Protein 1DL0 (pdb70)

Organism: Hadronyche versuta (NCBI:txid6904)

Secondary structure (DSSP, 8-state):
-----TTSB--SS-PPPBTEEEEE-TTS-EEEEE---

Radius of gyration: 9.35 Å; Cα contacts (8 Å, |Δi|>4): 72; chains: 1; bounding box: 28×28×11 Å

GO terms:
  GO:0005576 extracellular region (C, EXP)

Foldseek 3Di:
DDAAEAPAWHDDVHAHPPQWGWDADPVGTIGIHGDDD

InterPro domains:
  IPR012499 Janus-atracotoxin [PF07945] (1-35)
  IPR012499 Janus-atracotoxin [PS60020] (3-32)

Solvent-accessible surface area: 2875 Å² total; per-residue (Å²): 151,145,36,36,14,28,98,143,70,31,50,119,107,33,96,16,27,137,46,24,44,66,72,76,99,121,100,64,73,32,75,0,104,113,96,148,185

Nearest PDB structures (foldseek):
  1dl0-assembly1_A  TM=1.004E+00  e=8.434E-07  unclassified
  7ddd-assembly1_B  TM=4.955E-01  e=5.391E+00  Severe acute respiratory syndrome coronavirus 2
  8yz5-assembly1_A  TM=4.803E-01  e=7.055E+00  Severe acute respiratory syndrome coronavirus 2
  1dl0-assembly1_A  TM=9.936E-01  e=8.677E-07  unclassified
  7ddd-assembly1_B  TM=4.915E-01  e=5.203E+00  Severe acute respiratory syndrome coronavirus 2

Structure (mmCIF, N/CA/C/O backbone):
data_1DL0
#
_entry.id   1DL0
#
_cell.length_a   1.000
_cell.length_b   1.000
_cell.length_c   1.000
_cell.angle_alpha   90.00
_cell.angle_beta   90.00
_cell.angle_gamma   90.00
#
_symmetry.space_group_name_H-M   'P 1'
#
loop_
_atom_site.group_PDB
_atom_site.id
_atom_site.type_symbol
_atom_site.label_atom_id
_atom_site.label_alt_id
_atom_site.label_comp_id
_atom_site.label_asym_id
_atom_site.label_entity_id
_atom_site.label_seq_id
_atom_site.pdbx_PDB_ins_code
_atom_site.Cartn_x
_atom_site.Cartn_y
_atom_site.Cartn_z
_atom_site.occupancy
_atom_site.B_iso_or_equiv
_atom_site.auth_seq_id
_atom_site.auth_comp_id
_atom_site.auth_asym_id
_atom_site.auth_atom_id
_atom_site.pdbx_PDB_model_num
ATOM 1 N N . ALA A 1 1 ? 0.345 0.526 -1.607 1.00 0.00 1 ALA A N 1
ATOM 2 C CA . ALA A 1 1 ? 1.329 1.047 -0.617 1.00 0.00 1 ALA A CA 1
ATOM 3 C C . ALA A 1 1 ? 0.586 1.580 0.610 1.00 0.00 1 ALA A C 1
ATOM 4 O O . ALA A 1 1 ? -0.590 1.883 0.550 1.00 0.00 1 ALA A O 1
ATOM 13 N N . ILE A 1 2 ? 1.268 1.694 1.721 1.00 0.00 2 ILE A N 1
ATOM 14 C CA . ILE A 1 2 ? 0.613 2.205 2.960 1.00 0.00 2 ILE A CA 1
ATOM 15 C C . ILE A 1 2 ? 0.227 3.675 2.763 1.00 0.00 2 ILE A C 1
ATOM 16 O O . ILE A 1 2 ? 0.894 4.412 2.060 1.00 0.00 2 ILE A O 1
ATOM 32 N N . CYS A 1 3 ? -0.844 4.099 3.380 1.00 0.00 3 CYS A N 1
ATOM 33 C CA . CYS A 1 3 ? -1.287 5.511 3.241 1.00 0.00 3 CYS A CA 1
ATOM 34 C C . CYS A 1 3 ? -1.365 6.164 4.622 1.00 0.00 3 CYS A C 1
ATOM 35 O O . CYS A 1 3 ? -1.163 5.521 5.635 1.00 0.00 3 CYS A O 1
ATOM 42 N N . THR A 1 4 ? -1.658 7.438 4.664 1.00 0.00 4 THR A N 1
ATOM 43 C CA . THR A 1 4 ? -1.755 8.149 5.971 1.00 0.00 4 THR A CA 1
ATOM 44 C C . THR A 1 4 ? -3.132 7.881 6.592 1.00 0.00 4 THR A C 1
ATOM 45 O O . THR A 1 4 ? -3.255 7.132 7.543 1.00 0.00 4 THR A O 1
ATOM 56 N N . GLY A 1 5 ? -4.167 8.484 6.059 1.00 0.00 5 GLY A N 1
ATOM 57 C CA . GLY A 1 5 ? -5.535 8.263 6.613 1.00 0.00 5 GLY A CA 1
ATOM 58 C C . GLY A 1 5 ? -6.264 9.597 6.748 1.00 0.00 5 GLY A C 1
ATOM 59 O O . GLY A 1 5 ? -5.683 10.604 7.103 1.00 0.00 5 GLY A O 1
ATOM 63 N N . ALA A 1 6 ? -7.541 9.606 6.464 1.00 0.00 6 ALA A N 1
ATOM 64 C CA . ALA A 1 6 ? -8.341 10.867 6.571 1.00 0.00 6 ALA A CA 1
ATOM 65 C C . ALA A 1 6 ? -8.153 11.504 7.950 1.00 0.00 6 ALA A C 1
ATOM 66 O O . ALA A 1 6 ? -7.686 10.878 8.882 1.00 0.00 6 ALA A O 1
ATOM 73 N N . ASP A 1 7 ? -8.536 12.744 8.079 1.00 0.00 7 ASP A N 1
ATOM 74 C CA . ASP A 1 7 ? -8.418 13.459 9.385 1.00 0.00 7 ASP A CA 1
ATOM 75 C C . ASP A 1 7 ? -7.002 13.323 9.968 1.00 0.00 7 ASP A C 1
ATOM 76 O O . ASP A 1 7 ? -6.806 13.427 11.164 1.00 0.00 7 ASP A O 1
ATOM 85 N N . ARG A 1 8 ? -6.018 13.097 9.133 1.00 0.00 8 ARG A N 1
ATOM 86 C CA . ARG A 1 8 ? -4.617 12.961 9.636 1.00 0.00 8 ARG A CA 1
ATOM 87 C C . ARG A 1 8 ? -3.700 13.862 8.792 1.00 0.00 8 ARG A C 1
ATOM 88 O O . ARG A 1 8 ? -4.061 14.229 7.695 1.00 0.00 8 ARG A O 1
ATOM 109 N N . PRO A 1 9 ? -2.544 14.207 9.320 1.00 0.00 9 PRO A N 1
ATOM 110 C CA . PRO A 1 9 ? -1.555 15.091 8.616 1.00 0.00 9 PRO A CA 1
ATOM 111 C C . PRO A 1 9 ? -0.810 14.320 7.522 1.00 0.00 9 PRO A C 1
ATOM 112 O O . PRO A 1 9 ? -0.210 13.292 7.771 1.00 0.00 9 PRO A O 1
ATOM 123 N N . CYS A 1 10 ? -0.844 14.817 6.306 1.00 0.00 10 CYS A N 1
ATOM 124 C CA . CYS A 1 10 ? -0.141 14.132 5.175 1.00 0.00 10 CYS A CA 1
ATOM 125 C C . CYS A 1 10 ? 1.329 13.890 5.541 1.00 0.00 10 CYS A C 1
ATOM 126 O O . CYS A 1 10 ? 1.815 14.385 6.542 1.00 0.00 10 CYS A O 1
ATOM 133 N N . ALA A 1 11 ? 2.035 13.132 4.741 1.00 0.00 11 ALA A N 1
ATOM 134 C CA . ALA A 1 11 ? 3.471 12.853 5.041 1.00 0.00 11 ALA A CA 1
ATOM 135 C C . ALA A 1 11 ? 4.320 13.122 3.798 1.00 0.00 11 ALA A C 1
ATOM 136 O O . ALA A 1 11 ? 3.826 13.130 2.686 1.00 0.00 11 ALA A O 1
ATOM 143 N N . ALA A 1 12 ? 5.600 13.343 3.980 1.00 0.00 12 ALA A N 1
ATOM 144 C CA . ALA A 1 12 ? 6.508 13.614 2.819 1.00 0.00 12 ALA A CA 1
ATOM 145 C C . ALA A 1 12 ? 6.343 12.530 1.746 1.00 0.00 12 ALA A C 1
ATOM 146 O O . ALA A 1 12 ? 5.886 12.794 0.650 1.00 0.00 12 ALA A O 1
ATOM 153 N N . CYS A 1 13 ? 6.717 11.311 2.057 1.00 0.00 13 CYS A N 1
ATOM 154 C CA . CYS A 1 13 ? 6.592 10.192 1.065 1.00 0.00 13 CYS A CA 1
ATOM 155 C C . CYS A 1 13 ? 5.173 10.149 0.479 1.00 0.00 13 CYS A C 1
ATOM 156 O O . CYS A 1 13 ? 4.990 10.130 -0.722 1.00 0.00 13 CYS A O 1
ATOM 163 N N . CYS A 1 14 ? 4.174 10.236 1.313 1.00 0.00 14 CYS A N 1
ATOM 164 C CA . CYS A 1 14 ? 3.040 9.277 1.200 1.00 0.00 14 CYS A CA 1
ATOM 165 C C . CYS A 1 14 ? 1.733 10.056 0.990 1.00 0.00 14 CYS A C 1
ATOM 166 O O . CYS A 1 14 ? 1.511 11.050 1.653 1.00 0.00 14 CYS A O 1
ATOM 173 N N . PRO A 1 15 ? 0.891 9.596 0.081 1.00 0.00 15 PRO A N 1
ATOM 174 C CA . PRO A 1 15 ? -0.415 10.254 -0.218 1.00 0.00 15 PRO A CA 1
ATOM 175 C C . PRO A 1 15 ? -1.482 9.764 0.760 1.00 0.00 15 PRO A C 1
ATOM 176 O O . PRO A 1 15 ? -1.265 8.826 1.505 1.00 0.00 15 PRO A O 1
ATOM 187 N N . CYS A 1 16 ? -2.629 10.388 0.761 1.00 0.00 16 CYS A N 1
ATOM 188 C CA . CYS A 1 16 ? -3.713 9.958 1.690 1.00 0.00 16 CYS A CA 1
ATOM 189 C C . CYS A 1 16 ? -4.293 8.626 1.203 1.00 0.00 16 CYS A C 1
ATOM 190 O O . CYS A 1 16 ? -4.135 8.250 0.058 1.00 0.00 16 CYS A O 1
ATOM 197 N N . CYS A 1 17 ? -4.967 7.916 2.069 1.00 0.00 17 CYS A N 1
ATOM 198 C CA . CYS A 1 17 ? -5.577 6.605 1.691 1.00 0.00 17 CYS A CA 1
ATOM 199 C C . CYS A 1 17 ? -6.522 6.798 0.493 1.00 0.00 17 CYS A C 1
ATOM 200 O O . CYS A 1 17 ? -6.858 7.918 0.172 1.00 0.00 17 CYS A O 1
ATOM 207 N N . PRO A 1 18 ? -6.935 5.713 -0.139 1.00 0.00 18 PRO A N 1
ATOM 208 C CA . PRO A 1 18 ? -7.874 5.766 -1.312 1.00 0.00 18 PRO A CA 1
ATOM 209 C C . PRO A 1 18 ? -9.266 6.188 -0.836 1.00 0.00 18 PRO A C 1
ATOM 210 O O . PRO A 1 18 ? -9.955 5.455 -0.154 1.00 0.00 18 PRO A O 1
ATOM 221 N N . GLY A 1 19 ? -9.660 7.387 -1.172 1.00 0.00 19 GLY A N 1
ATOM 222 C CA . GLY A 1 19 ? -10.984 7.914 -0.730 1.00 0.00 19 GLY A CA 1
ATOM 223 C C . GLY A 1 19 ? -10.746 9.278 -0.083 1.00 0.00 19 GLY A C 1
ATOM 224 O O . GLY A 1 19 ? -11.515 10.206 -0.243 1.00 0.00 19 GLY A O 1
ATOM 228 N N . THR A 1 20 ? -9.658 9.395 0.627 1.00 0.00 20 THR A N 1
ATOM 229 C CA . THR A 1 20 ? -9.299 10.680 1.287 1.00 0.00 20 THR A CA 1
ATOM 230 C C . THR A 1 20 ? -8.283 11.401 0.401 1.00 0.00 20 THR A C 1
ATOM 231 O O . THR A 1 20 ? -7.585 10.778 -0.378 1.00 0.00 20 THR A O 1
ATOM 242 N N . SER A 1 21 ? -8.201 12.704 0.498 1.00 0.00 21 SER A N 1
ATOM 243 C CA . SER A 1 21 ? -7.231 13.452 -0.368 1.00 0.00 21 SER A CA 1
ATOM 244 C C . SER A 1 21 ? -6.417 14.445 0.469 1.00 0.00 21 SER A C 1
ATOM 245 O O . SER A 1 21 ? -6.896 14.990 1.442 1.00 0.00 21 SER A O 1
ATOM 253 N N . CYS A 1 22 ? -5.188 14.691 0.081 1.00 0.00 22 CYS A N 1
ATOM 254 C CA . CYS A 1 22 ? -4.338 15.654 0.835 1.00 0.00 22 CYS A CA 1
ATOM 255 C C . CYS A 1 22 ? -4.687 17.074 0.405 1.00 0.00 22 CYS A C 1
ATOM 256 O O . CYS A 1 22 ? -4.785 17.378 -0.769 1.00 0.00 22 CYS A O 1
ATOM 263 N N . LYS A 1 23 ? -4.874 17.936 1.356 1.00 0.00 23 LYS A N 1
ATOM 264 C CA . LYS A 1 23 ? -5.222 19.353 1.044 1.00 0.00 23 LYS A CA 1
ATOM 265 C C . LYS A 1 23 ? -4.499 20.283 2.020 1.00 0.00 23 LYS A C 1
ATOM 266 O O . LYS A 1 23 ? -4.638 20.161 3.222 1.00 0.00 23 LYS A O 1
ATOM 285 N N . ALA A 1 24 ? -3.728 21.210 1.511 1.00 0.00 24 ALA A N 1
ATOM 286 C CA . ALA A 1 24 ? -2.991 22.152 2.405 1.00 0.00 24 ALA A CA 1
ATOM 287 C C . ALA A 1 24 ? -3.969 23.176 2.985 1.00 0.00 24 ALA A C 1
ATOM 288 O O . ALA A 1 24 ? -5.067 23.345 2.490 1.00 0.00 24 ALA A O 1
ATOM 295 N N . GLU A 1 25 ? -3.574 23.859 4.031 1.00 0.00 25 GLU A N 1
ATOM 296 C CA . GLU A 1 25 ? -4.462 24.869 4.648 1.00 0.00 25 GLU A CA 1
ATOM 297 C C . GLU A 1 25 ? -3.714 26.200 4.757 1.00 0.00 25 GLU A C 1
ATOM 298 O O . GLU A 1 25 ? -2.567 26.316 4.367 1.00 0.00 25 GLU A O 1
ATOM 310 N N . SER A 1 26 ? -4.363 27.199 5.288 1.00 0.00 26 SER A N 1
ATOM 311 C CA . SER A 1 26 ? -3.715 28.534 5.434 1.00 0.00 26 SER A CA 1
ATOM 312 C C . SER A 1 26 ? -2.648 28.465 6.528 1.00 0.00 26 SER A C 1
ATOM 313 O O . SER A 1 26 ? -1.640 29.143 6.468 1.00 0.00 26 SER A O 1
ATOM 321 N N . ASN A 1 27 ? -2.864 27.647 7.527 1.00 0.00 27 ASN A N 1
ATOM 322 C CA . ASN A 1 27 ? -1.869 27.523 8.636 1.00 0.00 27 ASN A CA 1
ATOM 323 C C . ASN A 1 27 ? -0.499 27.102 8.090 1.00 0.00 27 ASN A C 1
ATOM 324 O O . ASN A 1 27 ? 0.514 27.283 8.740 1.00 0.00 27 ASN A O 1
ATOM 335 N N . GLY A 1 28 ? -0.460 26.548 6.907 1.00 0.00 28 GLY A N 1
ATOM 336 C CA . GLY A 1 28 ? 0.844 26.117 6.319 1.00 0.00 28 GLY A CA 1
ATOM 337 C C . GLY A 1 28 ? 0.973 24.591 6.374 1.00 0.00 28 GLY A C 1
ATOM 338 O O . GLY A 1 28 ? 1.770 24.008 5.662 1.00 0.00 28 GLY A O 1
ATOM 342 N N . VAL A 1 29 ? 0.201 23.938 7.210 1.00 0.00 29 VAL A N 1
ATOM 343 C CA . VAL A 1 29 ? 0.286 22.451 7.306 1.00 0.00 29 VAL A CA 1
ATOM 344 C C . VAL A 1 29 ? -0.840 21.824 6.494 1.00 0.00 29 VAL A C 1
ATOM 345 O O . VAL A 1 29 ? -1.913 22.385 6.363 1.00 0.00 29 VAL A O 1
ATOM 358 N N . SER A 1 30 ? -0.596 20.668 5.937 1.00 0.00 30 SER A N 1
ATOM 359 C CA . SER A 1 30 ? -1.638 19.997 5.118 1.00 0.00 30 SER A CA 1
ATOM 360 C C . SER A 1 30 ? -2.117 18.725 5.822 1.00 0.00 30 SER A C 1
ATOM 361 O O . SER A 1 30 ? -1.344 18.027 6.449 1.00 0.00 30 SER A O 1
ATOM 369 N N . TYR A 1 31 ? -3.387 18.421 5.716 1.00 0.00 31 TYR A N 1
ATOM 370 C CA . TYR A 1 31 ? -3.931 17.196 6.362 1.00 0.00 31 TYR A CA 1
ATOM 371 C C . TYR A 1 31 ? -4.869 16.494 5.384 1.00 0.00 31 TYR A C 1
ATOM 372 O O . TYR A 1 31 ? -5.417 17.111 4.491 1.00 0.00 31 TYR A O 1
ATOM 390 N N . CYS A 1 32 ? -5.079 15.218 5.563 1.00 0.00 32 CYS A N 1
ATOM 391 C CA . CYS A 1 32 ? -6.004 14.479 4.661 1.00 0.00 32 CYS A CA 1
ATOM 392 C C . CYS A 1 32 ? -7.425 14.696 5.159 1.00 0.00 32 CYS A C 1
ATOM 393 O O . CYS A 1 32 ? -7.646 14.962 6.323 1.00 0.00 32 CYS A O 1
ATOM 400 N N . ARG A 1 33 ? -8.382 14.575 4.289 1.00 0.00 33 ARG A N 1
ATOM 401 C CA . ARG A 1 33 ? -9.797 14.750 4.686 1.00 0.00 33 ARG A CA 1
ATOM 402 C C . ARG A 1 33 ? -10.639 13.895 3.747 1.00 0.00 33 ARG A C 1
ATOM 403 O O . ARG A 1 33 ? -10.506 13.978 2.539 1.00 0.00 33 ARG A O 1
ATOM 424 N N . LYS A 1 34 ? -11.485 13.060 4.282 1.00 0.00 34 LYS A N 1
ATOM 425 C CA . LYS A 1 34 ? -12.319 12.175 3.413 1.00 0.00 34 LYS A CA 1
ATOM 426 C C . LYS A 1 34 ? -13.109 13.015 2.404 1.00 0.00 34 LYS A C 1
ATOM 427 O O . LYS A 1 34 ? -13.485 14.140 2.672 1.00 0.00 34 LYS A O 1
ATOM 446 N N . ASP A 1 35 ? -13.352 12.468 1.241 1.00 0.00 35 ASP A N 1
ATOM 447 C CA . ASP A 1 35 ? -14.107 13.214 0.189 1.00 0.00 35 ASP A CA 1
ATOM 448 C C . ASP A 1 35 ? -15.479 13.636 0.725 1.00 0.00 35 ASP A C 1
ATOM 449 O O . ASP A 1 35 ? -15.975 13.082 1.688 1.00 0.00 35 ASP A O 1
ATOM 458 N N . GLU A 1 36 ? -16.089 14.613 0.106 1.00 0.00 36 GLU A N 1
ATOM 459 C CA . GLU A 1 36 ? -17.427 15.083 0.569 1.00 0.00 36 GLU A CA 1
ATOM 460 C C . GLU A 1 36 ? -18.459 14.870 -0.550 1.00 0.00 36 GLU A C 1
ATOM 461 O O . GLU A 1 36 ? -18.088 14.649 -1.686 1.00 0.00 36 GLU A O 1
ATOM 473 N N . PRO A 1 37 ? -19.731 14.941 -0.206 1.00 0.00 37 PRO A N 1
ATOM 474 C CA . PRO A 1 37 ? -20.859 14.758 -1.173 1.00 0.00 37 PRO A CA 1
ATOM 475 C C . PRO A 1 37 ? -21.200 16.086 -1.856 1.00 0.00 37 PRO A C 1
ATOM 476 O O . PRO A 1 37 ? -20.320 16.926 -1.946 1.00 0.00 37 PRO A O 1
ATOM 488 N N . ALA A 1 1 ? -1.282 -0.617 0.604 1.00 0.00 1 ALA A N 2
ATOM 489 C CA . ALA A 1 1 ? -0.632 0.716 0.744 1.00 0.00 1 ALA A CA 2
ATOM 490 C C . ALA A 1 1 ? -1.092 1.374 2.046 1.00 0.00 1 ALA A C 2
ATOM 491 O O . ALA A 1 1 ? -2.255 1.688 2.215 1.00 0.00 1 ALA A O 2
ATOM 500 N N . ILE A 1 2 ? -0.185 1.584 2.966 1.00 0.00 2 ILE A N 2
ATOM 501 C CA . ILE A 1 2 ? -0.558 2.221 4.263 1.00 0.00 2 ILE A CA 2
ATOM 502 C C . ILE A 1 2 ? -0.833 3.713 4.035 1.00 0.00 2 ILE A C 2
ATOM 503 O O . ILE A 1 2 ? -0.367 4.298 3.075 1.00 0.00 2 ILE A O 2
ATOM 519 N N . CYS A 1 3 ? -1.584 4.328 4.914 1.00 0.00 3 CYS A N 2
ATOM 520 C CA . CYS A 1 3 ? -1.890 5.775 4.759 1.00 0.00 3 CYS A CA 2
ATOM 521 C C . CYS A 1 3 ? -1.316 6.551 5.943 1.00 0.00 3 CYS A C 2
ATOM 522 O O . CYS A 1 3 ? -0.762 5.978 6.863 1.00 0.00 3 CYS A O 2
ATOM 529 N N . THR A 1 4 ? -1.443 7.853 5.923 1.00 0.00 4 THR A N 2
ATOM 530 C CA . THR A 1 4 ? -0.905 8.681 7.040 1.00 0.00 4 THR A CA 2
ATOM 531 C C . THR A 1 4 ? -1.886 8.642 8.219 1.00 0.00 4 THR A C 2
ATOM 532 O O . THR A 1 4 ? -1.636 7.997 9.220 1.00 0.00 4 THR A O 2
ATOM 543 N N . GLY A 1 5 ? -2.998 9.325 8.106 1.00 0.00 5 GLY A N 2
ATOM 544 C CA . GLY A 1 5 ? -3.996 9.329 9.214 1.00 0.00 5 GLY A CA 2
ATOM 545 C C . GLY A 1 5 ? -4.519 10.745 9.429 1.00 0.00 5 GLY A C 2
ATOM 546 O O . GLY A 1 5 ? -3.778 11.707 9.378 1.00 0.00 5 GLY A O 2
ATOM 550 N N . ALA A 1 6 ? -5.797 10.877 9.668 1.00 0.00 6 ALA A N 2
ATOM 551 C CA . ALA A 1 6 ? -6.397 12.228 9.896 1.00 0.00 6 ALA A CA 2
ATOM 552 C C . ALA A 1 6 ? -5.632 12.975 10.993 1.00 0.00 6 ALA A C 2
ATOM 553 O O . ALA A 1 6 ? -4.907 12.390 11.774 1.00 0.00 6 ALA A O 2
ATOM 560 N N . ASP A 1 7 ? -5.813 14.265 11.058 1.00 0.00 7 ASP A N 2
ATOM 561 C CA . ASP A 1 7 ? -5.132 15.089 12.102 1.00 0.00 7 ASP A CA 2
ATOM 562 C C . ASP A 1 7 ? -3.617 14.824 12.115 1.00 0.00 7 ASP A C 2
ATOM 563 O O . ASP A 1 7 ? -2.956 15.030 13.116 1.00 0.00 7 ASP A O 2
ATOM 572 N N . ARG A 1 8 ? -3.068 14.377 11.015 1.00 0.00 8 ARG A N 2
ATOM 573 C CA . ARG A 1 8 ? -1.600 14.104 10.957 1.00 0.00 8 ARG A CA 2
ATOM 574 C C . ARG A 1 8 ? -1.020 14.792 9.708 1.00 0.00 8 ARG A C 2
ATOM 575 O O . ARG A 1 8 ? -1.756 15.109 8.799 1.00 0.00 8 ARG A O 2
ATOM 596 N N . PRO A 1 9 ? 0.279 15.016 9.694 1.00 0.00 9 PRO A N 2
ATOM 597 C CA . PRO A 1 9 ? 0.980 15.688 8.548 1.00 0.00 9 PRO A CA 2
ATOM 598 C C . PRO A 1 9 ? 1.137 14.733 7.361 1.00 0.00 9 PRO A C 2
ATOM 599 O O . PRO A 1 9 ? 1.654 13.641 7.495 1.00 0.00 9 PRO A O 2
ATOM 610 N N . CYS A 1 10 ? 0.692 15.144 6.194 1.00 0.00 10 CYS A N 2
ATOM 611 C CA . CYS A 1 10 ? 0.808 14.275 4.979 1.00 0.00 10 CYS A CA 2
ATOM 612 C C . CYS A 1 10 ? 2.263 13.826 4.795 1.00 0.00 10 CYS A C 2
ATOM 613 O O . CYS A 1 10 ? 3.159 14.322 5.452 1.00 0.00 10 CYS A O 2
ATOM 620 N N . ALA A 1 11 ? 2.501 12.889 3.912 1.00 0.00 11 ALA A N 2
ATOM 621 C CA . ALA A 1 11 ? 3.894 12.402 3.690 1.00 0.00 11 ALA A CA 2
ATOM 622 C C . ALA A 1 11 ? 4.203 12.377 2.192 1.00 0.00 11 ALA A C 2
ATOM 623 O O . ALA A 1 11 ? 3.316 12.293 1.366 1.00 0.00 11 ALA A O 2
ATOM 630 N N . ALA A 1 12 ? 5.464 12.450 1.839 1.00 0.00 12 ALA A N 2
ATOM 631 C CA . ALA A 1 12 ? 5.864 12.429 0.396 1.00 0.00 12 ALA A CA 2
ATOM 632 C C . ALA A 1 12 ? 5.235 11.224 -0.319 1.00 0.00 12 ALA A C 2
ATOM 633 O O . ALA A 1 12 ? 4.419 11.374 -1.208 1.00 0.00 12 ALA A O 2
ATOM 640 N N . CYS A 1 13 ? 5.620 10.028 0.063 1.00 0.00 13 CYS A N 2
ATOM 641 C CA . CYS A 1 13 ? 5.063 8.796 -0.587 1.00 0.00 13 CYS A CA 2
ATOM 642 C C . CYS A 1 13 ? 3.530 8.845 -0.612 1.00 0.00 13 CYS A C 2
ATOM 643 O O . CYS A 1 13 ? 2.904 8.477 -1.587 1.00 0.00 13 CYS A O 2
ATOM 650 N N . CYS A 1 14 ? 2.923 9.237 0.473 1.00 0.00 14 CYS A N 2
ATOM 651 C CA . CYS A 1 14 ? 1.732 8.487 0.957 1.00 0.00 14 CYS A CA 2
ATOM 652 C C . CYS A 1 14 ? 0.552 9.460 1.116 1.00 0.00 14 CYS A C 2
ATOM 653 O O . CYS A 1 14 ? 0.721 10.522 1.682 1.00 0.00 14 CYS A O 2
ATOM 660 N N . PRO A 1 15 ? -0.615 9.088 0.620 1.00 0.00 15 PRO A N 2
ATOM 661 C CA . PRO A 1 15 ? -1.839 9.938 0.708 1.00 0.00 15 PRO A CA 2
ATOM 662 C C . PRO A 1 15 ? -2.536 9.721 2.051 1.00 0.00 15 PRO A C 2
ATOM 663 O O . PRO A 1 15 ? -2.192 8.823 2.798 1.00 0.00 15 PRO A O 2
ATOM 674 N N . CYS A 1 16 ? -3.511 10.533 2.360 1.00 0.00 16 CYS A N 2
ATOM 675 C CA . CYS A 1 16 ? -4.235 10.376 3.655 1.00 0.00 16 CYS A CA 2
ATOM 676 C C . CYS A 1 16 ? -5.095 9.109 3.599 1.00 0.00 16 CYS A C 2
ATOM 677 O O . CYS A 1 16 ? -5.422 8.615 2.537 1.00 0.00 16 CYS A O 2
ATOM 684 N N . CYS A 1 17 ? -5.463 8.587 4.738 1.00 0.00 17 CYS A N 2
ATOM 685 C CA . CYS A 1 17 ? -6.305 7.354 4.790 1.00 0.00 17 CYS A CA 2
ATOM 686 C C . CYS A 1 17 ? -7.609 7.580 4.005 1.00 0.00 17 CYS A C 2
ATOM 687 O O . CYS A 1 17 ? -7.931 8.705 3.690 1.00 0.00 17 CYS A O 2
ATOM 694 N N . PRO A 1 18 ? -8.334 6.515 3.707 1.00 0.00 18 PRO A N 2
ATOM 695 C CA . PRO A 1 18 ? -9.634 6.601 2.959 1.00 0.00 18 PRO A CA 2
ATOM 696 C C . PRO A 1 18 ? -10.702 7.241 3.849 1.00 0.00 18 PRO A C 2
ATOM 697 O O . PRO A 1 18 ? -11.250 6.617 4.737 1.00 0.00 18 PRO A O 2
ATOM 708 N N . GLY A 1 19 ? -10.971 8.497 3.621 1.00 0.00 19 GLY A N 2
ATOM 709 C CA . GLY A 1 19 ? -11.972 9.234 4.445 1.00 0.00 19 GLY A CA 2
ATOM 710 C C . GLY A 1 19 ? -11.389 10.611 4.754 1.00 0.00 19 GLY A C 2
ATOM 711 O O . GLY A 1 19 ? -12.075 11.615 4.744 1.00 0.00 19 GLY A O 2
ATOM 715 N N . THR A 1 20 ? -10.109 10.648 5.004 1.00 0.00 20 THR A N 2
ATOM 716 C CA . THR A 1 20 ? -9.412 11.932 5.293 1.00 0.00 20 THR A CA 2
ATOM 717 C C . THR A 1 20 ? -8.721 12.398 4.011 1.00 0.00 20 THR A C 2
ATOM 718 O O . THR A 1 20 ? -8.429 11.602 3.138 1.00 0.00 20 THR A O 2
ATOM 729 N N . SER A 1 21 ? -8.467 13.675 3.881 1.00 0.00 21 SER A N 2
ATOM 730 C CA . SER A 1 21 ? -7.802 14.178 2.634 1.00 0.00 21 SER A CA 2
ATOM 731 C C . SER A 1 21 ? -6.649 15.125 2.987 1.00 0.00 21 SER A C 2
ATOM 732 O O . SER A 1 21 ? -6.665 15.780 4.010 1.00 0.00 21 SER A O 2
ATOM 740 N N . CYS A 1 22 ? -5.652 15.205 2.137 1.00 0.00 22 CYS A N 2
ATOM 741 C CA . CYS A 1 22 ? -4.500 16.110 2.412 1.00 0.00 22 CYS A CA 2
ATOM 742 C C . CYS A 1 22 ? -4.866 17.529 1.993 1.00 0.00 22 CYS A C 2
ATOM 743 O O . CYS A 1 22 ? -5.357 17.765 0.905 1.00 0.00 22 CYS A O 2
ATOM 750 N N . LYS A 1 23 ? -4.630 18.466 2.859 1.00 0.00 23 LYS A N 2
ATOM 751 C CA . LYS A 1 23 ? -4.955 19.888 2.553 1.00 0.00 23 LYS A CA 2
ATOM 752 C C . LYS A 1 23 ? -3.860 20.795 3.117 1.00 0.00 23 LYS A C 2
ATOM 753 O O . LYS A 1 23 ? -3.520 20.716 4.282 1.00 0.00 23 LYS A O 2
ATOM 772 N N . ALA A 1 24 ? -3.307 21.656 2.301 1.00 0.00 24 ALA A N 2
ATOM 773 C CA . ALA A 1 24 ? -2.234 22.573 2.787 1.00 0.00 24 ALA A CA 2
ATOM 774 C C . ALA A 1 24 ? -2.841 23.604 3.740 1.00 0.00 24 ALA A C 2
ATOM 775 O O . ALA A 1 24 ? -4.043 23.795 3.773 1.00 0.00 24 ALA A O 2
ATOM 782 N N . GLU A 1 25 ? -2.020 24.269 4.515 1.00 0.00 25 GLU A N 2
ATOM 783 C CA . GLU A 1 25 ? -2.536 25.282 5.462 1.00 0.00 25 GLU A CA 2
ATOM 784 C C . GLU A 1 25 ? -1.767 26.591 5.272 1.00 0.00 25 GLU A C 2
ATOM 785 O O . GLU A 1 25 ? -0.863 26.685 4.462 1.00 0.00 25 GLU A O 2
ATOM 797 N N . SER A 1 26 ? -2.126 27.596 6.020 1.00 0.00 26 SER A N 2
ATOM 798 C CA . SER A 1 26 ? -1.436 28.913 5.907 1.00 0.00 26 SER A CA 2
ATOM 799 C C . SER A 1 26 ? -0.031 28.804 6.501 1.00 0.00 26 SER A C 2
ATOM 800 O O . SER A 1 26 ? 0.894 29.452 6.052 1.00 0.00 26 SER A O 2
ATOM 808 N N . ASN A 1 27 ? 0.134 27.981 7.506 1.00 0.00 27 ASN A N 2
ATOM 809 C CA . ASN A 1 27 ? 1.477 27.816 8.140 1.00 0.00 27 ASN A CA 2
ATOM 810 C C . ASN A 1 27 ? 2.510 27.357 7.104 1.00 0.00 27 ASN A C 2
ATOM 811 O O . ASN A 1 27 ? 3.702 27.498 7.306 1.00 0.00 27 ASN A O 2
ATOM 822 N N . GLY A 1 28 ? 2.064 26.814 6.002 1.00 0.00 28 GLY A N 2
ATOM 823 C CA . GLY A 1 28 ? 3.019 26.349 4.952 1.00 0.00 28 GLY A CA 2
ATOM 824 C C . GLY A 1 28 ? 3.094 24.818 4.943 1.00 0.00 28 GLY A C 2
ATOM 825 O O . GLY A 1 28 ? 3.515 24.221 3.969 1.00 0.00 28 GLY A O 2
ATOM 829 N N . VAL A 1 29 ? 2.692 24.177 6.014 1.00 0.00 29 VAL A N 2
ATOM 830 C CA . VAL A 1 29 ? 2.745 22.686 6.062 1.00 0.00 29 VAL A CA 2
ATOM 831 C C . VAL A 1 29 ? 1.361 22.118 5.767 1.00 0.00 29 VAL A C 2
ATOM 832 O O . VAL A 1 29 ? 0.351 22.739 6.044 1.00 0.00 29 VAL A O 2
ATOM 845 N N . SER A 1 30 ? 1.313 20.942 5.197 1.00 0.00 30 SER A N 2
ATOM 846 C CA . SER A 1 30 ? 0.001 20.325 4.868 1.00 0.00 30 SER A CA 2
ATOM 847 C C . SER A 1 30 ? -0.278 19.160 5.819 1.00 0.00 30 SER A C 2
ATOM 848 O O . SER A 1 30 ? 0.612 18.407 6.167 1.00 0.00 30 SER A O 2
ATOM 856 N N . TYR A 1 31 ? -1.508 19.009 6.239 1.00 0.00 31 TYR A N 2
ATOM 857 C CA . TYR A 1 31 ? -1.866 17.899 7.162 1.00 0.00 31 TYR A CA 2
ATOM 858 C C . TYR A 1 31 ? -3.172 17.265 6.695 1.00 0.00 31 TYR A C 2
ATOM 859 O O . TYR A 1 31 ? -3.970 17.896 6.029 1.00 0.00 31 TYR A O 2
ATOM 877 N N . CYS A 1 32 ? -3.409 16.033 7.059 1.00 0.00 32 CYS A N 2
ATOM 878 C CA . CYS A 1 32 ? -4.677 15.369 6.654 1.00 0.00 32 CYS A CA 2
ATOM 879 C C . CYS A 1 32 ? -5.758 15.764 7.647 1.00 0.00 32 CYS A C 2
ATOM 880 O O . CYS A 1 32 ? -5.473 16.106 8.776 1.00 0.00 32 CYS A O 2
ATOM 887 N N . ARG A 1 33 ? -6.988 15.710 7.235 1.00 0.00 33 ARG A N 2
ATOM 888 C CA . ARG A 1 33 ? -8.109 16.057 8.139 1.00 0.00 33 ARG A CA 2
ATOM 889 C C . ARG A 1 33 ? -9.320 15.253 7.683 1.00 0.00 33 ARG A C 2
ATOM 890 O O . ARG A 1 33 ? -9.692 15.285 6.524 1.00 0.00 33 ARG A O 2
ATOM 911 N N . LYS A 1 34 ? -9.923 14.514 8.572 1.00 0.00 34 LYS A N 2
ATOM 912 C CA . LYS A 1 34 ? -11.099 13.680 8.184 1.00 0.00 34 LYS A CA 2
ATOM 913 C C . LYS A 1 34 ? -12.178 14.548 7.532 1.00 0.00 34 LYS A C 2
ATOM 914 O O . LYS A 1 34 ? -12.877 15.293 8.192 1.00 0.00 34 LYS A O 2
ATOM 933 N N . ASP A 1 35 ? -12.307 14.452 6.233 1.00 0.00 35 ASP A N 2
ATOM 934 C CA . ASP A 1 35 ? -13.326 15.261 5.510 1.00 0.00 35 ASP A CA 2
ATOM 935 C C . ASP A 1 35 ? -14.726 14.908 6.021 1.00 0.00 35 ASP A C 2
ATOM 936 O O . ASP A 1 35 ? -14.880 14.115 6.931 1.00 0.00 35 ASP A O 2
ATOM 945 N N . GLU A 1 36 ? -15.743 15.492 5.441 1.00 0.00 36 GLU A N 2
ATOM 946 C CA . GLU A 1 36 ? -17.136 15.196 5.885 1.00 0.00 36 GLU A CA 2
ATOM 947 C C . GLU A 1 36 ? -18.112 15.472 4.728 1.00 0.00 36 GLU A C 2
ATOM 948 O O . GLU A 1 36 ? -18.711 16.528 4.673 1.00 0.00 36 GLU A O 2
ATOM 960 N N . PRO A 1 37 ? -18.248 14.516 3.828 1.00 0.00 37 PRO A N 2
ATOM 961 C CA . PRO A 1 37 ? -19.152 14.623 2.641 1.00 0.00 37 PRO A CA 2
ATOM 962 C C . PRO A 1 37 ? -20.569 14.168 3.004 1.00 0.00 37 PRO A C 2
ATOM 963 O O . PRO A 1 37 ? -21.475 14.451 2.237 1.00 0.00 37 PRO A O 2
ATOM 975 N N . ALA A 1 1 ? 3.362 -1.085 1.965 1.00 0.00 1 ALA A N 3
ATOM 976 C CA . ALA A 1 1 ? 3.076 0.375 2.049 1.00 0.00 1 ALA A CA 3
ATOM 977 C C . ALA A 1 1 ? 2.426 0.691 3.398 1.00 0.00 1 ALA A C 3
ATOM 978 O O . ALA A 1 1 ? 2.337 -0.156 4.266 1.00 0.00 1 ALA A O 3
ATOM 987 N N . ILE A 1 2 ? 1.972 1.906 3.576 1.00 0.00 2 ILE A N 3
ATOM 988 C CA . ILE A 1 2 ? 1.324 2.288 4.865 1.00 0.00 2 ILE A CA 3
ATOM 989 C C . ILE A 1 2 ? -0.137 1.823 4.856 1.00 0.00 2 ILE A C 3
ATOM 990 O O . ILE A 1 2 ? -0.745 1.684 3.812 1.00 0.00 2 ILE A O 3
ATOM 1006 N N . CYS A 1 3 ? -0.699 1.585 6.013 1.00 0.00 3 CYS A N 3
ATOM 1007 C CA . CYS A 1 3 ? -2.114 1.134 6.083 1.00 0.00 3 CYS A CA 3
ATOM 1008 C C . CYS A 1 3 ? -2.939 2.155 6.869 1.00 0.00 3 CYS A C 3
ATOM 1009 O O . CYS A 1 3 ? -2.410 3.106 7.414 1.00 0.00 3 CYS A O 3
ATOM 1016 N N . THR A 1 4 ? -4.232 1.965 6.925 1.00 0.00 4 THR A N 3
ATOM 1017 C CA . THR A 1 4 ? -5.105 2.920 7.667 1.00 0.00 4 THR A CA 3
ATOM 1018 C C . THR A 1 4 ? -5.034 2.615 9.168 1.00 0.00 4 THR A C 3
ATOM 1019 O O . THR A 1 4 ? -4.443 3.356 9.930 1.00 0.00 4 THR A O 3
ATOM 1030 N N . GLY A 1 5 ? -5.630 1.529 9.596 1.00 0.00 5 GLY A N 3
ATOM 1031 C CA . GLY A 1 5 ? -5.596 1.174 11.045 1.00 0.00 5 GLY A CA 3
ATOM 1032 C C . GLY A 1 5 ? -7.001 0.827 11.527 1.00 0.00 5 GLY A C 3
ATOM 1033 O O . GLY A 1 5 ? -7.977 1.430 11.125 1.00 0.00 5 GLY A O 3
ATOM 1037 N N . ALA A 1 6 ? -7.107 -0.149 12.393 1.00 0.00 6 ALA A N 3
ATOM 1038 C CA . ALA A 1 6 ? -8.444 -0.556 12.926 1.00 0.00 6 ALA A CA 3
ATOM 1039 C C . ALA A 1 6 ? -9.189 0.662 13.481 1.00 0.00 6 ALA A C 3
ATOM 1040 O O . ALA A 1 6 ? -8.614 1.708 13.712 1.00 0.00 6 ALA A O 3
ATOM 1047 N N . ASP A 1 7 ? -10.463 0.514 13.709 1.00 0.00 7 ASP A N 3
ATOM 1048 C CA . ASP A 1 7 ? -11.285 1.631 14.267 1.00 0.00 7 ASP A CA 3
ATOM 1049 C C . ASP A 1 7 ? -11.063 2.932 13.476 1.00 0.00 7 ASP A C 3
ATOM 1050 O O . ASP A 1 7 ? -11.249 4.017 13.995 1.00 0.00 7 ASP A O 3
ATOM 1059 N N . ARG A 1 8 ? -10.674 2.830 12.230 1.00 0.00 8 ARG A N 3
ATOM 1060 C CA . ARG A 1 8 ? -10.446 4.057 11.405 1.00 0.00 8 ARG A CA 3
ATOM 1061 C C . ARG A 1 8 ? -11.166 3.884 10.056 1.00 0.00 8 ARG A C 3
ATOM 1062 O O . ARG A 1 8 ? -11.457 2.775 9.668 1.00 0.00 8 ARG A O 3
ATOM 1083 N N . PRO A 1 9 ? -11.446 4.978 9.376 1.00 0.00 9 PRO A N 3
ATOM 1084 C CA . PRO A 1 9 ? -12.156 4.957 8.052 1.00 0.00 9 PRO A CA 3
ATOM 1085 C C . PRO A 1 9 ? -11.216 4.505 6.930 1.00 0.00 9 PRO A C 3
ATOM 1086 O O . PRO A 1 9 ? -10.130 5.028 6.769 1.00 0.00 9 PRO A O 3
ATOM 1097 N N . CYS A 1 10 ? -11.633 3.533 6.149 1.00 0.00 10 CYS A N 3
ATOM 1098 C CA . CYS A 1 10 ? -10.776 3.033 5.027 1.00 0.00 10 CYS A CA 3
ATOM 1099 C C . CYS A 1 10 ? -10.405 4.197 4.100 1.00 0.00 10 CYS A C 3
ATOM 1100 O O . CYS A 1 10 ? -10.889 5.302 4.257 1.00 0.00 10 CYS A O 3
ATOM 1107 N N . ALA A 1 11 ? -9.546 3.956 3.143 1.00 0.00 11 ALA A N 3
ATOM 1108 C CA . ALA A 1 11 ? -9.136 5.046 2.208 1.00 0.00 11 ALA A CA 3
ATOM 1109 C C . ALA A 1 11 ? -9.109 4.516 0.773 1.00 0.00 11 ALA A C 3
ATOM 1110 O O . ALA A 1 11 ? -8.973 3.330 0.541 1.00 0.00 11 ALA A O 3
ATOM 1117 N N . ALA A 1 12 ? -9.238 5.394 -0.192 1.00 0.00 12 ALA A N 3
ATOM 1118 C CA . ALA A 1 12 ? -9.220 4.968 -1.629 1.00 0.00 12 ALA A CA 3
ATOM 1119 C C . ALA A 1 12 ? -7.981 4.108 -1.918 1.00 0.00 12 ALA A C 3
ATOM 1120 O O . ALA A 1 12 ? -8.087 2.938 -2.230 1.00 0.00 12 ALA A O 3
ATOM 1127 N N . CYS A 1 13 ? -6.807 4.688 -1.820 1.00 0.00 13 CYS A N 3
ATOM 1128 C CA . CYS A 1 13 ? -5.546 3.922 -2.091 1.00 0.00 13 CYS A CA 3
ATOM 1129 C C . CYS A 1 13 ? -5.528 2.614 -1.288 1.00 0.00 13 CYS A C 3
ATOM 1130 O O . CYS A 1 13 ? -5.193 1.564 -1.801 1.00 0.00 13 CYS A O 3
ATOM 1137 N N . CYS A 1 14 ? -5.882 2.671 -0.035 1.00 0.00 14 CYS A N 3
ATOM 1138 C CA . CYS A 1 14 ? -5.065 1.965 0.990 1.00 0.00 14 CYS A CA 3
ATOM 1139 C C . CYS A 1 14 ? -5.963 0.997 1.776 1.00 0.00 14 CYS A C 3
ATOM 1140 O O . CYS A 1 14 ? -7.039 1.379 2.192 1.00 0.00 14 CYS A O 3
ATOM 1147 N N . PRO A 1 15 ? -5.514 -0.230 1.970 1.00 0.00 15 PRO A N 3
ATOM 1148 C CA . PRO A 1 15 ? -6.285 -1.266 2.720 1.00 0.00 15 PRO A CA 3
ATOM 1149 C C . PRO A 1 15 ? -6.030 -1.124 4.220 1.00 0.00 15 PRO A C 3
ATOM 1150 O O . PRO A 1 15 ? -5.159 -0.386 4.640 1.00 0.00 15 PRO A O 3
ATOM 1161 N N . CYS A 1 16 ? -6.781 -1.827 5.026 1.00 0.00 16 CYS A N 3
ATOM 1162 C CA . CYS A 1 16 ? -6.581 -1.735 6.502 1.00 0.00 16 CYS A CA 3
ATOM 1163 C C . CYS A 1 16 ? -5.261 -2.418 6.873 1.00 0.00 16 CYS A C 3
ATOM 1164 O O . CYS A 1 16 ? -4.747 -3.240 6.140 1.00 0.00 16 CYS A O 3
ATOM 1171 N N . CYS A 1 17 ? -4.715 -2.081 8.012 1.00 0.00 17 CYS A N 3
ATOM 1172 C CA . CYS A 1 17 ? -3.430 -2.691 8.467 1.00 0.00 17 CYS A CA 3
ATOM 1173 C C . CYS A 1 17 ? -3.571 -4.223 8.518 1.00 0.00 17 CYS A C 3
ATOM 1174 O O . CYS A 1 17 ? -4.673 -4.725 8.461 1.00 0.00 17 CYS A O 3
ATOM 1181 N N . PRO A 1 18 ? -2.461 -4.933 8.632 1.00 0.00 18 PRO A N 3
ATOM 1182 C CA . PRO A 1 18 ? -2.462 -6.433 8.713 1.00 0.00 18 PRO A CA 3
ATOM 1183 C C . PRO A 1 18 ? -3.040 -6.873 10.061 1.00 0.00 18 PRO A C 3
ATOM 1184 O O . PRO A 1 18 ? -2.438 -6.690 11.101 1.00 0.00 18 PRO A O 3
ATOM 1195 N N . GLY A 1 19 ? -4.224 -7.421 10.037 1.00 0.00 19 GLY A N 3
ATOM 1196 C CA . GLY A 1 19 ? -4.900 -7.852 11.295 1.00 0.00 19 GLY A CA 3
ATOM 1197 C C . GLY A 1 19 ? -6.306 -7.255 11.288 1.00 0.00 19 GLY A C 3
ATOM 1198 O O . GLY A 1 19 ? -7.270 -7.879 11.684 1.00 0.00 19 GLY A O 3
ATOM 1202 N N . THR A 1 20 ? -6.413 -6.047 10.805 1.00 0.00 20 THR A N 3
ATOM 1203 C CA . THR A 1 20 ? -7.732 -5.360 10.712 1.00 0.00 20 THR A CA 3
ATOM 1204 C C . THR A 1 20 ? -8.235 -5.507 9.273 1.00 0.00 20 THR A C 3
ATOM 1205 O O . THR A 1 20 ? -7.456 -5.738 8.366 1.00 0.00 20 THR A O 3
ATOM 1216 N N . SER A 1 21 ? -9.520 -5.389 9.050 1.00 0.00 21 SER A N 3
ATOM 1217 C CA . SER A 1 21 ? -10.050 -5.542 7.656 1.00 0.00 21 SER A CA 3
ATOM 1218 C C . SER A 1 21 ? -11.011 -4.399 7.312 1.00 0.00 21 SER A C 3
ATOM 1219 O O . SER A 1 21 ? -11.618 -3.804 8.179 1.00 0.00 21 SER A O 3
ATOM 1227 N N . CYS A 1 22 ? -11.158 -4.098 6.043 1.00 0.00 22 CYS A N 3
ATOM 1228 C CA . CYS A 1 22 ? -12.083 -3.003 5.630 1.00 0.00 22 CYS A CA 3
ATOM 1229 C C . CYS A 1 22 ? -13.491 -3.566 5.464 1.00 0.00 22 CYS A C 3
ATOM 1230 O O . CYS A 1 22 ? -13.697 -4.597 4.853 1.00 0.00 22 CYS A O 3
ATOM 1237 N N . LYS A 1 23 ? -14.453 -2.882 6.004 1.00 0.00 23 LYS A N 3
ATOM 1238 C CA . LYS A 1 23 ? -15.870 -3.338 5.897 1.00 0.00 23 LYS A CA 3
ATOM 1239 C C . LYS A 1 23 ? -16.774 -2.120 5.689 1.00 0.00 23 LYS A C 3
ATOM 1240 O O . LYS A 1 23 ? -16.313 -0.998 5.680 1.00 0.00 23 LYS A O 3
ATOM 1259 N N . ALA A 1 24 ? -18.053 -2.334 5.522 1.00 0.00 24 ALA A N 3
ATOM 1260 C CA . ALA A 1 24 ? -18.989 -1.189 5.315 1.00 0.00 24 ALA A CA 3
ATOM 1261 C C . ALA A 1 24 ? -19.967 -1.114 6.487 1.00 0.00 24 ALA A C 3
ATOM 1262 O O . ALA A 1 24 ? -20.150 -2.073 7.214 1.00 0.00 24 ALA A O 3
ATOM 1269 N N . GLU A 1 25 ? -20.597 0.019 6.675 1.00 0.00 25 GLU A N 3
ATOM 1270 C CA . GLU A 1 25 ? -21.560 0.167 7.788 1.00 0.00 25 GLU A CA 3
ATOM 1271 C C . GLU A 1 25 ? -22.910 0.616 7.228 1.00 0.00 25 GLU A C 3
ATOM 1272 O O . GLU A 1 25 ? -23.060 0.851 6.043 1.00 0.00 25 GLU A O 3
ATOM 1284 N N . SER A 1 26 ? -23.886 0.737 8.081 1.00 0.00 26 SER A N 3
ATOM 1285 C CA . SER A 1 26 ? -25.241 1.170 7.630 1.00 0.00 26 SER A CA 3
ATOM 1286 C C . SER A 1 26 ? -25.200 2.653 7.260 1.00 0.00 26 SER A C 3
ATOM 1287 O O . SER A 1 26 ? -25.887 3.096 6.359 1.00 0.00 26 SER A O 3
ATOM 1295 N N . ASN A 1 27 ? -24.394 3.422 7.948 1.00 0.00 27 ASN A N 3
ATOM 1296 C CA . ASN A 1 27 ? -24.296 4.883 7.646 1.00 0.00 27 ASN A CA 3
ATOM 1297 C C . ASN A 1 27 ? -23.883 5.105 6.186 1.00 0.00 27 ASN A C 3
ATOM 1298 O O . ASN A 1 27 ? -24.089 6.170 5.634 1.00 0.00 27 ASN A O 3
ATOM 1309 N N . GLY A 1 28 ? -23.309 4.112 5.559 1.00 0.00 28 GLY A N 3
ATOM 1310 C CA . GLY A 1 28 ? -22.887 4.263 4.134 1.00 0.00 28 GLY A CA 3
ATOM 1311 C C . GLY A 1 28 ? -21.362 4.400 4.037 1.00 0.00 28 GLY A C 3
ATOM 1312 O O . GLY A 1 28 ? -20.793 4.254 2.971 1.00 0.00 28 GLY A O 3
ATOM 1316 N N . VAL A 1 29 ? -20.694 4.683 5.132 1.00 0.00 29 VAL A N 3
ATOM 1317 C CA . VAL A 1 29 ? -19.209 4.831 5.087 1.00 0.00 29 VAL A CA 3
ATOM 1318 C C . VAL A 1 29 ? -18.551 3.545 5.574 1.00 0.00 29 VAL A C 3
ATOM 1319 O O . VAL A 1 29 ? -19.084 2.837 6.407 1.00 0.00 29 VAL A O 3
ATOM 1332 N N . SER A 1 30 ? -17.395 3.237 5.046 1.00 0.00 30 SER A N 3
ATOM 1333 C CA . SER A 1 30 ? -16.689 1.993 5.455 1.00 0.00 30 SER A CA 3
ATOM 1334 C C . SER A 1 30 ? -15.558 2.331 6.428 1.00 0.00 30 SER A C 3
ATOM 1335 O O . SER A 1 30 ? -14.911 3.355 6.315 1.00 0.00 30 SER A O 3
ATOM 1343 N N . TYR A 1 31 ? -15.316 1.466 7.374 1.00 0.00 31 TYR A N 3
ATOM 1344 C CA . TYR A 1 31 ? -14.229 1.697 8.362 1.00 0.00 31 TYR A CA 3
ATOM 1345 C C . TYR A 1 31 ? -13.514 0.376 8.629 1.00 0.00 31 TYR A C 3
ATOM 1346 O O . TYR A 1 31 ? -14.066 -0.686 8.419 1.00 0.00 31 TYR A O 3
ATOM 1364 N N . CYS A 1 32 ? -12.304 0.433 9.116 1.00 0.00 32 CYS A N 3
ATOM 1365 C CA . CYS A 1 32 ? -11.566 -0.820 9.426 1.00 0.00 32 CYS A CA 3
ATOM 1366 C C . CYS A 1 32 ? -11.938 -1.251 10.837 1.00 0.00 32 CYS A C 3
ATOM 1367 O O . CYS A 1 32 ? -12.348 -0.446 11.648 1.00 0.00 32 CYS A O 3
ATOM 1374 N N . ARG A 1 33 ? -11.785 -2.506 11.131 1.00 0.00 33 ARG A N 3
ATOM 1375 C CA . ARG A 1 33 ? -12.098 -3.014 12.485 1.00 0.00 33 ARG A CA 3
ATOM 1376 C C . ARG A 1 33 ? -11.191 -4.212 12.737 1.00 0.00 33 ARG A C 3
ATOM 1377 O O . ARG A 1 33 ? -11.139 -5.134 11.943 1.00 0.00 33 ARG A O 3
ATOM 1398 N N . LYS A 1 34 ? -10.460 -4.200 13.816 1.00 0.00 34 LYS A N 3
ATOM 1399 C CA . LYS A 1 34 ? -9.529 -5.335 14.103 1.00 0.00 34 LYS A CA 3
ATOM 1400 C C . LYS A 1 34 ? -10.300 -6.656 14.128 1.00 0.00 34 LYS A C 3
ATOM 1401 O O . LYS A 1 34 ? -11.044 -6.939 15.048 1.00 0.00 34 LYS A O 3
ATOM 1420 N N . ASP A 1 35 ? -10.125 -7.460 13.110 1.00 0.00 35 ASP A N 3
ATOM 1421 C CA . ASP A 1 35 ? -10.840 -8.766 13.042 1.00 0.00 35 ASP A CA 3
ATOM 1422 C C . ASP A 1 35 ? -10.494 -9.618 14.268 1.00 0.00 35 ASP A C 3
ATOM 1423 O O . ASP A 1 35 ? -9.586 -9.304 15.015 1.00 0.00 35 ASP A O 3
ATOM 1432 N N . GLU A 1 36 ? -11.214 -10.691 14.476 1.00 0.00 36 GLU A N 3
ATOM 1433 C CA . GLU A 1 36 ? -10.936 -11.569 15.650 1.00 0.00 36 GLU A CA 3
ATOM 1434 C C . GLU A 1 36 ? -10.998 -13.042 15.213 1.00 0.00 36 GLU A C 3
ATOM 1435 O O . GLU A 1 36 ? -12.029 -13.672 15.344 1.00 0.00 36 GLU A O 3
ATOM 1447 N N . PRO A 1 37 ? -9.895 -13.557 14.705 1.00 0.00 37 PRO A N 3
ATOM 1448 C CA . PRO A 1 37 ? -9.788 -14.973 14.232 1.00 0.00 37 PRO A CA 3
ATOM 1449 C C . PRO A 1 37 ? -9.423 -15.900 15.395 1.00 0.00 37 PRO A C 3
ATOM 1450 O O . PRO A 1 37 ? -10.323 -16.517 15.940 1.00 0.00 37 PRO A O 3
ATOM 1462 N N . ALA A 1 1 ? 2.698 -0.751 -2.830 1.00 0.00 1 ALA A N 4
ATOM 1463 C CA . ALA A 1 1 ? 2.510 0.134 -1.646 1.00 0.00 1 ALA A CA 4
ATOM 1464 C C . ALA A 1 1 ? 3.857 0.355 -0.955 1.00 0.00 1 ALA A C 4
ATOM 1465 O O . ALA A 1 1 ? 4.839 -0.288 -1.273 1.00 0.00 1 ALA A O 4
ATOM 1474 N N . ILE A 1 2 ? 3.906 1.260 -0.009 1.00 0.00 2 ILE A N 4
ATOM 1475 C CA . ILE A 1 2 ? 5.185 1.531 0.712 1.00 0.00 2 ILE A CA 4
ATOM 1476 C C . ILE A 1 2 ? 5.632 0.262 1.449 1.00 0.00 2 ILE A C 4
ATOM 1477 O O . ILE A 1 2 ? 4.823 -0.573 1.807 1.00 0.00 2 ILE A O 4
ATOM 1493 N N . CYS A 1 3 ? 6.912 0.117 1.675 1.00 0.00 3 CYS A N 4
ATOM 1494 C CA . CYS A 1 3 ? 7.416 -1.088 2.384 1.00 0.00 3 CYS A CA 4
ATOM 1495 C C . CYS A 1 3 ? 8.069 -0.672 3.703 1.00 0.00 3 CYS A C 4
ATOM 1496 O O . CYS A 1 3 ? 8.272 0.499 3.964 1.00 0.00 3 CYS A O 4
ATOM 1503 N N . THR A 1 4 ? 8.398 -1.627 4.534 1.00 0.00 4 THR A N 4
ATOM 1504 C CA . THR A 1 4 ? 9.039 -1.304 5.840 1.00 0.00 4 THR A CA 4
ATOM 1505 C C . THR A 1 4 ? 10.534 -1.049 5.617 1.00 0.00 4 THR A C 4
ATOM 1506 O O . THR A 1 4 ? 10.995 0.074 5.691 1.00 0.00 4 THR A O 4
ATOM 1517 N N . GLY A 1 5 ? 11.289 -2.082 5.340 1.00 0.00 5 GLY A N 4
ATOM 1518 C CA . GLY A 1 5 ? 12.751 -1.904 5.106 1.00 0.00 5 GLY A CA 4
ATOM 1519 C C . GLY A 1 5 ? 13.534 -2.961 5.877 1.00 0.00 5 GLY A C 4
ATOM 1520 O O . GLY A 1 5 ? 13.230 -3.276 7.011 1.00 0.00 5 GLY A O 4
ATOM 1524 N N . ALA A 1 6 ? 14.550 -3.510 5.262 1.00 0.00 6 ALA A N 4
ATOM 1525 C CA . ALA A 1 6 ? 15.384 -4.550 5.940 1.00 0.00 6 ALA A CA 4
ATOM 1526 C C . ALA A 1 6 ? 15.868 -4.035 7.296 1.00 0.00 6 ALA A C 4
ATOM 1527 O O . ALA A 1 6 ? 15.805 -2.856 7.586 1.00 0.00 6 ALA A O 4
ATOM 1534 N N . ASP A 1 7 ? 16.359 -4.919 8.119 1.00 0.00 7 ASP A N 4
ATOM 1535 C CA . ASP A 1 7 ? 16.869 -4.515 9.464 1.00 0.00 7 ASP A CA 4
ATOM 1536 C C . ASP A 1 7 ? 15.813 -3.696 10.227 1.00 0.00 7 ASP A C 4
ATOM 1537 O O . ASP A 1 7 ? 16.139 -2.928 11.113 1.00 0.00 7 ASP A O 4
ATOM 1546 N N . ARG A 1 8 ? 14.556 -3.859 9.893 1.00 0.00 8 ARG A N 4
ATOM 1547 C CA . ARG A 1 8 ? 13.479 -3.097 10.597 1.00 0.00 8 ARG A CA 4
ATOM 1548 C C . ARG A 1 8 ? 12.341 -4.068 10.952 1.00 0.00 8 ARG A C 4
ATOM 1549 O O . ARG A 1 8 ? 12.247 -5.124 10.367 1.00 0.00 8 ARG A O 4
ATOM 1570 N N . PRO A 1 9 ? 11.506 -3.698 11.900 1.00 0.00 9 PRO A N 4
ATOM 1571 C CA . PRO A 1 9 ? 10.356 -4.550 12.350 1.00 0.00 9 PRO A CA 4
ATOM 1572 C C . PRO A 1 9 ? 9.211 -4.507 11.332 1.00 0.00 9 PRO A C 4
ATOM 1573 O O . PRO A 1 9 ? 8.705 -3.453 10.998 1.00 0.00 9 PRO A O 4
ATOM 1584 N N . CYS A 1 10 ? 8.799 -5.654 10.839 1.00 0.00 10 CYS A N 4
ATOM 1585 C CA . CYS A 1 10 ? 7.683 -5.703 9.840 1.00 0.00 10 CYS A CA 4
ATOM 1586 C C . CYS A 1 10 ? 6.459 -4.957 10.387 1.00 0.00 10 CYS A C 4
ATOM 1587 O O . CYS A 1 10 ? 6.437 -4.542 11.530 1.00 0.00 10 CYS A O 4
ATOM 1594 N N . ALA A 1 11 ? 5.447 -4.785 9.576 1.00 0.00 11 ALA A N 4
ATOM 1595 C CA . ALA A 1 11 ? 4.225 -4.066 10.041 1.00 0.00 11 ALA A CA 4
ATOM 1596 C C . ALA A 1 11 ? 2.984 -4.895 9.710 1.00 0.00 11 ALA A C 4
ATOM 1597 O O . ALA A 1 11 ? 3.008 -5.747 8.843 1.00 0.00 11 ALA A O 4
ATOM 1604 N N . ALA A 1 12 ? 1.894 -4.648 10.398 1.00 0.00 12 ALA A N 4
ATOM 1605 C CA . ALA A 1 12 ? 0.631 -5.410 10.137 1.00 0.00 12 ALA A CA 4
ATOM 1606 C C . ALA A 1 12 ? 0.287 -5.378 8.641 1.00 0.00 12 ALA A C 4
ATOM 1607 O O . ALA A 1 12 ? 0.303 -6.392 7.969 1.00 0.00 12 ALA A O 4
ATOM 1614 N N . CYS A 1 13 ? -0.023 -4.215 8.118 1.00 0.00 13 CYS A N 4
ATOM 1615 C CA . CYS A 1 13 ? -0.373 -4.093 6.665 1.00 0.00 13 CYS A CA 4
ATOM 1616 C C . CYS A 1 13 ? 0.701 -4.762 5.796 1.00 0.00 13 CYS A C 4
ATOM 1617 O O . CYS A 1 13 ? 0.400 -5.461 4.849 1.00 0.00 13 CYS A O 4
ATOM 1624 N N . CYS A 1 14 ? 1.949 -4.498 6.071 1.00 0.00 14 CYS A N 4
ATOM 1625 C CA . CYS A 1 14 ? 2.880 -4.125 4.970 1.00 0.00 14 CYS A CA 4
ATOM 1626 C C . CYS A 1 14 ? 4.056 -5.114 4.937 1.00 0.00 14 CYS A C 4
ATOM 1627 O O . CYS A 1 14 ? 4.560 -5.484 5.978 1.00 0.00 14 CYS A O 4
ATOM 1634 N N . PRO A 1 15 ? 4.475 -5.519 3.751 1.00 0.00 15 PRO A N 4
ATOM 1635 C CA . PRO A 1 15 ? 5.612 -6.471 3.576 1.00 0.00 15 PRO A CA 4
ATOM 1636 C C . PRO A 1 15 ? 6.935 -5.706 3.576 1.00 0.00 15 PRO A C 4
ATOM 1637 O O . PRO A 1 15 ? 6.955 -4.491 3.520 1.00 0.00 15 PRO A O 4
ATOM 1648 N N . CYS A 1 16 ? 8.036 -6.407 3.633 1.00 0.00 16 CYS A N 4
ATOM 1649 C CA . CYS A 1 16 ? 9.359 -5.720 3.633 1.00 0.00 16 CYS A CA 4
ATOM 1650 C C . CYS A 1 16 ? 9.661 -5.213 2.219 1.00 0.00 16 CYS A C 4
ATOM 1651 O O . CYS A 1 16 ? 9.092 -5.672 1.248 1.00 0.00 16 CYS A O 4
ATOM 1658 N N . CYS A 1 17 ? 10.556 -4.267 2.104 1.00 0.00 17 CYS A N 4
ATOM 1659 C CA . CYS A 1 17 ? 10.923 -3.705 0.770 1.00 0.00 17 CYS A CA 4
ATOM 1660 C C . CYS A 1 17 ? 11.408 -4.836 -0.152 1.00 0.00 17 CYS A C 4
ATOM 1661 O O . CYS A 1 17 ? 11.674 -5.920 0.322 1.00 0.00 17 CYS A O 4
ATOM 1668 N N . PRO A 1 18 ? 11.521 -4.567 -1.442 1.00 0.00 18 PRO A N 4
ATOM 1669 C CA . PRO A 1 18 ? 12.004 -5.581 -2.441 1.00 0.00 18 PRO A CA 4
ATOM 1670 C C . PRO A 1 18 ? 13.488 -5.861 -2.200 1.00 0.00 18 PRO A C 4
ATOM 1671 O O . PRO A 1 18 ? 14.282 -4.953 -2.040 1.00 0.00 18 PRO A O 4
ATOM 1682 N N . GLY A 1 19 ? 13.855 -7.113 -2.127 1.00 0.00 19 GLY A N 4
ATOM 1683 C CA . GLY A 1 19 ? 15.276 -7.471 -1.842 1.00 0.00 19 GLY A CA 4
ATOM 1684 C C . GLY A 1 19 ? 15.362 -7.914 -0.378 1.00 0.00 19 GLY A C 4
ATOM 1685 O O . GLY A 1 19 ? 16.126 -8.788 -0.019 1.00 0.00 19 GLY A O 4
ATOM 1689 N N . THR A 1 20 ? 14.553 -7.316 0.459 1.00 0.00 20 THR A N 4
ATOM 1690 C CA . THR A 1 20 ? 14.528 -7.681 1.905 1.00 0.00 20 THR A CA 4
ATOM 1691 C C . THR A 1 20 ? 13.350 -8.636 2.125 1.00 0.00 20 THR A C 4
ATOM 1692 O O . THR A 1 20 ? 12.495 -8.769 1.268 1.00 0.00 20 THR A O 4
ATOM 1703 N N . SER A 1 21 ? 13.296 -9.311 3.248 1.00 0.00 21 SER A N 4
ATOM 1704 C CA . SER A 1 21 ? 12.161 -10.264 3.486 1.00 0.00 21 SER A CA 4
ATOM 1705 C C . SER A 1 21 ? 11.763 -10.283 4.966 1.00 0.00 21 SER A C 4
ATOM 1706 O O . SER A 1 21 ? 12.597 -10.244 5.845 1.00 0.00 21 SER A O 4
ATOM 1714 N N . CYS A 1 22 ? 10.485 -10.366 5.239 1.00 0.00 22 CYS A N 4
ATOM 1715 C CA . CYS A 1 22 ? 10.016 -10.406 6.651 1.00 0.00 22 CYS A CA 4
ATOM 1716 C C . CYS A 1 22 ? 10.440 -11.729 7.277 1.00 0.00 22 CYS A C 4
ATOM 1717 O O . CYS A 1 22 ? 10.472 -12.759 6.630 1.00 0.00 22 CYS A O 4
ATOM 1724 N N . LYS A 1 23 ? 10.772 -11.696 8.531 1.00 0.00 23 LYS A N 4
ATOM 1725 C CA . LYS A 1 23 ? 11.214 -12.936 9.238 1.00 0.00 23 LYS A CA 4
ATOM 1726 C C . LYS A 1 23 ? 10.628 -12.938 10.652 1.00 0.00 23 LYS A C 4
ATOM 1727 O O . LYS A 1 23 ? 10.032 -11.971 11.079 1.00 0.00 23 LYS A O 4
ATOM 1746 N N . ALA A 1 24 ? 10.793 -14.013 11.378 1.00 0.00 24 ALA A N 4
ATOM 1747 C CA . ALA A 1 24 ? 10.246 -14.079 12.766 1.00 0.00 24 ALA A CA 4
ATOM 1748 C C . ALA A 1 24 ? 11.372 -14.424 13.742 1.00 0.00 24 ALA A C 4
ATOM 1749 O O . ALA A 1 24 ? 12.346 -15.057 13.377 1.00 0.00 24 ALA A O 4
ATOM 1756 N N . GLU A 1 25 ? 11.246 -14.013 14.979 1.00 0.00 25 GLU A N 4
ATOM 1757 C CA . GLU A 1 25 ? 12.293 -14.307 15.979 1.00 0.00 25 GLU A CA 4
ATOM 1758 C C . GLU A 1 25 ? 11.680 -15.096 17.136 1.00 0.00 25 GLU A C 4
ATOM 1759 O O . GLU A 1 25 ? 10.480 -15.287 17.212 1.00 0.00 25 GLU A O 4
ATOM 1771 N N . SER A 1 26 ? 12.506 -15.548 18.033 1.00 0.00 26 SER A N 4
ATOM 1772 C CA . SER A 1 26 ? 12.009 -16.332 19.202 1.00 0.00 26 SER A CA 4
ATOM 1773 C C . SER A 1 26 ? 11.265 -15.403 20.164 1.00 0.00 26 SER A C 4
ATOM 1774 O O . SER A 1 26 ? 10.287 -15.787 20.776 1.00 0.00 26 SER A O 4
ATOM 1782 N N . ASN A 1 27 ? 11.720 -14.183 20.298 1.00 0.00 27 ASN A N 4
ATOM 1783 C CA . ASN A 1 27 ? 11.044 -13.221 21.220 1.00 0.00 27 ASN A CA 4
ATOM 1784 C C . ASN A 1 27 ? 9.579 -13.022 20.814 1.00 0.00 27 ASN A C 4
ATOM 1785 O O . ASN A 1 27 ? 8.772 -12.562 21.600 1.00 0.00 27 ASN A O 4
ATOM 1796 N N . GLY A 1 28 ? 9.228 -13.367 19.602 1.00 0.00 28 GLY A N 4
ATOM 1797 C CA . GLY A 1 28 ? 7.812 -13.201 19.153 1.00 0.00 28 GLY A CA 4
ATOM 1798 C C . GLY A 1 28 ? 7.681 -11.998 18.209 1.00 0.00 28 GLY A C 4
ATOM 1799 O O . GLY A 1 28 ? 6.641 -11.791 17.612 1.00 0.00 28 GLY A O 4
ATOM 1803 N N . VAL A 1 29 ? 8.717 -11.203 18.065 1.00 0.00 29 VAL A N 4
ATOM 1804 C CA . VAL A 1 29 ? 8.633 -10.021 17.157 1.00 0.00 29 VAL A CA 4
ATOM 1805 C C . VAL A 1 29 ? 9.288 -10.365 15.826 1.00 0.00 29 VAL A C 4
ATOM 1806 O O . VAL A 1 29 ? 10.272 -11.079 15.772 1.00 0.00 29 VAL A O 4
ATOM 1819 N N . SER A 1 30 ? 8.737 -9.869 14.752 1.00 0.00 30 SER A N 4
ATOM 1820 C CA . SER A 1 30 ? 9.305 -10.169 13.411 1.00 0.00 30 SER A CA 4
ATOM 1821 C C . SER A 1 30 ? 10.043 -8.944 12.871 1.00 0.00 30 SER A C 4
ATOM 1822 O O . SER A 1 30 ? 9.647 -7.817 13.103 1.00 0.00 30 SER A O 4
ATOM 1830 N N . TYR A 1 31 ? 11.106 -9.164 12.145 1.00 0.00 31 TYR A N 4
ATOM 1831 C CA . TYR A 1 31 ? 11.879 -8.033 11.565 1.00 0.00 31 TYR A CA 4
ATOM 1832 C C . TYR A 1 31 ? 12.337 -8.404 10.159 1.00 0.00 31 TYR A C 4
ATOM 1833 O O . TYR A 1 31 ? 12.594 -9.555 9.864 1.00 0.00 31 TYR A O 4
ATOM 1851 N N . CYS A 1 32 ? 12.467 -7.432 9.302 1.00 0.00 32 CYS A N 4
ATOM 1852 C CA . CYS A 1 32 ? 12.932 -7.711 7.914 1.00 0.00 32 CYS A CA 4
ATOM 1853 C C . CYS A 1 32 ? 14.439 -7.947 7.938 1.00 0.00 32 CYS A C 4
ATOM 1854 O O . CYS A 1 32 ? 15.112 -7.618 8.894 1.00 0.00 32 CYS A O 4
ATOM 1861 N N . ARG A 1 33 ? 14.963 -8.499 6.883 1.00 0.00 33 ARG A N 4
ATOM 1862 C CA . ARG A 1 33 ? 16.419 -8.757 6.792 1.00 0.00 33 ARG A CA 4
ATOM 1863 C C . ARG A 1 33 ? 16.795 -8.689 5.318 1.00 0.00 33 ARG A C 4
ATOM 1864 O O . ARG A 1 33 ? 16.316 -9.466 4.514 1.00 0.00 33 ARG A O 4
ATOM 1885 N N . LYS A 1 34 ? 17.619 -7.750 4.954 1.00 0.00 34 LYS A N 4
ATOM 1886 C CA . LYS A 1 34 ? 18.006 -7.599 3.520 1.00 0.00 34 LYS A CA 4
ATOM 1887 C C . LYS A 1 34 ? 18.625 -8.895 2.988 1.00 0.00 34 LYS A C 4
ATOM 1888 O O . LYS A 1 34 ? 19.820 -9.101 3.067 1.00 0.00 34 LYS A O 4
ATOM 1907 N N . ASP A 1 35 ? 17.810 -9.761 2.439 1.00 0.00 35 ASP A N 4
ATOM 1908 C CA . ASP A 1 35 ? 18.327 -11.044 1.887 1.00 0.00 35 ASP A CA 4
ATOM 1909 C C . ASP A 1 35 ? 17.256 -11.689 1.004 1.00 0.00 35 ASP A C 4
ATOM 1910 O O . ASP A 1 35 ? 16.100 -11.312 1.041 1.00 0.00 35 ASP A O 4
ATOM 1919 N N . GLU A 1 36 ? 17.636 -12.658 0.209 1.00 0.00 36 GLU A N 4
ATOM 1920 C CA . GLU A 1 36 ? 16.649 -13.335 -0.683 1.00 0.00 36 GLU A CA 4
ATOM 1921 C C . GLU A 1 36 ? 15.814 -14.332 0.136 1.00 0.00 36 GLU A C 4
ATOM 1922 O O . GLU A 1 36 ? 16.209 -14.709 1.221 1.00 0.00 36 GLU A O 4
ATOM 1934 N N . PRO A 1 37 ? 14.677 -14.736 -0.401 1.00 0.00 37 PRO A N 4
ATOM 1935 C CA . PRO A 1 37 ? 13.749 -15.703 0.263 1.00 0.00 37 PRO A CA 4
ATOM 1936 C C . PRO A 1 37 ? 14.151 -17.144 -0.065 1.00 0.00 37 PRO A C 4
ATOM 1937 O O . PRO A 1 37 ? 13.628 -18.043 0.572 1.00 0.00 37 PRO A O 4
ATOM 1949 N N . ALA A 1 1 ? 3.219 -0.592 -0.249 1.00 0.00 1 ALA A N 5
ATOM 1950 C CA . ALA A 1 1 ? 2.942 0.507 0.719 1.00 0.00 1 ALA A CA 5
ATOM 1951 C C . ALA A 1 1 ? 2.562 1.776 -0.047 1.00 0.00 1 ALA A C 5
ATOM 1952 O O . ALA A 1 1 ? 3.355 2.322 -0.791 1.00 0.00 1 ALA A O 5
ATOM 1961 N N . ILE A 1 2 ? 1.354 2.247 0.132 1.00 0.00 2 ILE A N 5
ATOM 1962 C CA . ILE A 1 2 ? 0.913 3.481 -0.581 1.00 0.00 2 ILE A CA 5
ATOM 1963 C C . ILE A 1 2 ? 1.752 4.671 -0.102 1.00 0.00 2 ILE A C 5
ATOM 1964 O O . ILE A 1 2 ? 2.235 4.691 1.015 1.00 0.00 2 ILE A O 5
ATOM 1980 N N . CYS A 1 3 ? 1.925 5.659 -0.942 1.00 0.00 3 CYS A N 5
ATOM 1981 C CA . CYS A 1 3 ? 2.726 6.848 -0.550 1.00 0.00 3 CYS A CA 5
ATOM 1982 C C . CYS A 1 3 ? 1.846 8.098 -0.598 1.00 0.00 3 CYS A C 5
ATOM 1983 O O . CYS A 1 3 ? 0.713 8.053 -1.037 1.00 0.00 3 CYS A O 5
ATOM 1990 N N . THR A 1 4 ? 2.363 9.212 -0.146 1.00 0.00 4 THR A N 5
ATOM 1991 C CA . THR A 1 4 ? 1.566 10.473 -0.156 1.00 0.00 4 THR A CA 5
ATOM 1992 C C . THR A 1 4 ? 1.604 11.089 -1.560 1.00 0.00 4 THR A C 5
ATOM 1993 O O . THR A 1 4 ? 0.623 11.062 -2.280 1.00 0.00 4 THR A O 5
ATOM 2004 N N . GLY A 1 5 ? 2.726 11.640 -1.955 1.00 0.00 5 GLY A N 5
ATOM 2005 C CA . GLY A 1 5 ? 2.826 12.253 -3.313 1.00 0.00 5 GLY A CA 5
ATOM 2006 C C . GLY A 1 5 ? 3.444 13.646 -3.214 1.00 0.00 5 GLY A C 5
ATOM 2007 O O . GLY A 1 5 ? 3.200 14.384 -2.278 1.00 0.00 5 GLY A O 5
ATOM 2011 N N . ALA A 1 6 ? 4.246 14.009 -4.183 1.00 0.00 6 ALA A N 5
ATOM 2012 C CA . ALA A 1 6 ? 4.895 15.357 -4.175 1.00 0.00 6 ALA A CA 5
ATOM 2013 C C . ALA A 1 6 ? 3.845 16.454 -3.977 1.00 0.00 6 ALA A C 5
ATOM 2014 O O . ALA A 1 6 ? 2.657 16.229 -4.105 1.00 0.00 6 ALA A O 5
ATOM 2021 N N . ASP A 1 7 ? 4.291 17.641 -3.678 1.00 0.00 7 ASP A N 5
ATOM 2022 C CA . ASP A 1 7 ? 3.359 18.792 -3.477 1.00 0.00 7 ASP A CA 5
ATOM 2023 C C . ASP A 1 7 ? 2.220 18.426 -2.509 1.00 0.00 7 ASP A C 5
ATOM 2024 O O . ASP A 1 7 ? 1.155 19.014 -2.549 1.00 0.00 7 ASP A O 5
ATOM 2033 N N . ARG A 1 8 ? 2.437 17.469 -1.641 1.00 0.00 8 ARG A N 5
ATOM 2034 C CA . ARG A 1 8 ? 1.371 17.073 -0.669 1.00 0.00 8 ARG A CA 5
ATOM 2035 C C . ARG A 1 8 ? 1.985 17.012 0.740 1.00 0.00 8 ARG A C 5
ATOM 2036 O O . ARG A 1 8 ? 3.181 16.884 0.868 1.00 0.00 8 ARG A O 5
ATOM 2057 N N . PRO A 1 9 ? 1.161 17.112 1.762 1.00 0.00 9 PRO A N 5
ATOM 2058 C CA . PRO A 1 9 ? 1.623 17.080 3.190 1.00 0.00 9 PRO A CA 5
ATOM 2059 C C . PRO A 1 9 ? 1.966 15.652 3.626 1.00 0.00 9 PRO A C 5
ATOM 2060 O O . PRO A 1 9 ? 1.155 14.751 3.529 1.00 0.00 9 PRO A O 5
ATOM 2071 N N . CYS A 1 10 ? 3.169 15.443 4.113 1.00 0.00 10 CYS A N 5
ATOM 2072 C CA . CYS A 1 10 ? 3.587 14.078 4.569 1.00 0.00 10 CYS A CA 5
ATOM 2073 C C . CYS A 1 10 ? 2.568 13.530 5.577 1.00 0.00 10 CYS A C 5
ATOM 2074 O O . CYS A 1 10 ? 1.667 14.231 6.000 1.00 0.00 10 CYS A O 5
ATOM 2081 N N . ALA A 1 11 ? 2.701 12.285 5.957 1.00 0.00 11 ALA A N 5
ATOM 2082 C CA . ALA A 1 11 ? 1.738 11.690 6.931 1.00 0.00 11 ALA A CA 5
ATOM 2083 C C . ALA A 1 11 ? 2.499 10.890 7.991 1.00 0.00 11 ALA A C 5
ATOM 2084 O O . ALA A 1 11 ? 3.623 10.477 7.783 1.00 0.00 11 ALA A O 5
ATOM 2091 N N . ALA A 1 12 ? 1.887 10.671 9.130 1.00 0.00 12 ALA A N 5
ATOM 2092 C CA . ALA A 1 12 ? 2.552 9.895 10.226 1.00 0.00 12 ALA A CA 5
ATOM 2093 C C . ALA A 1 12 ? 3.080 8.556 9.691 1.00 0.00 12 ALA A C 5
ATOM 2094 O O . ALA A 1 12 ? 4.271 8.319 9.653 1.00 0.00 12 ALA A O 5
ATOM 2101 N N . CYS A 1 13 ? 2.193 7.678 9.283 1.00 0.00 13 CYS A N 5
ATOM 2102 C CA . CYS A 1 13 ? 2.621 6.343 8.751 1.00 0.00 13 CYS A CA 5
ATOM 2103 C C . CYS A 1 13 ? 3.695 6.512 7.668 1.00 0.00 13 CYS A C 5
ATOM 2104 O O . CYS A 1 13 ? 4.683 5.805 7.645 1.00 0.00 13 CYS A O 5
ATOM 2111 N N . CYS A 1 14 ? 3.500 7.431 6.763 1.00 0.00 14 CYS A N 5
ATOM 2112 C CA . CYS A 1 14 ? 3.743 7.109 5.329 1.00 0.00 14 CYS A CA 5
ATOM 2113 C C . CYS A 1 14 ? 4.751 8.112 4.747 1.00 0.00 14 CYS A C 5
ATOM 2114 O O . CYS A 1 14 ? 4.612 9.299 4.965 1.00 0.00 14 CYS A O 5
ATOM 2121 N N . PRO A 1 15 ? 5.739 7.627 4.017 1.00 0.00 15 PRO A N 5
ATOM 2122 C CA . PRO A 1 15 ? 6.781 8.492 3.389 1.00 0.00 15 PRO A CA 5
ATOM 2123 C C . PRO A 1 15 ? 6.285 9.013 2.042 1.00 0.00 15 PRO A C 5
ATOM 2124 O O . PRO A 1 15 ? 5.266 8.577 1.539 1.00 0.00 15 PRO A O 5
ATOM 2135 N N . CYS A 1 16 ? 6.996 9.939 1.456 1.00 0.00 16 CYS A N 5
ATOM 2136 C CA . CYS A 1 16 ? 6.567 10.489 0.138 1.00 0.00 16 CYS A CA 5
ATOM 2137 C C . CYS A 1 16 ? 6.778 9.425 -0.943 1.00 0.00 16 CYS A C 5
ATOM 2138 O O . CYS A 1 16 ? 7.562 8.509 -0.784 1.00 0.00 16 CYS A O 5
ATOM 2145 N N . CYS A 1 17 ? 6.084 9.547 -2.044 1.00 0.00 17 CYS A N 5
ATOM 2146 C CA . CYS A 1 17 ? 6.221 8.566 -3.162 1.00 0.00 17 CYS A CA 5
ATOM 2147 C C . CYS A 1 17 ? 7.692 8.494 -3.607 1.00 0.00 17 CYS A C 5
ATOM 2148 O O . CYS A 1 17 ? 8.473 9.339 -3.225 1.00 0.00 17 CYS A O 5
ATOM 2155 N N . PRO A 1 18 ? 8.041 7.499 -4.404 1.00 0.00 18 PRO A N 5
ATOM 2156 C CA . PRO A 1 18 ? 9.441 7.331 -4.924 1.00 0.00 18 PRO A CA 5
ATOM 2157 C C . PRO A 1 18 ? 9.751 8.446 -5.926 1.00 0.00 18 PRO A C 5
ATOM 2158 O O . PRO A 1 18 ? 9.097 8.585 -6.941 1.00 0.00 18 PRO A O 5
ATOM 2169 N N . GLY A 1 19 ? 10.724 9.261 -5.616 1.00 0.00 19 GLY A N 5
ATOM 2170 C CA . GLY A 1 19 ? 11.074 10.407 -6.505 1.00 0.00 19 GLY A CA 5
ATOM 2171 C C . GLY A 1 19 ? 10.864 11.693 -5.705 1.00 0.00 19 GLY A C 5
ATOM 2172 O O . GLY A 1 19 ? 11.613 12.645 -5.811 1.00 0.00 19 GLY A O 5
ATOM 2176 N N . THR A 1 20 ? 9.849 11.699 -4.882 1.00 0.00 20 THR A N 5
ATOM 2177 C CA . THR A 1 20 ? 9.554 12.882 -4.027 1.00 0.00 20 THR A CA 5
ATOM 2178 C C . THR A 1 20 ? 10.124 12.616 -2.633 1.00 0.00 20 THR A C 5
ATOM 2179 O O . THR A 1 20 ? 10.292 11.478 -2.235 1.00 0.00 20 THR A O 5
ATOM 2190 N N . SER A 1 21 ? 10.439 13.650 -1.896 1.00 0.00 21 SER A N 5
ATOM 2191 C CA . SER A 1 21 ? 11.018 13.440 -0.529 1.00 0.00 21 SER A CA 5
ATOM 2192 C C . SER A 1 21 ? 10.273 14.285 0.510 1.00 0.00 21 SER A C 5
ATOM 2193 O O . SER A 1 21 ? 9.727 15.322 0.201 1.00 0.00 21 SER A O 5
ATOM 2201 N N . CYS A 1 22 ? 10.264 13.850 1.748 1.00 0.00 22 CYS A N 5
ATOM 2202 C CA . CYS A 1 22 ? 9.571 14.631 2.815 1.00 0.00 22 CYS A CA 5
ATOM 2203 C C . CYS A 1 22 ? 10.545 15.648 3.397 1.00 0.00 22 CYS A C 5
ATOM 2204 O O . CYS A 1 22 ? 11.667 15.327 3.742 1.00 0.00 22 CYS A O 5
ATOM 2211 N N . LYS A 1 23 ? 10.120 16.871 3.496 1.00 0.00 23 LYS A N 5
ATOM 2212 C CA . LYS A 1 23 ? 11.005 17.942 4.046 1.00 0.00 23 LYS A CA 5
ATOM 2213 C C . LYS A 1 23 ? 10.184 18.898 4.914 1.00 0.00 23 LYS A C 5
ATOM 2214 O O . LYS A 1 23 ? 9.192 19.447 4.476 1.00 0.00 23 LYS A O 5
ATOM 2233 N N . ALA A 1 24 ? 10.594 19.104 6.140 1.00 0.00 24 ALA A N 5
ATOM 2234 C CA . ALA A 1 24 ? 9.844 20.029 7.041 1.00 0.00 24 ALA A CA 5
ATOM 2235 C C . ALA A 1 24 ? 10.070 21.471 6.584 1.00 0.00 24 ALA A C 5
ATOM 2236 O O . ALA A 1 24 ? 10.978 21.751 5.823 1.00 0.00 24 ALA A O 5
ATOM 2243 N N . GLU A 1 25 ? 9.251 22.386 7.041 1.00 0.00 25 GLU A N 5
ATOM 2244 C CA . GLU A 1 25 ? 9.413 23.803 6.638 1.00 0.00 25 GLU A CA 5
ATOM 2245 C C . GLU A 1 25 ? 9.429 24.691 7.884 1.00 0.00 25 GLU A C 5
ATOM 2246 O O . GLU A 1 25 ? 9.356 24.218 9.003 1.00 0.00 25 GLU A O 5
ATOM 2258 N N . SER A 1 26 ? 9.524 25.974 7.684 1.00 0.00 26 SER A N 5
ATOM 2259 C CA . SER A 1 26 ? 9.550 26.924 8.834 1.00 0.00 26 SER A CA 5
ATOM 2260 C C . SER A 1 26 ? 8.159 26.996 9.465 1.00 0.00 26 SER A C 5
ATOM 2261 O O . SER A 1 26 ? 8.018 27.185 10.658 1.00 0.00 26 SER A O 5
ATOM 2269 N N . ASN A 1 27 ? 7.131 26.842 8.670 1.00 0.00 27 ASN A N 5
ATOM 2270 C CA . ASN A 1 27 ? 5.739 26.898 9.210 1.00 0.00 27 ASN A CA 5
ATOM 2271 C C . ASN A 1 27 ? 5.537 25.831 10.293 1.00 0.00 27 ASN A C 5
ATOM 2272 O O . ASN A 1 27 ? 4.623 25.918 11.092 1.00 0.00 27 ASN A O 5
ATOM 2283 N N . GLY A 1 28 ? 6.379 24.831 10.327 1.00 0.00 28 GLY A N 5
ATOM 2284 C CA . GLY A 1 28 ? 6.236 23.760 11.359 1.00 0.00 28 GLY A CA 5
ATOM 2285 C C . GLY A 1 28 ? 5.670 22.487 10.722 1.00 0.00 28 GLY A C 5
ATOM 2286 O O . GLY A 1 28 ? 5.817 21.403 11.257 1.00 0.00 28 GLY A O 5
ATOM 2290 N N . VAL A 1 29 ? 5.024 22.605 9.587 1.00 0.00 29 VAL A N 5
ATOM 2291 C CA . VAL A 1 29 ? 4.450 21.401 8.919 1.00 0.00 29 VAL A CA 5
ATOM 2292 C C . VAL A 1 29 ? 5.388 20.942 7.809 1.00 0.00 29 VAL A C 5
ATOM 2293 O O . VAL A 1 29 ? 6.109 21.731 7.226 1.00 0.00 29 VAL A O 5
ATOM 2306 N N . SER A 1 30 ? 5.390 19.667 7.525 1.00 0.00 30 SER A N 5
ATOM 2307 C CA . SER A 1 30 ? 6.288 19.140 6.463 1.00 0.00 30 SER A CA 5
ATOM 2308 C C . SER A 1 30 ? 5.462 18.697 5.254 1.00 0.00 30 SER A C 5
ATOM 2309 O O . SER A 1 30 ? 4.369 18.183 5.394 1.00 0.00 30 SER A O 5
ATOM 2317 N N . TYR A 1 31 ? 5.983 18.890 4.068 1.00 0.00 31 TYR A N 5
ATOM 2318 C CA . TYR A 1 31 ? 5.252 18.481 2.839 1.00 0.00 31 TYR A CA 5
ATOM 2319 C C . TYR A 1 31 ? 6.228 17.792 1.890 1.00 0.00 31 TYR A C 5
ATOM 2320 O O . TYR A 1 31 ? 7.425 17.997 1.964 1.00 0.00 31 TYR A O 5
ATOM 2338 N N . CYS A 1 32 ? 5.724 17.004 0.980 1.00 0.00 32 CYS A N 5
ATOM 2339 C CA . CYS A 1 32 ? 6.614 16.325 0.003 1.00 0.00 32 CYS A CA 5
ATOM 2340 C C . CYS A 1 32 ? 6.880 17.291 -1.142 1.00 0.00 32 CYS A C 5
ATOM 2341 O O . CYS A 1 32 ? 6.088 18.171 -1.413 1.00 0.00 32 CYS A O 5
ATOM 2348 N N . ARG A 1 33 ? 7.981 17.129 -1.811 1.00 0.00 33 ARG A N 5
ATOM 2349 C CA . ARG A 1 33 ? 8.318 18.009 -2.950 1.00 0.00 33 ARG A CA 5
ATOM 2350 C C . ARG A 1 33 ? 9.194 17.201 -3.899 1.00 0.00 33 ARG A C 5
ATOM 2351 O O . ARG A 1 33 ? 10.138 16.558 -3.478 1.00 0.00 33 ARG A O 5
ATOM 2372 N N . LYS A 1 34 ? 8.889 17.206 -5.167 1.00 0.00 34 LYS A N 5
ATOM 2373 C CA . LYS A 1 34 ? 9.704 16.410 -6.136 1.00 0.00 34 LYS A CA 5
ATOM 2374 C C . LYS A 1 34 ? 11.183 16.791 -6.022 1.00 0.00 34 LYS A C 5
ATOM 2375 O O . LYS A 1 34 ? 11.524 17.914 -5.701 1.00 0.00 34 LYS A O 5
ATOM 2394 N N . ASP A 1 35 ? 12.058 15.853 -6.276 1.00 0.00 35 ASP A N 5
ATOM 2395 C CA . ASP A 1 35 ? 13.522 16.133 -6.180 1.00 0.00 35 ASP A CA 5
ATOM 2396 C C . ASP A 1 35 ? 13.899 17.279 -7.124 1.00 0.00 35 ASP A C 5
ATOM 2397 O O . ASP A 1 35 ? 13.180 17.588 -8.056 1.00 0.00 35 ASP A O 5
ATOM 2406 N N . GLU A 1 36 ? 15.021 17.909 -6.886 1.00 0.00 36 GLU A N 5
ATOM 2407 C CA . GLU A 1 36 ? 15.453 19.037 -7.761 1.00 0.00 36 GLU A CA 5
ATOM 2408 C C . GLU A 1 36 ? 16.376 18.503 -8.868 1.00 0.00 36 GLU A C 5
ATOM 2409 O O . GLU A 1 36 ? 16.916 17.422 -8.741 1.00 0.00 36 GLU A O 5
ATOM 2421 N N . PRO A 1 37 ? 16.536 19.272 -9.929 1.00 0.00 37 PRO A N 5
ATOM 2422 C CA . PRO A 1 37 ? 17.398 18.901 -11.095 1.00 0.00 37 PRO A CA 5
ATOM 2423 C C . PRO A 1 37 ? 18.847 19.330 -10.847 1.00 0.00 37 PRO A C 5
ATOM 2424 O O . PRO A 1 37 ? 19.042 20.418 -10.330 1.00 0.00 37 PRO A O 5
ATOM 2436 N N . ALA A 1 1 ? 2.216 0.101 -1.031 1.00 0.00 1 ALA A N 6
ATOM 2437 C CA . ALA A 1 1 ? 2.401 1.179 -0.018 1.00 0.00 1 ALA A CA 6
ATOM 2438 C C . ALA A 1 1 ? 2.153 2.541 -0.671 1.00 0.00 1 ALA A C 6
ATOM 2439 O O . ALA A 1 1 ? 3.078 3.233 -1.053 1.00 0.00 1 ALA A O 6
ATOM 2448 N N . ILE A 1 2 ? 0.909 2.928 -0.799 1.00 0.00 2 ILE A N 6
ATOM 2449 C CA . ILE A 1 2 ? 0.589 4.244 -1.425 1.00 0.00 2 ILE A CA 6
ATOM 2450 C C . ILE A 1 2 ? 1.125 5.372 -0.535 1.00 0.00 2 ILE A C 6
ATOM 2451 O O . ILE A 1 2 ? 1.290 5.202 0.659 1.00 0.00 2 ILE A O 6
ATOM 2467 N N . CYS A 1 3 ? 1.394 6.518 -1.106 1.00 0.00 3 CYS A N 6
ATOM 2468 C CA . CYS A 1 3 ? 1.914 7.654 -0.299 1.00 0.00 3 CYS A CA 6
ATOM 2469 C C . CYS A 1 3 ? 0.856 8.756 -0.219 1.00 0.00 3 CYS A C 6
ATOM 2470 O O . CYS A 1 3 ? -0.164 8.699 -0.881 1.00 0.00 3 CYS A O 6
ATOM 2477 N N . THR A 1 4 ? 1.092 9.756 0.591 1.00 0.00 4 THR A N 6
ATOM 2478 C CA . THR A 1 4 ? 0.105 10.866 0.727 1.00 0.00 4 THR A CA 6
ATOM 2479 C C . THR A 1 4 ? 0.279 11.850 -0.434 1.00 0.00 4 THR A C 6
ATOM 2480 O O . THR A 1 4 ? -0.540 11.910 -1.332 1.00 0.00 4 THR A O 6
ATOM 2491 N N . GLY A 1 5 ? 1.338 12.621 -0.424 1.00 0.00 5 GLY A N 6
ATOM 2492 C CA . GLY A 1 5 ? 1.568 13.599 -1.525 1.00 0.00 5 GLY A CA 6
ATOM 2493 C C . GLY A 1 5 ? 1.926 14.960 -0.936 1.00 0.00 5 GLY A C 6
ATOM 2494 O O . GLY A 1 5 ? 1.410 15.363 0.089 1.00 0.00 5 GLY A O 6
ATOM 2498 N N . ALA A 1 6 ? 2.812 15.672 -1.581 1.00 0.00 6 ALA A N 6
ATOM 2499 C CA . ALA A 1 6 ? 3.223 17.021 -1.081 1.00 0.00 6 ALA A CA 6
ATOM 2500 C C . ALA A 1 6 ? 1.990 17.898 -0.841 1.00 0.00 6 ALA A C 6
ATOM 2501 O O . ALA A 1 6 ? 0.908 17.617 -1.321 1.00 0.00 6 ALA A O 6
ATOM 2508 N N . ASP A 1 7 ? 2.162 18.966 -0.115 1.00 0.00 7 ASP A N 6
ATOM 2509 C CA . ASP A 1 7 ? 1.030 19.898 0.159 1.00 0.00 7 ASP A CA 6
ATOM 2510 C C . ASP A 1 7 ? -0.167 19.150 0.771 1.00 0.00 7 ASP A C 6
ATOM 2511 O O . ASP A 1 7 ? -1.291 19.610 0.701 1.00 0.00 7 ASP A O 6
ATOM 2520 N N . ARG A 1 8 ? 0.065 18.009 1.374 1.00 0.00 8 ARG A N 6
ATOM 2521 C CA . ARG A 1 8 ? -1.059 17.240 1.995 1.00 0.00 8 ARG A CA 6
ATOM 2522 C C . ARG A 1 8 ? -0.666 16.862 3.433 1.00 0.00 8 ARG A C 6
ATOM 2523 O O . ARG A 1 8 ? 0.499 16.868 3.760 1.00 0.00 8 ARG A O 6
ATOM 2544 N N . PRO A 1 9 ? -1.642 16.550 4.260 1.00 0.00 9 PRO A N 6
ATOM 2545 C CA . PRO A 1 9 ? -1.409 16.171 5.695 1.00 0.00 9 PRO A CA 6
ATOM 2546 C C . PRO A 1 9 ? -0.884 14.736 5.811 1.00 0.00 9 PRO A C 6
ATOM 2547 O O . PRO A 1 9 ? -1.481 13.805 5.304 1.00 0.00 9 PRO A O 6
ATOM 2558 N N . CYS A 1 10 ? 0.229 14.552 6.485 1.00 0.00 10 CYS A N 6
ATOM 2559 C CA . CYS A 1 10 ? 0.804 13.179 6.650 1.00 0.00 10 CYS A CA 6
ATOM 2560 C C . CYS A 1 10 ? -0.234 12.267 7.315 1.00 0.00 10 CYS A C 6
ATOM 2561 O O . CYS A 1 10 ? -1.291 12.714 7.720 1.00 0.00 10 CYS A O 6
ATOM 2568 N N . ALA A 1 11 ? 0.058 10.996 7.423 1.00 0.00 11 ALA A N 6
ATOM 2569 C CA . ALA A 1 11 ? -0.914 10.055 8.055 1.00 0.00 11 ALA A CA 6
ATOM 2570 C C . ALA A 1 11 ? -0.167 9.021 8.900 1.00 0.00 11 ALA A C 6
ATOM 2571 O O . ALA A 1 11 ? 1.011 8.786 8.715 1.00 0.00 11 ALA A O 6
ATOM 2578 N N . ALA A 1 12 ? -0.852 8.403 9.832 1.00 0.00 12 ALA A N 6
ATOM 2579 C CA . ALA A 1 12 ? -0.209 7.373 10.708 1.00 0.00 12 ALA A CA 6
ATOM 2580 C C . ALA A 1 12 ? 0.509 6.313 9.859 1.00 0.00 12 ALA A C 6
ATOM 2581 O O . ALA A 1 12 ? 1.717 6.186 9.902 1.00 0.00 12 ALA A O 6
ATOM 2588 N N . CYS A 1 13 ? -0.234 5.546 9.094 1.00 0.00 13 CYS A N 6
ATOM 2589 C CA . CYS A 1 13 ? 0.386 4.479 8.241 1.00 0.00 13 CYS A CA 6
ATOM 2590 C C . CYS A 1 13 ? 1.538 5.057 7.406 1.00 0.00 13 CYS A C 6
ATOM 2591 O O . CYS A 1 13 ? 2.540 4.408 7.185 1.00 0.00 13 CYS A O 6
ATOM 2598 N N . CYS A 1 14 ? 1.340 6.210 6.831 1.00 0.00 14 CYS A N 6
ATOM 2599 C CA . CYS A 1 14 ? 1.779 6.411 5.424 1.00 0.00 14 CYS A CA 6
ATOM 2600 C C . CYS A 1 14 ? 2.688 7.648 5.351 1.00 0.00 14 CYS A C 6
ATOM 2601 O O . CYS A 1 14 ? 2.309 8.701 5.823 1.00 0.00 14 CYS A O 6
ATOM 2608 N N . PRO A 1 15 ? 3.866 7.507 4.767 1.00 0.00 15 PRO A N 6
ATOM 2609 C CA . PRO A 1 15 ? 4.841 8.628 4.633 1.00 0.00 15 PRO A CA 6
ATOM 2610 C C . PRO A 1 15 ? 4.529 9.454 3.385 1.00 0.00 15 PRO A C 6
ATOM 2611 O O . PRO A 1 15 ? 3.712 9.072 2.568 1.00 0.00 15 PRO A O 6
ATOM 2622 N N . CYS A 1 16 ? 5.173 10.580 3.236 1.00 0.00 16 CYS A N 6
ATOM 2623 C CA . CYS A 1 16 ? 4.920 11.437 2.042 1.00 0.00 16 CYS A CA 6
ATOM 2624 C C . CYS A 1 16 ? 5.471 10.742 0.794 1.00 0.00 16 CYS A C 6
ATOM 2625 O O . CYS A 1 16 ? 6.361 9.916 0.871 1.00 0.00 16 CYS A O 6
ATOM 2632 N N . CYS A 1 17 ? 4.949 11.079 -0.355 1.00 0.00 17 CYS A N 6
ATOM 2633 C CA . CYS A 1 17 ? 5.421 10.465 -1.632 1.00 0.00 17 CYS A CA 6
ATOM 2634 C C . CYS A 1 17 ? 6.932 10.701 -1.789 1.00 0.00 17 CYS A C 6
ATOM 2635 O O . CYS A 1 17 ? 7.489 11.508 -1.075 1.00 0.00 17 CYS A O 6
ATOM 2642 N N . PRO A 1 18 ? 7.565 10.004 -2.717 1.00 0.00 18 PRO A N 6
ATOM 2643 C CA . PRO A 1 18 ? 9.035 10.156 -2.983 1.00 0.00 18 PRO A CA 6
ATOM 2644 C C . PRO A 1 18 ? 9.301 11.525 -3.614 1.00 0.00 18 PRO A C 6
ATOM 2645 O O . PRO A 1 18 ? 8.762 11.860 -4.651 1.00 0.00 18 PRO A O 6
ATOM 2656 N N . GLY A 1 19 ? 10.101 12.328 -2.964 1.00 0.00 19 GLY A N 6
ATOM 2657 C CA . GLY A 1 19 ? 10.387 13.701 -3.475 1.00 0.00 19 GLY A CA 6
ATOM 2658 C C . GLY A 1 19 ? 9.841 14.697 -2.451 1.00 0.00 19 GLY A C 6
ATOM 2659 O O . GLY A 1 19 ? 10.426 15.729 -2.186 1.00 0.00 19 GLY A O 6
ATOM 2663 N N . THR A 1 20 ? 8.726 14.362 -1.859 1.00 0.00 20 THR A N 6
ATOM 2664 C CA . THR A 1 20 ? 8.107 15.235 -0.823 1.00 0.00 20 THR A CA 6
ATOM 2665 C C . THR A 1 20 ? 8.499 14.686 0.550 1.00 0.00 20 THR A C 6
ATOM 2666 O O . THR A 1 20 ? 8.836 13.524 0.679 1.00 0.00 20 THR A O 6
ATOM 2677 N N . SER A 1 21 ? 8.477 15.505 1.573 1.00 0.00 21 SER A N 6
ATOM 2678 C CA . SER A 1 21 ? 8.875 15.003 2.931 1.00 0.00 21 SER A CA 6
ATOM 2679 C C . SER A 1 21 ? 7.897 15.499 4.002 1.00 0.00 21 SER A C 6
ATOM 2680 O O . SER A 1 21 ? 7.438 16.622 3.966 1.00 0.00 21 SER A O 6
ATOM 2688 N N . CYS A 1 22 ? 7.595 14.665 4.968 1.00 0.00 22 CYS A N 6
ATOM 2689 C CA . CYS A 1 22 ? 6.665 15.073 6.054 1.00 0.00 22 CYS A CA 6
ATOM 2690 C C . CYS A 1 22 ? 7.299 16.210 6.847 1.00 0.00 22 CYS A C 6
ATOM 2691 O O . CYS A 1 22 ? 8.500 16.264 7.032 1.00 0.00 22 CYS A O 6
ATOM 2698 N N . LYS A 1 23 ? 6.493 17.120 7.298 1.00 0.00 23 LYS A N 6
ATOM 2699 C CA . LYS A 1 23 ? 7.016 18.286 8.074 1.00 0.00 23 LYS A CA 6
ATOM 2700 C C . LYS A 1 23 ? 6.051 18.605 9.217 1.00 0.00 23 LYS A C 6
ATOM 2701 O O . LYS A 1 23 ? 5.002 18.007 9.334 1.00 0.00 23 LYS A O 6
ATOM 2720 N N . ALA A 1 24 ? 6.398 19.547 10.055 1.00 0.00 24 ALA A N 6
ATOM 2721 C CA . ALA A 1 24 ? 5.504 19.917 11.191 1.00 0.00 24 ALA A CA 6
ATOM 2722 C C . ALA A 1 24 ? 5.182 21.410 11.111 1.00 0.00 24 ALA A C 6
ATOM 2723 O O . ALA A 1 24 ? 5.953 22.188 10.581 1.00 0.00 24 ALA A O 6
ATOM 2730 N N . GLU A 1 25 ? 4.049 21.815 11.630 1.00 0.00 25 GLU A N 6
ATOM 2731 C CA . GLU A 1 25 ? 3.671 23.242 11.586 1.00 0.00 25 GLU A CA 6
ATOM 2732 C C . GLU A 1 25 ? 3.442 23.751 13.008 1.00 0.00 25 GLU A C 6
ATOM 2733 O O . GLU A 1 25 ? 3.449 22.997 13.964 1.00 0.00 25 GLU A O 6
ATOM 2745 N N . SER A 1 26 ? 3.235 25.028 13.140 1.00 0.00 26 SER A N 6
ATOM 2746 C CA . SER A 1 26 ? 3.001 25.627 14.486 1.00 0.00 26 SER A CA 6
ATOM 2747 C C . SER A 1 26 ? 1.617 25.217 14.993 1.00 0.00 26 SER A C 6
ATOM 2748 O O . SER A 1 26 ? 1.416 25.011 16.174 1.00 0.00 26 SER A O 6
ATOM 2756 N N . ASN A 1 27 ? 0.663 25.093 14.105 1.00 0.00 27 ASN A N 6
ATOM 2757 C CA . ASN A 1 27 ? -0.715 24.694 14.524 1.00 0.00 27 ASN A CA 6
ATOM 2758 C C . ASN A 1 27 ? -0.689 23.340 15.244 1.00 0.00 27 ASN A C 6
ATOM 2759 O O . ASN A 1 27 ? -1.609 22.998 15.964 1.00 0.00 27 ASN A O 6
ATOM 2770 N N . GLY A 1 28 ? 0.352 22.572 15.057 1.00 0.00 28 GLY A N 6
ATOM 2771 C CA . GLY A 1 28 ? 0.438 21.243 15.732 1.00 0.00 28 GLY A CA 6
ATOM 2772 C C . GLY A 1 28 ? 0.191 20.111 14.725 1.00 0.00 28 GLY A C 6
ATOM 2773 O O . GLY A 1 28 ? 0.414 18.954 15.028 1.00 0.00 28 GLY A O 6
ATOM 2777 N N . VAL A 1 29 ? -0.268 20.426 13.534 1.00 0.00 29 VAL A N 6
ATOM 2778 C CA . VAL A 1 29 ? -0.524 19.356 12.524 1.00 0.00 29 VAL A CA 6
ATOM 2779 C C . VAL A 1 29 ? 0.646 19.287 11.550 1.00 0.00 29 VAL A C 6
ATOM 2780 O O . VAL A 1 29 ? 1.271 20.284 11.241 1.00 0.00 29 VAL A O 6
ATOM 2793 N N . SER A 1 30 ? 0.952 18.108 11.077 1.00 0.00 30 SER A N 6
ATOM 2794 C CA . SER A 1 30 ? 2.091 17.950 10.134 1.00 0.00 30 SER A CA 6
ATOM 2795 C C . SER A 1 30 ? 1.570 17.763 8.708 1.00 0.00 30 SER A C 6
ATOM 2796 O O . SER A 1 30 ? 0.560 17.123 8.483 1.00 0.00 30 SER A O 6
ATOM 2804 N N . TYR A 1 31 ? 2.266 18.309 7.749 1.00 0.00 31 TYR A N 6
ATOM 2805 C CA . TYR A 1 31 ? 1.850 18.169 6.329 1.00 0.00 31 TYR A CA 6
ATOM 2806 C C . TYR A 1 31 ? 3.086 17.971 5.458 1.00 0.00 31 TYR A C 6
ATOM 2807 O O . TYR A 1 31 ? 4.154 18.467 5.760 1.00 0.00 31 TYR A O 6
ATOM 2825 N N . CYS A 1 32 ? 2.939 17.272 4.369 1.00 0.00 32 CYS A N 6
ATOM 2826 C CA . CYS A 1 32 ? 4.092 17.050 3.454 1.00 0.00 32 CYS A CA 6
ATOM 2827 C C . CYS A 1 32 ? 4.382 18.344 2.704 1.00 0.00 32 CYS A C 6
ATOM 2828 O O . CYS A 1 32 ? 3.546 19.221 2.615 1.00 0.00 32 CYS A O 6
ATOM 2835 N N . ARG A 1 33 ? 5.557 18.454 2.155 1.00 0.00 33 ARG A N 6
ATOM 2836 C CA . ARG A 1 33 ? 5.934 19.664 1.387 1.00 0.00 33 ARG A CA 6
ATOM 2837 C C . ARG A 1 33 ? 6.933 19.228 0.324 1.00 0.00 33 ARG A C 6
ATOM 2838 O O . ARG A 1 33 ? 7.961 18.651 0.628 1.00 0.00 33 ARG A O 6
ATOM 2859 N N . LYS A 1 34 ? 6.633 19.476 -0.917 1.00 0.00 34 LYS A N 6
ATOM 2860 C CA . LYS A 1 34 ? 7.557 19.051 -2.009 1.00 0.00 34 LYS A CA 6
ATOM 2861 C C . LYS A 1 34 ? 8.933 19.692 -1.812 1.00 0.00 34 LYS A C 6
ATOM 2862 O O . LYS A 1 34 ? 9.048 20.824 -1.380 1.00 0.00 34 LYS A O 6
ATOM 2881 N N . ASP A 1 35 ? 9.973 18.964 -2.122 1.00 0.00 35 ASP A N 6
ATOM 2882 C CA . ASP A 1 35 ? 11.353 19.504 -1.954 1.00 0.00 35 ASP A CA 6
ATOM 2883 C C . ASP A 1 35 ? 11.535 20.744 -2.833 1.00 0.00 35 ASP A C 6
ATOM 2884 O O . ASP A 1 35 ? 10.761 20.991 -3.739 1.00 0.00 35 ASP A O 6
ATOM 2893 N N . GLU A 1 36 ? 12.553 21.523 -2.569 1.00 0.00 36 GLU A N 6
ATOM 2894 C CA . GLU A 1 36 ? 12.795 22.750 -3.382 1.00 0.00 36 GLU A CA 6
ATOM 2895 C C . GLU A 1 36 ? 14.289 23.121 -3.316 1.00 0.00 36 GLU A C 6
ATOM 2896 O O . GLU A 1 36 ? 14.648 24.126 -2.733 1.00 0.00 36 GLU A O 6
ATOM 2908 N N . PRO A 1 37 ? 15.129 22.298 -3.916 1.00 0.00 37 PRO A N 6
ATOM 2909 C CA . PRO A 1 37 ? 16.610 22.508 -3.947 1.00 0.00 37 PRO A CA 6
ATOM 2910 C C . PRO A 1 37 ? 16.999 23.405 -5.125 1.00 0.00 37 PRO A C 6
ATOM 2911 O O . PRO A 1 37 ? 17.372 24.541 -4.881 1.00 0.00 37 PRO A O 6
ATOM 2923 N N . ALA A 1 1 ? 1.223 -0.433 -0.153 1.00 0.00 1 ALA A N 7
ATOM 2924 C CA . ALA A 1 1 ? 0.956 0.731 0.738 1.00 0.00 1 ALA A CA 7
ATOM 2925 C C . ALA A 1 1 ? 1.418 2.018 0.048 1.00 0.00 1 ALA A C 7
ATOM 2926 O O . ALA A 1 1 ? 0.620 2.772 -0.476 1.00 0.00 1 ALA A O 7
ATOM 2935 N N . ILE A 1 2 ? 2.701 2.267 0.046 1.00 0.00 2 ILE A N 7
ATOM 2936 C CA . ILE A 1 2 ? 3.236 3.499 -0.605 1.00 0.00 2 ILE A CA 7
ATOM 2937 C C . ILE A 1 2 ? 4.766 3.489 -0.509 1.00 0.00 2 ILE A C 7
ATOM 2938 O O . ILE A 1 2 ? 5.331 2.892 0.388 1.00 0.00 2 ILE A O 7
ATOM 2954 N N . CYS A 1 3 ? 5.435 4.140 -1.425 1.00 0.00 3 CYS A N 7
ATOM 2955 C CA . CYS A 1 3 ? 6.920 4.165 -1.391 1.00 0.00 3 CYS A CA 7
ATOM 2956 C C . CYS A 1 3 ? 7.412 5.601 -1.201 1.00 0.00 3 CYS A C 7
ATOM 2957 O O . CYS A 1 3 ? 6.640 6.541 -1.234 1.00 0.00 3 CYS A O 7
ATOM 2964 N N . THR A 1 4 ? 8.693 5.770 -1.002 1.00 0.00 4 THR A N 7
ATOM 2965 C CA . THR A 1 4 ? 9.254 7.137 -0.808 1.00 0.00 4 THR A CA 7
ATOM 2966 C C . THR A 1 4 ? 9.451 7.800 -2.178 1.00 0.00 4 THR A C 7
ATOM 2967 O O . THR A 1 4 ? 8.699 8.677 -2.561 1.00 0.00 4 THR A O 7
ATOM 2978 N N . GLY A 1 5 ? 10.450 7.386 -2.918 1.00 0.00 5 GLY A N 7
ATOM 2979 C CA . GLY A 1 5 ? 10.691 7.987 -4.263 1.00 0.00 5 GLY A CA 7
ATOM 2980 C C . GLY A 1 5 ? 12.173 8.312 -4.431 1.00 0.00 5 GLY A C 7
ATOM 2981 O O . GLY A 1 5 ? 12.850 8.689 -3.493 1.00 0.00 5 GLY A O 7
ATOM 2985 N N . ALA A 1 6 ? 12.683 8.168 -5.628 1.00 0.00 6 ALA A N 7
ATOM 2986 C CA . ALA A 1 6 ? 14.126 8.468 -5.888 1.00 0.00 6 ALA A CA 7
ATOM 2987 C C . ALA A 1 6 ? 14.479 9.868 -5.378 1.00 0.00 6 ALA A C 7
ATOM 2988 O O . ALA A 1 6 ? 13.617 10.676 -5.090 1.00 0.00 6 ALA A O 7
ATOM 2995 N N . ASP A 1 7 ? 15.747 10.153 -5.284 1.00 0.00 7 ASP A N 7
ATOM 2996 C CA . ASP A 1 7 ? 16.208 11.496 -4.814 1.00 0.00 7 ASP A CA 7
ATOM 2997 C C . ASP A 1 7 ? 15.493 11.910 -3.515 1.00 0.00 7 ASP A C 7
ATOM 2998 O O . ASP A 1 7 ? 15.369 13.084 -3.219 1.00 0.00 7 ASP A O 7
ATOM 3007 N N . ARG A 1 8 ? 15.030 10.960 -2.740 1.00 0.00 8 ARG A N 7
ATOM 3008 C CA . ARG A 1 8 ? 14.333 11.300 -1.461 1.00 0.00 8 ARG A CA 7
ATOM 3009 C C . ARG A 1 8 ? 14.919 10.434 -0.334 1.00 0.00 8 ARG A C 7
ATOM 3010 O O . ARG A 1 8 ? 15.524 9.422 -0.605 1.00 0.00 8 ARG A O 7
ATOM 3031 N N . PRO A 1 9 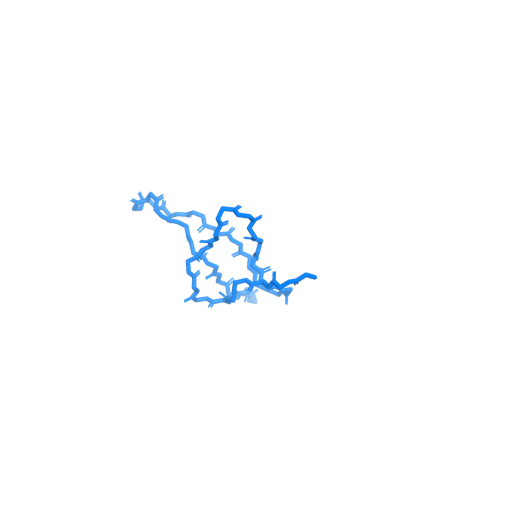? 14.735 10.850 0.902 1.00 0.00 9 PRO A N 7
ATOM 3032 C CA . PRO A 1 9 ? 15.261 10.112 2.100 1.00 0.00 9 PRO A CA 7
ATOM 3033 C C . PRO A 1 9 ? 14.410 8.873 2.401 1.00 0.00 9 PRO A C 7
ATOM 3034 O O . PRO A 1 9 ? 13.202 8.952 2.516 1.00 0.00 9 PRO A O 7
ATOM 3045 N N . CYS A 1 10 ? 15.039 7.726 2.534 1.00 0.00 10 CYS A N 7
ATOM 3046 C CA . CYS A 1 10 ? 14.280 6.470 2.834 1.00 0.00 10 CYS A CA 7
ATOM 3047 C C . CYS A 1 10 ? 13.462 6.656 4.116 1.00 0.00 10 CYS A C 7
ATOM 3048 O O . CYS A 1 10 ? 13.572 7.665 4.787 1.00 0.00 10 CYS A O 7
ATOM 3055 N N . ALA A 1 11 ? 12.641 5.695 4.454 1.00 0.00 11 ALA A N 7
ATOM 3056 C CA . ALA A 1 11 ? 11.810 5.817 5.689 1.00 0.00 11 ALA A CA 7
ATOM 3057 C C . ALA A 1 11 ? 11.821 4.493 6.455 1.00 0.00 11 ALA A C 7
ATOM 3058 O O . ALA A 1 11 ? 12.068 3.442 5.895 1.00 0.00 11 ALA A O 7
ATOM 3065 N N . ALA A 1 12 ? 11.553 4.541 7.738 1.00 0.00 12 ALA A N 7
ATOM 3066 C CA . ALA A 1 12 ? 11.537 3.295 8.569 1.00 0.00 12 ALA A CA 7
ATOM 3067 C C . ALA A 1 12 ? 10.636 2.230 7.928 1.00 0.00 12 ALA A C 7
ATOM 3068 O O . ALA A 1 12 ? 11.098 1.194 7.491 1.00 0.00 12 ALA A O 7
ATOM 3075 N N . CYS A 1 13 ? 9.348 2.482 7.876 1.00 0.00 13 CYS A N 7
ATOM 3076 C CA . CYS A 1 13 ? 8.394 1.494 7.272 1.00 0.00 13 CYS A CA 7
ATOM 3077 C C . CYS A 1 13 ? 8.878 1.058 5.883 1.00 0.00 13 CYS A C 7
ATOM 3078 O O . CYS A 1 13 ? 8.774 -0.095 5.513 1.00 0.00 13 CYS A O 7
ATOM 3085 N N . CYS A 1 14 ? 9.326 1.986 5.085 1.00 0.00 14 CYS A N 7
ATOM 3086 C CA . CYS A 1 14 ? 8.908 1.987 3.656 1.00 0.00 14 CYS A CA 7
ATOM 3087 C C . CYS A 1 14 ? 10.159 1.998 2.764 1.00 0.00 14 CYS A C 7
ATOM 3088 O O . CYS A 1 14 ? 11.051 2.7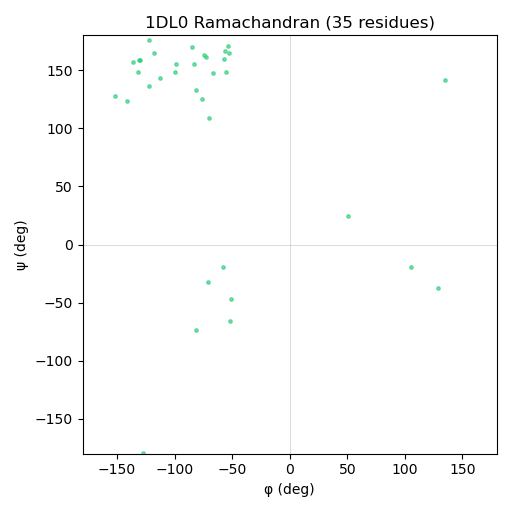92 2.990 1.00 0.00 14 CYS A O 7
ATOM 3095 N N . PRO A 1 15 ? 10.207 1.129 1.771 1.00 0.00 15 PRO A N 7
ATOM 3096 C CA . PRO A 1 15 ? 11.362 1.041 0.831 1.00 0.00 15 PRO A CA 7
ATOM 3097 C C . PRO A 1 15 ? 11.196 2.060 -0.294 1.00 0.00 15 PRO A C 7
ATOM 3098 O O . PRO A 1 15 ? 10.149 2.663 -0.443 1.00 0.00 15 PRO A O 7
ATOM 3109 N N . CYS A 1 16 ? 12.217 2.254 -1.084 1.00 0.00 16 CYS A N 7
ATOM 3110 C CA . CYS A 1 16 ? 12.118 3.235 -2.203 1.00 0.00 16 CYS A CA 7
ATOM 3111 C C . CYS A 1 16 ? 11.125 2.709 -3.244 1.00 0.00 16 CYS A C 7
ATOM 3112 O O . CYS A 1 16 ? 10.853 1.526 -3.316 1.00 0.00 16 CYS A O 7
ATOM 3119 N N . CYS A 1 17 ? 10.585 3.585 -4.049 1.00 0.00 17 CYS A N 7
ATOM 3120 C CA . CYS A 1 17 ? 9.606 3.173 -5.100 1.00 0.00 17 CYS A CA 7
ATOM 3121 C C . CYS A 1 17 ? 10.240 2.111 -6.014 1.00 0.00 17 CYS A C 7
ATOM 3122 O O . CYS A 1 17 ? 11.436 1.917 -5.965 1.00 0.00 17 CYS A O 7
ATOM 3129 N N . PRO A 1 18 ? 9.436 1.450 -6.829 1.00 0.00 18 PRO A N 7
ATOM 3130 C CA . PRO A 1 18 ? 9.932 0.400 -7.783 1.00 0.00 18 PRO A CA 7
ATOM 3131 C C . PRO A 1 18 ? 10.754 1.063 -8.890 1.00 0.00 18 PRO A C 7
ATOM 3132 O O . PRO A 1 18 ? 10.250 1.841 -9.678 1.00 0.00 18 PRO A O 7
ATOM 3143 N N . GLY A 1 19 ? 12.028 0.781 -8.922 1.00 0.00 19 GLY A N 7
ATOM 3144 C CA . GLY A 1 19 ? 12.929 1.406 -9.934 1.00 0.00 19 GLY A CA 7
ATOM 3145 C C . GLY A 1 19 ? 14.050 2.113 -9.175 1.00 0.00 19 GLY A C 7
ATOM 3146 O O . GLY A 1 19 ? 15.199 2.096 -9.568 1.00 0.00 19 GLY A O 7
ATOM 3150 N N . THR A 1 20 ? 13.706 2.710 -8.067 1.00 0.00 20 THR A N 7
ATOM 3151 C CA . THR A 1 20 ? 14.709 3.411 -7.219 1.00 0.00 20 THR A CA 7
ATOM 3152 C C . THR A 1 20 ? 15.114 2.466 -6.087 1.00 0.00 20 THR A C 7
ATOM 3153 O O . THR A 1 20 ? 14.378 1.559 -5.742 1.00 0.00 20 THR A O 7
ATOM 3164 N N . SER A 1 21 ? 16.276 2.653 -5.517 1.00 0.00 21 SER A N 7
ATOM 3165 C CA . SER A 1 21 ? 16.719 1.735 -4.414 1.00 0.00 21 SER A CA 7
ATOM 3166 C C . SER A 1 21 ? 17.156 2.539 -3.188 1.00 0.00 21 SER A C 7
ATOM 3167 O O . SER A 1 21 ? 17.463 3.707 -3.279 1.00 0.00 21 SER A O 7
ATOM 3175 N N . CYS A 1 22 ? 17.194 1.908 -2.040 1.00 0.00 22 CYS A N 7
ATOM 3176 C CA . CYS A 1 22 ? 17.620 2.625 -0.803 1.00 0.00 22 CYS A CA 7
ATOM 3177 C C . CYS A 1 22 ? 19.099 2.353 -0.549 1.00 0.00 22 CYS A C 7
ATOM 3178 O O . CYS A 1 22 ? 19.562 1.231 -0.622 1.00 0.00 22 CYS A O 7
ATOM 3185 N N . LYS A 1 23 ? 19.835 3.382 -0.248 1.00 0.00 23 LYS A N 7
ATOM 3186 C CA . LYS A 1 23 ? 21.294 3.223 0.023 1.00 0.00 23 LYS A CA 7
ATOM 3187 C C . LYS A 1 23 ? 21.690 4.144 1.178 1.00 0.00 23 LYS A C 7
ATOM 3188 O O . LYS A 1 23 ? 20.898 4.936 1.640 1.00 0.00 23 LYS A O 7
ATOM 3207 N N . ALA A 1 24 ? 22.906 4.043 1.649 1.00 0.00 24 ALA A N 7
ATOM 3208 C CA . ALA A 1 24 ? 23.352 4.911 2.779 1.00 0.00 24 ALA A CA 7
ATOM 3209 C C . ALA A 1 24 ? 24.457 5.850 2.295 1.00 0.00 24 ALA A C 7
ATOM 3210 O O . ALA A 1 24 ? 25.088 5.608 1.283 1.00 0.00 24 ALA A O 7
ATOM 3217 N N . GLU A 1 25 ? 24.695 6.919 3.012 1.00 0.00 25 GLU A N 7
ATOM 3218 C CA . GLU A 1 25 ? 25.750 7.875 2.610 1.00 0.00 25 GLU A CA 7
ATOM 3219 C C . GLU A 1 25 ? 26.743 8.046 3.761 1.00 0.00 25 GLU A C 7
ATOM 3220 O O . GLU A 1 25 ? 26.594 7.464 4.819 1.00 0.00 25 GLU A O 7
ATOM 3232 N N . SER A 1 26 ? 27.753 8.843 3.552 1.00 0.00 26 SER A N 7
ATOM 3233 C CA . SER A 1 26 ? 28.776 9.070 4.614 1.00 0.00 26 SER A CA 7
ATOM 3234 C C . SER A 1 26 ? 28.167 9.906 5.742 1.00 0.00 26 SER A C 7
ATOM 3235 O O . SER A 1 26 ? 28.494 9.733 6.900 1.00 0.00 26 SER A O 7
ATOM 3243 N N . ASN A 1 27 ? 27.281 10.811 5.409 1.00 0.00 27 ASN A N 7
ATOM 3244 C CA . ASN A 1 27 ? 26.643 11.668 6.453 1.00 0.00 27 ASN A CA 7
ATOM 3245 C C . ASN A 1 27 ? 25.924 10.805 7.497 1.00 0.00 27 ASN A C 7
ATOM 3246 O O . ASN A 1 27 ? 25.646 11.253 8.593 1.00 0.00 27 ASN A O 7
ATOM 3257 N N . GLY A 1 28 ? 25.625 9.576 7.168 1.00 0.00 28 GLY A N 7
ATOM 3258 C CA . GLY A 1 28 ? 24.926 8.684 8.141 1.00 0.00 28 GLY A CA 7
ATOM 3259 C C . GLY A 1 28 ? 23.449 8.526 7.756 1.00 0.00 28 GLY A C 7
ATOM 3260 O O . GLY A 1 28 ? 22.769 7.648 8.253 1.00 0.00 28 GLY A O 7
ATOM 3264 N N . VAL A 1 29 ? 22.944 9.365 6.880 1.00 0.00 29 VAL A N 7
ATOM 3265 C CA . VAL A 1 29 ? 21.512 9.254 6.476 1.00 0.00 29 VAL A CA 7
ATOM 3266 C C . VAL A 1 29 ? 21.415 8.521 5.143 1.00 0.00 29 VAL A C 7
ATOM 3267 O O . VAL A 1 29 ? 22.288 8.620 4.301 1.00 0.00 29 VAL A O 7
ATOM 3280 N N . SER A 1 30 ? 20.357 7.778 4.955 1.00 0.00 30 SER A N 7
ATOM 3281 C CA . SER A 1 30 ? 20.187 7.019 3.688 1.00 0.00 30 SER A CA 7
ATOM 3282 C C . SER A 1 30 ? 19.152 7.715 2.801 1.00 0.00 30 SER A C 7
ATOM 3283 O O . SER A 1 30 ? 18.190 8.284 3.281 1.00 0.00 30 SER A O 7
ATOM 3291 N N . TYR A 1 31 ? 19.343 7.660 1.511 1.00 0.00 31 TYR A N 7
ATOM 3292 C CA . TYR A 1 31 ? 18.383 8.295 0.569 1.00 0.00 31 TYR A CA 7
ATOM 3293 C C . TYR A 1 31 ? 18.160 7.364 -0.619 1.00 0.00 31 TYR A C 7
ATOM 3294 O O . TYR A 1 31 ? 18.965 6.495 -0.895 1.00 0.00 31 TYR A O 7
ATOM 3312 N N . CYS A 1 32 ? 17.089 7.556 -1.338 1.00 0.00 32 CYS A N 7
ATOM 3313 C CA . CYS A 1 32 ? 16.821 6.704 -2.529 1.00 0.00 32 CYS A CA 7
ATOM 3314 C C . CYS A 1 32 ? 17.494 7.341 -3.737 1.00 0.00 32 CYS A C 7
ATOM 3315 O O . CYS A 1 32 ? 17.743 8.530 -3.762 1.00 0.00 32 CYS A O 7
ATOM 3322 N N . ARG A 1 33 ? 17.777 6.559 -4.736 1.00 0.00 33 ARG A N 7
ATOM 3323 C CA . ARG A 1 33 ? 18.415 7.089 -5.961 1.00 0.00 33 ARG A CA 7
ATOM 3324 C C . ARG A 1 33 ? 17.964 6.210 -7.121 1.00 0.00 33 ARG A C 7
ATOM 3325 O O . ARG A 1 33 ? 18.071 4.998 -7.065 1.00 0.00 33 ARG A O 7
ATOM 3346 N N . LYS A 1 34 ? 17.441 6.800 -8.159 1.00 0.00 34 LYS A N 7
ATOM 3347 C CA . LYS A 1 34 ? 16.957 5.991 -9.315 1.00 0.00 34 LYS A CA 7
ATOM 3348 C C . LYS A 1 34 ? 18.094 5.122 -9.862 1.00 0.00 34 LYS A C 7
ATOM 3349 O O . LYS A 1 34 ? 19.249 5.502 -9.837 1.00 0.00 34 LYS A O 7
ATOM 3368 N N . ASP A 1 35 ? 17.764 3.955 -10.345 1.00 0.00 35 ASP A N 7
ATOM 3369 C CA . ASP A 1 35 ? 18.805 3.037 -10.888 1.00 0.00 35 ASP A CA 7
ATOM 3370 C C . ASP A 1 35 ? 19.498 3.694 -12.084 1.00 0.00 35 ASP A C 7
ATOM 3371 O O . ASP A 1 35 ? 19.000 4.646 -12.654 1.00 0.00 35 ASP A O 7
ATOM 3380 N N . GLU A 1 36 ? 20.643 3.188 -12.468 1.00 0.00 36 GLU A N 7
ATOM 3381 C CA . GLU A 1 36 ? 21.376 3.774 -13.628 1.00 0.00 36 GLU A CA 7
ATOM 3382 C C . GLU A 1 36 ? 21.295 2.811 -14.823 1.00 0.00 36 GLU A C 7
ATOM 3383 O O . GLU A 1 36 ? 21.172 1.617 -14.632 1.00 0.00 36 GLU A O 7
ATOM 3395 N N . PRO A 1 37 ? 21.366 3.347 -16.028 1.00 0.00 37 PRO A N 7
ATOM 3396 C CA . PRO A 1 37 ? 21.303 2.543 -17.290 1.00 0.00 37 PRO A CA 7
ATOM 3397 C C . PRO A 1 37 ? 22.690 2.006 -17.652 1.00 0.00 37 PRO A C 7
ATOM 3398 O O . PRO A 1 37 ? 22.799 1.344 -18.672 1.00 0.00 37 PRO A O 7
ATOM 3410 N N . ALA A 1 1 ? 3.357 -0.735 1.821 1.00 0.00 1 ALA A N 8
ATOM 3411 C CA . ALA A 1 1 ? 2.033 -0.067 1.680 1.00 0.00 1 ALA A CA 8
ATOM 3412 C C . ALA A 1 1 ? 1.489 0.285 3.066 1.00 0.00 1 ALA A C 8
ATOM 3413 O O . ALA A 1 1 ? 0.789 -0.496 3.683 1.00 0.00 1 ALA A O 8
ATOM 3422 N N . ILE A 1 2 ? 1.807 1.456 3.557 1.00 0.00 2 ILE A N 8
ATOM 3423 C CA . ILE A 1 2 ? 1.313 1.869 4.903 1.00 0.00 2 ILE A CA 8
ATOM 3424 C C . ILE A 1 2 ? -0.112 2.421 4.771 1.00 0.00 2 ILE A C 8
ATOM 3425 O O . ILE A 1 2 ? -0.555 2.762 3.690 1.00 0.00 2 ILE A O 8
ATOM 3441 N N . CYS A 1 3 ? -0.827 2.512 5.863 1.00 0.00 3 CYS A N 8
ATOM 3442 C CA . CYS A 1 3 ? -2.216 3.042 5.808 1.00 0.00 3 CYS A CA 8
ATOM 3443 C C . CYS A 1 3 ? -2.271 4.412 6.489 1.00 0.00 3 CYS A C 8
ATOM 3444 O O . CYS A 1 3 ? -1.325 4.835 7.127 1.00 0.00 3 CYS A O 8
ATOM 3451 N N . THR A 1 4 ? -3.371 5.105 6.351 1.00 0.00 4 THR A N 8
ATOM 3452 C CA . THR A 1 4 ? -3.499 6.451 6.982 1.00 0.00 4 THR A CA 8
ATOM 3453 C C . THR A 1 4 ? -3.846 6.288 8.465 1.00 0.00 4 THR A C 8
ATOM 3454 O O . THR A 1 4 ? -3.041 6.573 9.331 1.00 0.00 4 THR A O 8
ATOM 3465 N N . GLY A 1 5 ? -5.037 5.832 8.760 1.00 0.00 5 GLY A N 8
ATOM 3466 C CA . GLY A 1 5 ? -5.441 5.647 10.184 1.00 0.00 5 GLY A CA 8
ATOM 3467 C C . GLY A 1 5 ? -6.787 6.320 10.431 1.00 0.00 5 GLY A C 8
ATOM 3468 O O . GLY A 1 5 ? -7.055 7.400 9.942 1.00 0.00 5 GLY A O 8
ATOM 3472 N N . ALA A 1 6 ? -7.638 5.682 11.192 1.00 0.00 6 ALA A N 8
ATOM 3473 C CA . ALA A 1 6 ? -8.982 6.263 11.496 1.00 0.00 6 ALA A CA 8
ATOM 3474 C C . ALA A 1 6 ? -8.835 7.688 12.039 1.00 0.00 6 ALA A C 8
ATOM 3475 O O . ALA A 1 6 ? -7.777 8.092 12.481 1.00 0.00 6 ALA A O 8
ATOM 3482 N N . ASP A 1 7 ? -9.902 8.438 12.019 1.00 0.00 7 ASP A N 8
ATOM 3483 C CA . ASP A 1 7 ? -9.864 9.834 12.545 1.00 0.00 7 ASP A CA 8
ATOM 3484 C C . ASP A 1 7 ? -8.773 10.656 11.839 1.00 0.00 7 ASP A C 8
ATOM 3485 O O . ASP A 1 7 ? -8.317 11.660 12.354 1.00 0.00 7 ASP A O 8
ATOM 3494 N N . ARG A 1 8 ? -8.360 10.244 10.665 1.00 0.00 8 ARG A N 8
ATOM 3495 C CA . ARG A 1 8 ? -7.308 11.004 9.923 1.00 0.00 8 ARG A CA 8
ATOM 3496 C C . ARG A 1 8 ? -7.782 11.208 8.475 1.00 0.00 8 ARG A C 8
ATOM 3497 O O . ARG A 1 8 ? -8.663 10.510 8.027 1.00 0.00 8 ARG A O 8
ATOM 3518 N N . PRO A 1 9 ? -7.199 12.161 7.779 1.00 0.00 9 PRO A N 8
ATOM 3519 C CA . PRO A 1 9 ? -7.572 12.479 6.359 1.00 0.00 9 PRO A CA 8
ATOM 3520 C C . PRO A 1 9 ? -7.012 11.433 5.389 1.00 0.00 9 PRO A C 8
ATOM 3521 O O . PRO A 1 9 ? -5.826 11.165 5.366 1.00 0.00 9 PRO A O 8
ATOM 3532 N N . CYS A 1 10 ? -7.865 10.843 4.582 1.00 0.00 10 CYS A N 8
ATOM 3533 C CA . CYS A 1 10 ? -7.402 9.813 3.598 1.00 0.00 10 CYS A CA 8
ATOM 3534 C C . CYS A 1 10 ? -6.315 10.413 2.700 1.00 0.00 10 CYS A C 8
ATOM 3535 O O . CYS A 1 10 ? -6.004 11.586 2.789 1.00 0.00 10 CYS A O 8
ATOM 3542 N N . ALA A 1 11 ? -5.734 9.614 1.842 1.00 0.00 11 ALA A N 8
ATOM 3543 C CA . ALA A 1 11 ? -4.662 10.132 0.940 1.00 0.00 11 ALA A CA 8
ATOM 3544 C C . ALA A 1 11 ? -4.791 9.495 -0.445 1.00 0.00 11 ALA A C 8
ATOM 3545 O O . ALA A 1 11 ? -5.353 8.428 -0.599 1.00 0.00 11 ALA A O 8
ATOM 3552 N N . ALA A 1 12 ? -4.271 10.149 -1.455 1.00 0.00 12 ALA A N 8
ATOM 3553 C CA . ALA A 1 12 ? -4.343 9.603 -2.849 1.00 0.00 12 ALA A CA 8
ATOM 3554 C C . ALA A 1 12 ? -3.815 8.161 -2.891 1.00 0.00 12 ALA A C 8
ATOM 3555 O O . ALA A 1 12 ? -4.543 7.232 -3.182 1.00 0.00 12 ALA A O 8
ATOM 3562 N N . CYS A 1 13 ? -2.545 7.975 -2.611 1.00 0.00 13 CYS A N 8
ATOM 3563 C CA . CYS A 1 13 ? -1.943 6.601 -2.639 1.00 0.00 13 CYS A CA 8
ATOM 3564 C C . CYS A 1 13 ? -2.788 5.624 -1.810 1.00 0.00 13 CYS A C 8
ATOM 3565 O O . CYS A 1 13 ? -2.987 4.486 -2.187 1.00 0.00 13 CYS A O 8
ATOM 3572 N N . CYS A 1 14 ? -3.220 6.038 -0.653 1.00 0.00 14 CYS A N 8
ATOM 3573 C CA . CYS A 1 14 ? -3.151 5.130 0.524 1.00 0.00 14 CYS A CA 8
ATOM 3574 C C . CYS A 1 14 ? -4.546 5.024 1.161 1.00 0.00 14 CYS A C 8
ATOM 3575 O O . CYS A 1 14 ? -5.162 6.036 1.430 1.00 0.00 14 CYS A O 8
ATOM 3582 N N . PRO A 1 15 ? -5.023 3.813 1.390 1.00 0.00 15 PRO A N 8
ATOM 3583 C CA . PRO A 1 15 ? -6.364 3.574 2.001 1.00 0.00 15 PRO A CA 8
ATOM 3584 C C . PRO A 1 15 ? -6.268 3.631 3.526 1.00 0.00 15 PRO A C 8
ATOM 3585 O O . PRO A 1 15 ? -5.188 3.668 4.086 1.00 0.00 15 PRO A O 8
ATOM 3596 N N . CYS A 1 16 ? -7.389 3.639 4.198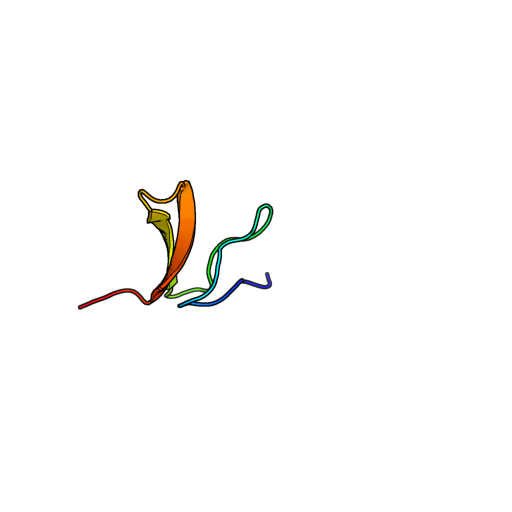 1.00 0.00 16 CYS A N 8
ATOM 3597 C CA . CYS A 1 16 ? -7.369 3.693 5.688 1.00 0.00 16 CYS A CA 8
ATOM 3598 C C . CYS A 1 16 ? -6.857 2.357 6.235 1.00 0.00 16 CYS A C 8
ATOM 3599 O O . CYS A 1 16 ? -6.940 1.333 5.585 1.00 0.00 16 CYS A O 8
ATOM 3606 N N . CYS A 1 17 ? -6.335 2.367 7.434 1.00 0.00 17 CYS A N 8
ATOM 3607 C CA . CYS A 1 17 ? -5.815 1.116 8.063 1.00 0.00 17 CYS A CA 8
ATOM 3608 C C . CYS A 1 17 ? -6.935 0.063 8.109 1.00 0.00 17 CYS A C 8
ATOM 3609 O O . CYS A 1 17 ? -8.079 0.401 7.897 1.00 0.00 17 CYS A O 8
ATOM 3616 N N . PRO A 1 18 ? -6.593 -1.183 8.387 1.00 0.00 18 PRO A N 8
ATOM 3617 C CA . PRO A 1 18 ? -7.599 -2.296 8.478 1.00 0.00 18 PRO A CA 8
ATOM 3618 C C . PRO A 1 18 ? -8.486 -2.085 9.706 1.00 0.00 18 PRO A C 8
ATOM 3619 O O . PRO A 1 18 ? -8.006 -1.921 10.812 1.00 0.00 18 PRO A O 8
ATOM 3630 N N . GLY A 1 19 ? -9.777 -2.049 9.505 1.00 0.00 19 GLY A N 8
ATOM 3631 C CA . GLY A 1 19 ? -10.718 -1.802 10.637 1.00 0.00 19 GLY A CA 8
ATOM 3632 C C . GLY A 1 19 ? -11.330 -0.415 10.439 1.00 0.00 19 GLY A C 8
ATOM 3633 O O . GLY A 1 19 ? -12.492 -0.183 10.711 1.00 0.00 19 GLY A O 8
ATOM 3637 N N . THR A 1 20 ? -10.541 0.498 9.937 1.00 0.00 20 THR A N 8
ATOM 3638 C CA . THR A 1 20 ? -11.028 1.882 9.674 1.00 0.00 20 THR A CA 8
ATOM 3639 C C . THR A 1 20 ? -11.381 1.986 8.188 1.00 0.00 20 THR A C 8
ATOM 3640 O O . THR A 1 20 ? -10.895 1.215 7.381 1.00 0.00 20 THR A O 8
ATOM 3651 N N . SER A 1 21 ? -12.228 2.913 7.819 1.00 0.00 21 SER A N 8
ATOM 3652 C CA . SER A 1 21 ? -12.613 3.034 6.371 1.00 0.00 21 SER A CA 8
ATOM 3653 C C . SER A 1 21 ? -12.705 4.508 5.963 1.00 0.00 21 SER A C 8
ATOM 3654 O O . SER A 1 21 ? -13.141 5.341 6.723 1.00 0.00 21 SER A O 8
ATOM 3662 N N . CYS A 1 22 ? -12.307 4.829 4.755 1.00 0.00 22 CYS A N 8
ATOM 3663 C CA . CYS A 1 22 ? -12.373 6.243 4.287 1.00 0.00 22 CYS A CA 8
ATOM 3664 C C . CYS A 1 22 ? -13.821 6.732 4.334 1.00 0.00 22 CYS A C 8
ATOM 3665 O O . CYS A 1 22 ? -14.754 5.988 4.102 1.00 0.00 22 CYS A O 8
ATOM 3672 N N . LYS A 1 23 ? -13.996 7.981 4.641 1.00 0.00 23 LYS A N 8
ATOM 3673 C CA . LYS A 1 23 ? -15.366 8.571 4.728 1.00 0.00 23 LYS A CA 8
ATOM 3674 C C . LYS A 1 23 ? -15.363 9.948 4.061 1.00 0.00 23 LYS A C 8
ATOM 3675 O O . LYS A 1 23 ? -14.344 10.415 3.597 1.00 0.00 23 LYS A O 8
ATOM 3694 N N . ALA A 1 24 ? -16.495 10.603 4.021 1.00 0.00 24 ALA A N 8
ATOM 3695 C CA . ALA A 1 24 ? -16.565 11.956 3.393 1.00 0.00 24 ALA A CA 8
ATOM 3696 C C . ALA A 1 24 ? -17.281 12.917 4.344 1.00 0.00 24 ALA A C 8
ATOM 3697 O O . ALA A 1 24 ? -18.095 12.506 5.151 1.00 0.00 24 ALA A O 8
ATOM 3704 N N . GLU A 1 25 ? -16.986 14.191 4.258 1.00 0.00 25 GLU A N 8
ATOM 3705 C CA . GLU A 1 25 ? -17.641 15.174 5.150 1.00 0.00 25 GLU A CA 8
ATOM 3706 C C . GLU A 1 25 ? -18.286 16.277 4.311 1.00 0.00 25 GLU A C 8
ATOM 3707 O O . GLU A 1 25 ? -18.126 16.341 3.106 1.00 0.00 25 GLU A O 8
ATOM 3719 N N . SER A 1 26 ? -19.009 17.144 4.957 1.00 0.00 26 SER A N 8
ATOM 3720 C CA . SER A 1 26 ? -19.686 18.262 4.239 1.00 0.00 26 SER A CA 8
ATOM 3721 C C . SER A 1 26 ? -18.642 19.289 3.797 1.00 0.00 26 SER A C 8
ATOM 3722 O O . SER A 1 26 ? -18.788 19.935 2.777 1.00 0.00 26 SER A O 8
ATOM 3730 N N . ASN A 1 27 ? -17.588 19.438 4.558 1.00 0.00 27 ASN A N 8
ATOM 3731 C CA . ASN A 1 27 ? -16.523 20.420 4.193 1.00 0.00 27 ASN A CA 8
ATOM 3732 C C . ASN A 1 27 ? -15.940 20.093 2.812 1.00 0.00 27 ASN A C 8
ATOM 3733 O O . ASN A 1 27 ? -15.321 20.931 2.183 1.00 0.00 27 ASN A O 8
ATOM 3744 N N . GLY A 1 28 ? -16.132 18.889 2.338 1.00 0.00 28 GLY A N 8
ATOM 3745 C CA . GLY A 1 28 ? -15.589 18.513 0.999 1.00 0.00 28 GLY A CA 8
ATOM 3746 C C . GLY A 1 28 ? -14.344 17.629 1.156 1.00 0.00 28 GLY A C 8
ATOM 3747 O O . GLY A 1 28 ? -13.883 17.033 0.201 1.00 0.00 28 GLY A O 8
ATOM 3751 N N . VAL A 1 29 ? -13.795 17.538 2.346 1.00 0.00 29 VAL A N 8
ATOM 3752 C CA . VAL A 1 29 ? -12.584 16.691 2.549 1.00 0.00 29 VAL A CA 8
ATOM 3753 C C . VAL A 1 29 ? -13.002 15.349 3.137 1.00 0.00 29 VAL A C 8
ATOM 3754 O O . VAL A 1 29 ? -13.976 15.252 3.860 1.00 0.00 29 VAL A O 8
ATOM 3767 N N . SER A 1 30 ? -12.276 14.312 2.817 1.00 0.00 30 SER A N 8
ATOM 3768 C CA . SER A 1 30 ? -12.628 12.965 3.336 1.00 0.00 30 SER A CA 8
ATOM 3769 C C . SER A 1 30 ? -11.636 12.542 4.419 1.00 0.00 30 SER A C 8
ATOM 3770 O O . SER A 1 30 ? -10.456 12.827 4.342 1.00 0.00 30 SER A O 8
ATOM 3778 N N . TYR A 1 31 ? -12.115 11.853 5.418 1.00 0.00 31 TYR A N 8
ATOM 3779 C CA . TYR A 1 31 ? -11.227 11.382 6.514 1.00 0.00 31 TYR A CA 8
ATOM 3780 C C . TYR A 1 31 ? -11.650 9.977 6.932 1.00 0.00 31 TYR A C 8
ATOM 3781 O O . TYR A 1 31 ? -12.816 9.641 6.906 1.00 0.00 31 TYR A O 8
ATOM 3799 N N . CYS A 1 32 ? -10.714 9.170 7.341 1.00 0.00 32 CYS A N 8
ATOM 3800 C CA . CYS A 1 32 ? -11.052 7.786 7.783 1.00 0.00 32 CYS A CA 8
ATOM 3801 C C . CYS A 1 32 ? -11.898 7.860 9.050 1.00 0.00 32 CYS A C 8
ATOM 3802 O O . CYS A 1 32 ? -11.968 8.882 9.704 1.00 0.00 32 CYS A O 8
ATOM 3809 N N . ARG A 1 33 ? -12.523 6.774 9.400 1.00 0.00 33 ARG A N 8
ATOM 3810 C CA . ARG A 1 33 ? -13.359 6.726 10.621 1.00 0.00 33 ARG A CA 8
ATOM 3811 C C . ARG A 1 33 ? -13.314 5.297 11.137 1.00 0.00 33 ARG A C 8
ATOM 3812 O O . ARG A 1 33 ? -13.675 4.366 10.438 1.00 0.00 33 ARG A O 8
ATOM 3833 N N . LYS A 1 34 ? -12.856 5.110 12.337 1.00 0.00 34 LYS A N 8
ATOM 3834 C CA . LYS A 1 34 ? -12.762 3.728 12.891 1.00 0.00 34 LYS A CA 8
ATOM 3835 C C . LYS A 1 34 ? -14.150 3.084 12.926 1.00 0.00 34 LYS A C 8
ATOM 3836 O O . LYS A 1 34 ? -15.138 3.727 13.227 1.00 0.00 34 LYS A O 8
ATOM 3855 N N . ASP A 1 35 ? -14.223 1.818 12.610 1.00 0.00 35 ASP A N 8
ATOM 3856 C CA . ASP A 1 35 ? -15.536 1.112 12.607 1.00 0.00 35 ASP A CA 8
ATOM 3857 C C . ASP A 1 35 ? -16.127 1.113 14.018 1.00 0.00 35 ASP A C 8
ATOM 3858 O O . ASP A 1 35 ? -15.510 1.576 14.959 1.00 0.00 35 ASP A O 8
ATOM 3867 N N . GLU A 1 36 ? -17.320 0.596 14.168 1.00 0.00 36 GLU A N 8
ATOM 3868 C CA . GLU A 1 36 ? -17.965 0.559 15.512 1.00 0.00 36 GLU A CA 8
ATOM 3869 C C . GLU A 1 36 ? -18.579 -0.832 15.745 1.00 0.00 36 GLU A C 8
ATOM 3870 O O . GLU A 1 36 ? -19.762 -1.019 15.535 1.00 0.00 36 GLU A O 8
ATOM 3882 N N . PRO A 1 37 ? -17.763 -1.777 16.173 1.00 0.00 37 PRO A N 8
ATOM 3883 C CA . PRO A 1 37 ? -18.199 -3.182 16.446 1.00 0.00 37 PRO A CA 8
ATOM 3884 C C . PRO A 1 37 ? -18.730 -3.310 17.877 1.00 0.00 37 PRO A C 8
ATOM 3885 O O . PRO A 1 37 ? -19.651 -4.084 18.079 1.00 0.00 37 PRO A O 8
ATOM 3897 N N . ALA A 1 1 ? -0.266 -2.168 0.777 1.00 0.00 1 ALA A N 9
ATOM 3898 C CA . ALA A 1 1 ? 0.414 -0.842 0.764 1.00 0.00 1 ALA A CA 9
ATOM 3899 C C . ALA A 1 1 ? -0.473 0.194 1.458 1.00 0.00 1 ALA A C 9
ATOM 3900 O O . ALA A 1 1 ? -1.495 -0.136 2.030 1.00 0.00 1 ALA A O 9
ATOM 3909 N N . ILE A 1 2 ? -0.087 1.444 1.410 1.00 0.00 2 ILE A N 9
ATOM 3910 C CA . ILE A 1 2 ? -0.900 2.511 2.064 1.00 0.00 2 ILE A CA 9
ATOM 3911 C C . ILE A 1 2 ? -2.268 2.597 1.378 1.00 0.00 2 ILE A C 9
ATOM 3912 O O . ILE A 1 2 ? -2.403 2.298 0.206 1.00 0.00 2 ILE A O 9
ATOM 3928 N N . CYS A 1 3 ? -3.277 3.005 2.102 1.00 0.00 3 CYS A N 9
ATOM 3929 C CA . CYS A 1 3 ? -4.634 3.115 1.507 1.00 0.00 3 CYS A CA 9
ATOM 3930 C C . CYS A 1 3 ? -5.096 4.573 1.545 1.00 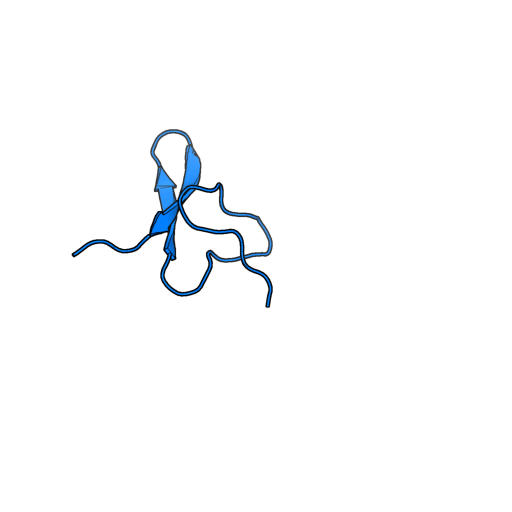0.00 3 CYS A C 9
ATOM 3931 O O . CYS A 1 3 ? -4.470 5.415 2.161 1.00 0.00 3 CYS A O 9
ATOM 3938 N N . THR A 1 4 ? -6.188 4.872 0.892 1.00 0.00 4 THR A N 9
ATOM 3939 C CA . THR A 1 4 ? -6.704 6.270 0.885 1.00 0.00 4 THR A CA 9
ATOM 3940 C C . THR A 1 4 ? -7.471 6.528 2.188 1.00 0.00 4 THR A C 9
ATOM 3941 O O . THR A 1 4 ? -6.992 7.218 3.069 1.00 0.00 4 THR A O 9
ATOM 3952 N N . GLY A 1 5 ? -8.651 5.974 2.320 1.00 0.00 5 GLY A N 9
ATOM 3953 C CA . GLY A 1 5 ? -9.445 6.178 3.565 1.00 0.00 5 GLY A CA 9
ATOM 3954 C C . GLY A 1 5 ? -10.884 6.534 3.207 1.00 0.00 5 GLY A C 9
ATOM 3955 O O . GLY A 1 5 ? -11.143 7.244 2.255 1.00 0.00 5 GLY A O 9
ATOM 3959 N N . ALA A 1 6 ? -11.827 6.041 3.969 1.00 0.00 6 ALA A N 9
ATOM 3960 C CA . ALA A 1 6 ? -13.266 6.345 3.696 1.00 0.00 6 ALA A CA 9
ATOM 3961 C C . ALA A 1 6 ? -13.476 7.858 3.591 1.00 0.00 6 ALA A C 9
ATOM 3962 O O . ALA A 1 6 ? -12.635 8.644 3.985 1.00 0.00 6 ALA A O 9
ATOM 3969 N N . ASP A 1 7 ? -14.602 8.260 3.074 1.00 0.00 7 ASP A N 9
ATOM 3970 C CA . ASP A 1 7 ? -14.914 9.716 2.941 1.00 0.00 7 ASP A CA 9
ATOM 3971 C C . ASP A 1 7 ? -13.772 10.464 2.234 1.00 0.00 7 ASP A C 9
ATOM 3972 O O . ASP A 1 7 ? -13.613 11.660 2.399 1.00 0.00 7 ASP A O 9
ATOM 3981 N N . ARG A 1 8 ? -12.986 9.774 1.446 1.00 0.00 8 ARG A N 9
ATOM 3982 C CA . ARG A 1 8 ? -11.862 10.444 0.722 1.00 0.00 8 ARG A CA 9
ATOM 3983 C C . ARG A 1 8 ? -11.913 10.029 -0.758 1.00 0.00 8 ARG A C 9
ATOM 3984 O O . ARG A 1 8 ? -12.523 9.036 -1.084 1.00 0.00 8 ARG A O 9
ATOM 4005 N N . PRO A 1 9 ? -11.281 10.799 -1.618 1.00 0.00 9 PRO A N 9
ATOM 4006 C CA . PRO A 1 9 ? -11.253 10.525 -3.094 1.00 0.00 9 PRO A CA 9
ATOM 4007 C C . PRO A 1 9 ? -10.274 9.394 -3.424 1.00 0.00 9 PRO A C 9
ATOM 4008 O O . PRO A 1 9 ? -9.107 9.452 -3.086 1.00 0.00 9 PRO A O 9
ATOM 4019 N N . CYS A 1 10 ? -10.745 8.362 -4.087 1.00 0.00 10 CYS A N 9
ATOM 4020 C CA . CYS A 1 10 ? -9.856 7.214 -4.455 1.00 0.00 10 CYS A CA 9
ATOM 4021 C C . CYS A 1 10 ? -8.616 7.728 -5.196 1.00 0.00 10 CYS A C 9
ATOM 4022 O O . CYS A 1 10 ? -8.562 8.871 -5.611 1.00 0.00 10 CYS A O 9
ATOM 4029 N N . ALA A 1 11 ? -7.622 6.893 -5.361 1.00 0.00 11 ALA A N 9
ATOM 4030 C CA . ALA A 1 11 ? -6.383 7.328 -6.071 1.00 0.00 11 ALA A CA 9
ATOM 4031 C C . ALA A 1 11 ? -6.067 6.344 -7.199 1.00 0.00 11 ALA A C 9
ATOM 4032 O O . ALA A 1 11 ? -6.502 5.208 -7.185 1.00 0.00 11 ALA A O 9
ATOM 4039 N N . ALA A 1 12 ? -5.308 6.774 -8.179 1.00 0.00 12 ALA A N 9
ATOM 4040 C CA . ALA A 1 12 ? -4.947 5.875 -9.323 1.00 0.00 12 ALA A CA 9
ATOM 4041 C C . ALA A 1 12 ? -4.379 4.548 -8.801 1.00 0.00 12 ALA A C 9
ATOM 4042 O O . ALA A 1 12 ? -4.966 3.499 -8.980 1.00 0.00 12 ALA A O 9
ATOM 4049 N N . CYS A 1 13 ? -3.236 4.592 -8.157 1.00 0.00 13 CYS A N 9
ATOM 4050 C CA . CYS A 1 13 ? -2.612 3.340 -7.615 1.00 0.00 13 CYS A CA 9
ATOM 4051 C C . CYS A 1 13 ? -3.629 2.552 -6.777 1.00 0.00 13 CYS A C 9
ATOM 4052 O O . CYS A 1 13 ? -3.803 1.362 -6.954 1.00 0.00 13 CYS A O 9
ATOM 4059 N N . CYS A 1 14 ? -4.324 3.212 -5.891 1.00 0.00 14 CYS A N 9
ATOM 4060 C CA . CYS A 1 14 ? -4.429 2.687 -4.501 1.00 0.00 14 CYS A CA 9
ATOM 4061 C C . CYS A 1 14 ? -5.907 2.446 -4.154 1.00 0.00 14 CYS A C 9
ATOM 4062 O O . CYS A 1 14 ? -6.747 3.249 -4.508 1.00 0.00 14 CYS A O 9
ATOM 4069 N N . PRO A 1 15 ? -6.198 1.357 -3.465 1.00 0.00 15 PRO A N 9
ATOM 4070 C CA . PRO A 1 15 ? -7.590 1.004 -3.054 1.00 0.00 15 PRO A CA 9
ATOM 4071 C C . PRO A 1 15 ? -7.941 1.708 -1.743 1.00 0.00 15 PRO A C 9
ATOM 4072 O O . PRO A 1 15 ? -7.089 2.291 -1.099 1.00 0.00 15 PRO A O 9
ATOM 4083 N N . CYS A 1 16 ? -9.185 1.656 -1.345 1.00 0.00 16 CYS A N 9
ATOM 4084 C CA . CYS A 1 16 ? -9.590 2.323 -0.072 1.00 0.00 16 CYS A CA 9
ATOM 4085 C C . CYS A 1 16 ? -9.090 1.483 1.110 1.00 0.00 16 CYS A C 9
ATOM 4086 O O . CYS A 1 16 ? -8.810 0.307 0.975 1.00 0.00 16 CYS A O 9
ATOM 4093 N N . CYS A 1 17 ? -8.975 2.085 2.264 1.00 0.00 17 CYS A N 9
ATOM 4094 C CA . CYS A 1 17 ? -8.494 1.356 3.476 1.00 0.00 17 CYS A CA 9
ATOM 4095 C C . CYS A 1 17 ? -9.401 0.145 3.753 1.00 0.00 17 CYS A C 9
ATOM 4096 O O . CYS A 1 17 ? -10.470 0.057 3.190 1.00 0.00 17 CYS A O 9
ATOM 4103 N N . PRO A 1 18 ? -8.967 -0.756 4.618 1.00 0.00 18 PRO A N 9
ATOM 4104 C CA . PRO A 1 18 ? -9.765 -1.973 4.986 1.00 0.00 18 PRO A CA 9
ATOM 4105 C C . PRO A 1 18 ? -11.008 -1.544 5.766 1.00 0.00 18 PRO A C 9
ATOM 4106 O O . PRO A 1 18 ? -10.922 -0.978 6.839 1.00 0.00 18 PRO A O 9
ATOM 4117 N N . GLY A 1 19 ? -12.159 -1.776 5.199 1.00 0.00 19 GLY A N 9
ATOM 4118 C CA . GLY A 1 19 ? -13.434 -1.353 5.849 1.00 0.00 19 GLY A CA 9
ATOM 4119 C C . GLY A 1 19 ? -14.061 -0.205 5.031 1.00 0.00 19 GLY A C 9
ATOM 4120 O O . GLY A 1 19 ? -14.986 0.448 5.472 1.00 0.00 19 GLY A O 9
ATOM 4124 N N . THR A 1 20 ? -13.559 0.035 3.838 1.00 0.00 20 THR A N 9
ATOM 4125 C CA . THR A 1 20 ? -14.101 1.118 2.971 1.00 0.00 20 THR A CA 9
ATOM 4126 C C . THR A 1 20 ? -14.100 0.603 1.528 1.00 0.00 20 THR A C 9
ATOM 4127 O O . THR A 1 20 ? -13.415 -0.355 1.216 1.00 0.00 20 THR A O 9
ATOM 4138 N N . SER A 1 21 ? -14.858 1.210 0.648 1.00 0.00 21 SER A N 9
ATOM 4139 C CA . SER A 1 21 ? -14.883 0.718 -0.771 1.00 0.00 21 SER A CA 9
ATOM 4140 C C . SER A 1 21 ? -14.929 1.895 -1.751 1.00 0.00 21 SER A C 9
ATOM 4141 O O . SER A 1 21 ? -15.586 2.887 -1.514 1.00 0.00 21 SER A O 9
ATOM 4149 N N . CYS A 1 22 ? -14.243 1.779 -2.862 1.00 0.00 22 CYS A N 9
ATOM 4150 C CA . CYS A 1 22 ? -14.247 2.879 -3.869 1.00 0.00 22 CYS A CA 9
ATOM 4151 C C . CYS A 1 22 ? -15.496 2.767 -4.736 1.00 0.00 22 CYS A C 9
ATOM 4152 O O . CYS A 1 22 ? -15.819 1.716 -5.255 1.00 0.00 22 CYS A O 9
ATOM 4159 N N . LYS A 1 23 ? -16.191 3.854 -4.890 1.00 0.00 23 LYS A N 9
ATOM 4160 C CA . LYS A 1 23 ? -17.431 3.856 -5.718 1.00 0.00 23 LYS A CA 9
ATOM 4161 C C . LYS A 1 23 ? -17.513 5.164 -6.509 1.00 0.00 23 LYS A C 9
ATOM 4162 O O . LYS A 1 23 ? -17.399 6.239 -5.953 1.00 0.00 23 LYS A O 9
ATOM 4181 N N . ALA A 1 24 ? -17.713 5.080 -7.800 1.00 0.00 24 ALA A N 9
ATOM 4182 C CA . ALA A 1 24 ? -17.808 6.319 -8.629 1.00 0.00 24 ALA A CA 9
ATOM 4183 C C . ALA A 1 24 ? -19.138 7.018 -8.343 1.00 0.00 24 ALA A C 9
ATOM 4184 O O . ALA A 1 24 ? -20.048 6.430 -7.789 1.00 0.00 24 ALA A O 9
ATOM 4191 N N . GLU A 1 25 ? -19.257 8.268 -8.716 1.00 0.00 25 GLU A N 9
ATOM 4192 C CA . GLU A 1 25 ? -20.518 9.007 -8.470 1.00 0.00 25 GLU A CA 9
ATOM 4193 C C . GLU A 1 25 ? -20.990 9.665 -9.767 1.00 0.00 25 GLU A C 9
ATOM 4194 O O . GLU A 1 25 ? -20.378 9.527 -10.811 1.00 0.00 25 GLU A O 9
ATOM 4206 N N . SER A 1 26 ? -22.076 10.380 -9.696 1.00 0.00 26 SER A N 9
ATOM 4207 C CA . SER A 1 26 ? -22.621 11.062 -10.905 1.00 0.00 26 SER A CA 9
ATOM 4208 C C . SER A 1 26 ? -21.720 12.242 -11.273 1.00 0.00 26 SER A C 9
ATOM 4209 O O . SER A 1 26 ? -21.569 12.582 -12.431 1.00 0.00 26 SER A O 9
ATOM 4217 N N . ASN A 1 27 ? -21.118 12.866 -10.293 1.00 0.00 27 ASN A N 9
ATOM 4218 C CA . ASN A 1 27 ? -20.221 14.027 -10.571 1.00 0.00 27 ASN A CA 9
ATOM 4219 C C . ASN A 1 27 ? -19.076 13.613 -11.503 1.00 0.00 27 ASN A C 9
ATOM 4220 O O . ASN A 1 27 ? -18.441 14.448 -12.120 1.00 0.00 27 ASN A O 9
ATOM 4231 N N . GLY A 1 28 ? -18.810 12.337 -11.611 1.00 0.00 28 GLY A N 9
ATOM 4232 C CA . GLY A 1 28 ? -17.707 11.870 -12.504 1.00 0.00 28 GLY A CA 9
ATOM 4233 C C . GLY A 1 28 ? -16.492 11.457 -11.668 1.00 0.00 28 GLY A C 9
ATOM 4234 O O . GLY A 1 28 ? -15.639 10.722 -12.130 1.00 0.00 28 GLY A O 9
ATOM 4238 N N . VAL A 1 29 ? -16.403 11.921 -10.445 1.00 0.00 29 VAL A N 9
ATOM 4239 C CA . VAL A 1 29 ? -15.242 11.554 -9.583 1.00 0.00 29 VAL A CA 9
ATOM 4240 C C . VAL A 1 29 ? -15.648 10.429 -8.638 1.00 0.00 29 VAL A C 9
ATOM 4241 O O . VAL A 1 29 ? -16.802 10.298 -8.272 1.00 0.00 29 VAL A O 9
ATOM 4254 N N . SER A 1 30 ? -14.706 9.610 -8.253 1.00 0.00 30 SER A N 9
ATOM 4255 C CA . SER A 1 30 ? -15.024 8.480 -7.342 1.00 0.00 30 SER A CA 9
ATOM 4256 C C . SER A 1 30 ? -14.419 8.737 -5.960 1.00 0.00 30 SER A C 9
ATOM 4257 O O . SER A 1 30 ? -13.329 9.262 -5.842 1.00 0.00 30 SER A O 9
ATOM 4265 N N . TYR A 1 31 ? -15.118 8.363 -4.919 1.00 0.00 31 TYR A N 9
ATOM 4266 C CA . TYR A 1 31 ? -14.598 8.567 -3.540 1.00 0.00 31 TYR A CA 9
ATOM 4267 C C . TYR A 1 31 ? -14.841 7.299 -2.728 1.00 0.00 31 TYR A C 9
ATOM 4268 O O . TYR A 1 31 ? -15.732 6.527 -3.025 1.00 0.00 31 TYR A O 9
ATOM 4286 N N . CYS A 1 32 ? -14.075 7.094 -1.692 1.00 0.00 32 CYS A N 9
ATOM 4287 C CA . CYS A 1 32 ? -14.276 5.890 -0.843 1.00 0.00 32 CYS A CA 9
ATOM 4288 C C . CYS A 1 32 ? -15.382 6.190 0.160 1.00 0.00 32 CYS A C 9
ATOM 4289 O O . CYS A 1 32 ? -15.663 7.334 0.455 1.00 0.00 32 CYS A O 9
ATOM 4296 N N . ARG A 1 33 ? -15.998 5.173 0.685 1.00 0.00 33 ARG A N 9
ATOM 4297 C CA . ARG A 1 33 ? -17.076 5.365 1.683 1.00 0.00 33 ARG A CA 9
ATOM 4298 C C . ARG A 1 33 ? -17.082 4.136 2.586 1.00 0.00 33 ARG A C 9
ATOM 4299 O O . ARG A 1 33 ? -17.198 3.017 2.121 1.00 0.00 33 ARG A O 9
ATOM 4320 N N . LYS A 1 34 ? -16.931 4.331 3.866 1.00 0.00 34 LYS A N 9
ATOM 4321 C CA . LYS A 1 34 ? -16.897 3.168 4.806 1.00 0.00 34 LYS A CA 9
ATOM 4322 C C . LYS A 1 34 ? -18.153 2.310 4.641 1.00 0.00 34 LYS A C 9
ATOM 4323 O O . LYS A 1 34 ? -19.265 2.783 4.776 1.00 0.00 34 LYS A O 9
ATOM 4342 N N . ASP A 1 35 ? -17.975 1.046 4.342 1.00 0.00 35 ASP A N 9
ATOM 4343 C CA . ASP A 1 35 ? -19.141 0.136 4.155 1.00 0.00 35 ASP A CA 9
ATOM 4344 C C . ASP A 1 35 ? -20.015 0.137 5.414 1.00 0.00 35 ASP A C 9
ATOM 4345 O O . ASP A 1 35 ? -19.612 0.617 6.457 1.00 0.00 35 ASP A O 9
ATOM 4354 N N . GLU A 1 36 ? -21.207 -0.397 5.322 1.00 0.00 36 GLU A N 9
ATOM 4355 C CA . GLU A 1 36 ? -22.112 -0.430 6.508 1.00 0.00 36 GLU A CA 9
ATOM 4356 C C . GLU A 1 36 ? -21.887 -1.734 7.289 1.00 0.00 36 GLU A C 9
ATOM 4357 O O . GLU A 1 36 ? -21.381 -2.693 6.739 1.00 0.00 36 GLU A O 9
ATOM 4369 N N . PRO A 1 37 ? -22.266 -1.743 8.553 1.00 0.00 37 PRO A N 9
ATOM 4370 C CA . PRO A 1 37 ? -22.118 -2.931 9.451 1.00 0.00 37 PRO A CA 9
ATOM 4371 C C . PRO A 1 37 ? -23.323 -3.865 9.307 1.00 0.00 37 PRO A C 9
ATOM 4372 O O . PRO A 1 37 ? -24.413 -3.453 9.668 1.00 0.00 37 PRO A O 9
ATOM 4384 N N . ALA A 1 1 ? 3.277 -1.021 -1.737 1.00 0.00 1 ALA A N 10
ATOM 4385 C CA . ALA A 1 1 ? 3.042 -0.024 -0.654 1.00 0.00 1 ALA A CA 10
ATOM 4386 C C . ALA A 1 1 ? 2.742 1.342 -1.275 1.00 0.00 1 ALA A C 10
ATOM 4387 O O . ALA A 1 1 ? 2.929 1.548 -2.459 1.00 0.00 1 ALA A O 10
ATOM 4396 N N . ILE A 1 2 ? 2.277 2.273 -0.481 1.00 0.00 2 ILE A N 10
ATOM 4397 C CA . ILE A 1 2 ? 1.960 3.631 -1.015 1.00 0.00 2 ILE A CA 10
ATOM 4398 C C . ILE A 1 2 ? 3.171 4.550 -0.815 1.00 0.00 2 ILE A C 10
ATOM 4399 O O . ILE A 1 2 ? 3.958 4.363 0.094 1.00 0.00 2 ILE A O 10
ATOM 4415 N N . CYS A 1 3 ? 3.319 5.540 -1.658 1.00 0.00 3 CYS A N 10
ATOM 4416 C CA . CYS A 1 3 ? 4.468 6.474 -1.526 1.00 0.00 3 CYS A CA 10
ATOM 4417 C C . CYS A 1 3 ? 3.951 7.894 -1.293 1.00 0.00 3 CYS A C 10
ATOM 4418 O O . CYS A 1 3 ? 2.760 8.140 -1.304 1.00 0.00 3 CYS A O 10
ATOM 4425 N N . THR A 1 4 ? 4.843 8.828 -1.080 1.00 0.00 4 THR A N 10
ATOM 4426 C CA . THR A 1 4 ? 4.418 10.237 -0.842 1.00 0.00 4 THR A CA 10
ATOM 4427 C C . THR A 1 4 ? 4.223 10.943 -2.189 1.00 0.00 4 THR A C 10
ATOM 4428 O O . THR A 1 4 ? 3.110 11.230 -2.589 1.00 0.00 4 THR A O 10
ATOM 4439 N N . GLY A 1 5 ? 5.295 11.222 -2.890 1.00 0.00 5 GLY A N 10
ATOM 4440 C CA . GLY A 1 5 ? 5.173 11.906 -4.211 1.00 0.00 5 GLY A CA 10
ATOM 4441 C C . GLY A 1 5 ? 6.148 13.077 -4.284 1.00 0.00 5 GLY A C 10
ATOM 4442 O O . GLY A 1 5 ? 6.355 13.793 -3.322 1.00 0.00 5 GLY A O 10
ATOM 4446 N N . ALA A 1 6 ? 6.749 13.278 -5.429 1.00 0.00 6 ALA A N 10
ATOM 4447 C CA . ALA A 1 6 ? 7.718 14.405 -5.599 1.00 0.00 6 ALA A CA 10
ATOM 4448 C C . ALA A 1 6 ? 7.083 15.722 -5.148 1.00 0.00 6 ALA A C 10
ATOM 4449 O O . ALA A 1 6 ? 5.886 15.818 -4.957 1.00 0.00 6 ALA A O 10
ATOM 4456 N N . ASP A 1 7 ? 7.887 16.735 -4.990 1.00 0.00 7 ASP A N 10
ATOM 4457 C CA . ASP A 1 7 ? 7.373 18.071 -4.564 1.00 0.00 7 ASP A CA 10
ATOM 4458 C C . ASP A 1 7 ? 6.464 17.949 -3.327 1.00 0.00 7 ASP A C 10
ATOM 4459 O O . ASP A 1 7 ? 5.613 18.787 -3.093 1.00 0.00 7 ASP A O 10
ATOM 4468 N N . ARG A 1 8 ? 6.642 16.917 -2.538 1.00 0.00 8 ARG A N 10
ATOM 4469 C CA . ARG A 1 8 ? 5.796 16.743 -1.318 1.00 0.00 8 ARG A CA 10
ATOM 4470 C C . ARG A 1 8 ? 6.711 16.414 -0.126 1.00 0.00 8 ARG A C 10
ATOM 4471 O O . ARG A 1 8 ? 7.821 15.975 -0.323 1.00 0.00 8 ARG A O 10
ATOM 4492 N N . PRO A 1 9 ? 6.233 16.642 1.081 1.00 0.00 9 PRO A N 10
ATOM 4493 C CA . PRO A 1 9 ? 7.019 16.380 2.334 1.00 0.00 9 PRO A CA 10
ATOM 4494 C C . PRO A 1 9 ? 7.063 14.883 2.655 1.00 0.00 9 PRO A C 10
ATOM 4495 O O . PRO A 1 9 ? 6.043 14.228 2.749 1.00 0.00 9 PRO A O 10
ATOM 4506 N N . CYS A 1 10 ? 8.247 14.339 2.829 1.00 0.00 10 CYS A N 10
ATOM 4507 C CA . CYS A 1 10 ? 8.380 12.882 3.151 1.00 0.00 10 CYS A CA 10
ATOM 4508 C C . CYS A 1 10 ? 7.549 12.547 4.396 1.00 0.00 10 CYS A C 10
ATOM 4509 O O . CYS A 1 10 ? 7.021 13.426 5.053 1.00 0.00 10 CYS A O 10
ATOM 4516 N N . ALA A 1 11 ? 7.429 11.285 4.720 1.00 0.00 11 ALA A N 10
ATOM 4517 C CA . ALA A 1 11 ? 6.633 10.888 5.918 1.00 0.00 11 ALA A CA 10
ATOM 4518 C C . ALA A 1 11 ? 7.443 9.907 6.768 1.00 0.00 11 ALA A C 10
ATOM 4519 O O . ALA A 1 11 ? 8.384 9.296 6.299 1.00 0.00 11 ALA A O 10
ATOM 4526 N N . ALA A 1 12 ? 7.080 9.752 8.019 1.00 0.00 12 ALA A N 10
ATOM 4527 C CA . ALA A 1 12 ? 7.817 8.810 8.922 1.00 0.00 12 ALA A CA 10
ATOM 4528 C C . ALA A 1 12 ? 7.944 7.430 8.263 1.00 0.00 12 ALA A C 10
ATOM 4529 O O . ALA A 1 12 ? 9.029 6.986 7.939 1.00 0.00 12 ALA A O 10
ATOM 4536 N N . CYS A 1 13 ? 6.839 6.753 8.062 1.00 0.00 13 CYS A N 10
ATOM 4537 C CA . CYS A 1 13 ? 6.875 5.398 7.421 1.00 0.00 13 CYS A CA 10
ATOM 4538 C C . CYS A 1 13 ? 7.677 5.444 6.112 1.00 0.00 13 CYS A C 10
ATOM 4539 O O . CYS A 1 13 ? 8.601 4.681 5.915 1.00 0.00 13 CYS A O 10
ATOM 4546 N N . CYS A 1 14 ? 7.398 6.398 5.266 1.00 0.00 14 CYS A N 10
ATOM 4547 C CA . CYS A 1 14 ? 7.163 6.061 3.833 1.00 0.00 14 CYS A CA 10
ATOM 4548 C C . CYS A 1 14 ? 8.190 6.799 2.960 1.00 0.00 14 CYS A C 10
ATOM 4549 O O . CYS A 1 14 ? 8.470 7.955 3.206 1.00 0.00 14 CYS A O 10
ATOM 4556 N N . PRO A 1 15 ? 8.725 6.128 1.955 1.00 0.00 15 PRO A N 10
ATOM 4557 C CA . PRO A 1 15 ? 9.726 6.725 1.024 1.00 0.00 15 PRO A CA 10
ATOM 4558 C C . PRO A 1 15 ? 9.010 7.475 -0.098 1.00 0.00 15 PRO A C 10
ATOM 4559 O O . PRO A 1 15 ? 7.806 7.376 -0.248 1.00 0.00 15 PRO A O 10
ATOM 4570 N N . CYS A 1 16 ? 9.739 8.219 -0.886 1.00 0.00 16 CYS A N 10
ATOM 4571 C CA . CYS A 1 16 ? 9.100 8.974 -2.003 1.00 0.00 16 CYS A CA 10
ATOM 4572 C C . CYS A 1 16 ? 8.713 7.994 -3.115 1.00 0.00 16 CYS A C 10
ATOM 4573 O O . CYS A 1 16 ? 9.251 6.908 -3.216 1.00 0.00 16 CYS A O 10
ATOM 4580 N N . CYS A 1 17 ? 7.786 8.378 -3.953 1.00 0.00 17 CYS A N 10
ATOM 4581 C CA . CYS A 1 17 ? 7.343 7.500 -5.077 1.00 0.00 17 CYS A CA 10
ATOM 4582 C C . CYS A 1 17 ? 8.557 7.124 -5.942 1.00 0.00 17 CYS A C 10
ATOM 4583 O O . CYS A 1 17 ? 9.604 7.717 -5.789 1.00 0.00 17 CYS A O 10
ATOM 4590 N N . PRO A 1 18 ? 8.403 6.159 -6.831 1.00 0.00 18 PRO A N 10
ATOM 4591 C CA . PRO A 1 18 ? 9.510 5.715 -7.744 1.00 0.00 18 PRO A CA 10
ATOM 4592 C C . PRO A 1 18 ? 9.825 6.829 -8.744 1.00 0.00 18 PRO A C 10
ATOM 4593 O O . PRO A 1 18 ? 8.950 7.346 -9.412 1.00 0.00 18 PRO A O 10
ATOM 4604 N N . GLY A 1 19 ? 11.068 7.227 -8.814 1.00 0.00 19 GLY A N 10
ATOM 4605 C CA . GLY A 1 19 ? 11.461 8.341 -9.726 1.00 0.00 19 GLY A CA 10
ATOM 4606 C C . GLY A 1 19 ? 11.799 9.553 -8.857 1.00 0.00 19 GLY A C 10
ATOM 4607 O O . GLY A 1 19 ? 12.710 10.308 -9.136 1.00 0.00 19 GLY A O 10
ATOM 4611 N N . THR A 1 20 ? 11.068 9.717 -7.787 1.00 0.00 20 THR A N 10
ATOM 4612 C CA . THR A 1 20 ? 11.314 10.847 -6.846 1.00 0.00 20 THR A CA 10
ATOM 4613 C C . THR A 1 20 ? 12.127 10.312 -5.662 1.00 0.00 20 THR A C 10
ATOM 4614 O O . THR A 1 20 ? 12.135 9.123 -5.402 1.00 0.00 20 THR A O 10
ATOM 4625 N N . SER A 1 21 ? 12.821 11.167 -4.951 1.00 0.00 21 SER A N 10
ATOM 4626 C CA . SER A 1 21 ? 13.642 10.681 -3.794 1.00 0.00 21 SER A CA 10
ATOM 4627 C C . SER A 1 21 ? 13.479 11.608 -2.583 1.00 0.00 21 SER A C 10
ATOM 4628 O O . SER A 1 21 ? 13.186 12.776 -2.719 1.00 0.00 21 SER A O 10
ATOM 4636 N N . CYS A 1 22 ? 13.687 11.090 -1.394 1.00 0.00 22 CYS A N 10
ATOM 4637 C CA . CYS A 1 22 ? 13.560 11.936 -0.171 1.00 0.00 22 CYS A CA 10
ATOM 4638 C C . CYS A 1 22 ? 14.898 12.613 0.109 1.00 0.00 22 CYS A C 10
ATOM 4639 O O . CYS A 1 22 ? 15.940 11.986 0.101 1.00 0.00 22 CYS A O 10
ATOM 4646 N N . LYS A 1 23 ? 14.865 13.890 0.349 1.00 0.00 23 LYS A N 10
ATOM 4647 C CA . LYS A 1 23 ? 16.125 14.644 0.628 1.00 0.00 23 LYS A CA 10
ATOM 4648 C C . LYS A 1 23 ? 15.868 15.693 1.713 1.00 0.00 23 LYS A C 10
ATOM 4649 O O . LYS A 1 23 ? 15.007 16.540 1.574 1.00 0.00 23 LYS A O 10
ATOM 4668 N N . ALA A 1 24 ? 16.611 15.643 2.789 1.00 0.00 24 ALA A N 10
ATOM 4669 C CA . ALA A 1 24 ? 16.417 16.635 3.889 1.00 0.00 24 ALA A CA 10
ATOM 4670 C C . ALA A 1 24 ? 16.956 17.998 3.452 1.00 0.00 24 ALA A C 10
ATOM 4671 O O . ALA A 1 24 ? 17.690 18.104 2.487 1.00 0.00 24 ALA A O 10
ATOM 4678 N N . GLU A 1 25 ? 16.596 19.041 4.158 1.00 0.00 25 GLU A N 10
ATOM 4679 C CA . GLU A 1 25 ? 17.075 20.395 3.801 1.00 0.00 25 GLU A CA 10
ATOM 4680 C C . GLU A 1 25 ? 17.699 21.051 5.035 1.00 0.00 25 GLU A C 10
ATOM 4681 O O . GLU A 1 25 ? 17.741 20.476 6.107 1.00 0.00 25 GLU A O 10
ATOM 4693 N N . SER A 1 26 ? 18.181 22.252 4.880 1.00 0.00 26 SER A N 10
ATOM 4694 C CA . SER A 1 26 ? 18.811 22.973 6.024 1.00 0.00 26 SER A CA 10
ATOM 4695 C C . SER A 1 26 ? 17.733 23.376 7.033 1.00 0.00 26 SER A C 10
ATOM 4696 O O . SER A 1 26 ? 17.963 23.388 8.227 1.00 0.00 26 SER A O 10
ATOM 4704 N N . ASN A 1 27 ? 16.557 23.705 6.560 1.00 0.00 27 ASN A N 10
ATOM 4705 C CA . ASN A 1 27 ? 15.454 24.111 7.482 1.00 0.00 27 ASN A CA 10
ATOM 4706 C C . ASN A 1 27 ? 15.168 23.005 8.505 1.00 0.00 27 ASN A C 10
ATOM 4707 O O . ASN A 1 27 ? 14.595 23.253 9.549 1.00 0.00 27 ASN A O 10
ATOM 4718 N N . GLY A 1 28 ? 15.565 21.794 8.215 1.00 0.00 28 GLY A N 10
ATOM 4719 C CA . GLY A 1 28 ? 15.321 20.672 9.170 1.00 0.00 28 GLY A CA 10
ATOM 4720 C C . GLY A 1 28 ? 14.219 19.748 8.638 1.00 0.00 28 GLY A C 10
ATOM 4721 O O . GLY A 1 28 ? 14.093 18.618 9.072 1.00 0.00 28 GLY A O 10
ATOM 4725 N N . VAL A 1 29 ? 13.422 20.213 7.705 1.00 0.00 29 VAL A N 10
ATOM 4726 C CA . VAL A 1 29 ? 12.333 19.354 7.153 1.00 0.00 29 VAL A CA 10
ATOM 4727 C C . VAL A 1 29 ? 12.785 18.753 5.827 1.00 0.00 29 VAL A C 10
ATOM 4728 O O . VAL A 1 29 ? 13.553 19.348 5.094 1.00 0.00 29 VAL A O 10
ATOM 4741 N N . SER A 1 30 ? 12.322 17.569 5.525 1.00 0.00 30 SER A N 10
ATOM 4742 C CA . SER A 1 30 ? 12.730 16.908 4.258 1.00 0.00 30 SER A CA 10
ATOM 4743 C C . SER A 1 30 ? 11.536 16.813 3.304 1.00 0.00 30 SER A C 10
ATOM 4744 O O . SER A 1 30 ? 10.411 16.616 3.723 1.00 0.00 30 SER A O 10
ATOM 4752 N N . TYR A 1 31 ? 11.781 16.942 2.025 1.00 0.00 31 TYR A N 10
ATOM 4753 C CA . TYR A 1 31 ? 10.684 16.849 1.025 1.00 0.00 31 TYR A CA 10
ATOM 4754 C C . TYR A 1 31 ? 11.164 16.004 -0.150 1.00 0.00 31 TYR A C 10
ATOM 4755 O O . TYR A 1 31 ? 12.350 15.878 -0.388 1.00 0.00 31 TYR A O 10
ATOM 4773 N N . CYS A 1 32 ? 10.253 15.450 -0.900 1.00 0.00 32 CYS A N 10
ATOM 4774 C CA . CYS A 1 32 ? 10.653 14.636 -2.079 1.00 0.00 32 CYS A CA 10
ATOM 4775 C C . CYS A 1 32 ? 10.864 15.571 -3.261 1.00 0.00 32 CYS A C 10
ATOM 4776 O O . CYS A 1 32 ? 10.341 16.666 -3.297 1.00 0.00 32 CYS A O 10
ATOM 4783 N N . ARG A 1 33 ? 11.617 15.137 -4.225 1.00 0.00 33 ARG A N 10
ATOM 4784 C CA . ARG A 1 33 ? 11.871 15.958 -5.430 1.00 0.00 33 ARG A CA 10
ATOM 4785 C C . ARG A 1 33 ? 12.114 14.989 -6.581 1.00 0.00 33 ARG A C 10
ATOM 4786 O O . ARG A 1 33 ? 12.949 14.107 -6.489 1.00 0.00 33 ARG A O 10
ATOM 4807 N N . LYS A 1 34 ? 11.374 15.118 -7.645 1.00 0.00 34 LYS A N 10
ATOM 4808 C CA . LYS A 1 34 ? 11.536 14.173 -8.794 1.00 0.00 34 LYS A CA 10
ATOM 4809 C C . LYS A 1 34 ? 12.991 14.141 -9.274 1.00 0.00 34 LYS A C 10
ATOM 4810 O O . LYS A 1 34 ? 13.407 14.943 -10.088 1.00 0.00 34 LYS A O 10
ATOM 4829 N N . ASP A 1 35 ? 13.757 13.204 -8.776 1.00 0.00 35 ASP A N 10
ATOM 4830 C CA . ASP A 1 35 ? 15.180 13.087 -9.193 1.00 0.00 35 ASP A CA 10
ATOM 4831 C C . ASP A 1 35 ? 15.721 11.720 -8.771 1.00 0.00 35 ASP A C 10
ATOM 4832 O O . ASP A 1 35 ? 15.075 10.986 -8.048 1.00 0.00 35 ASP A O 10
ATOM 4841 N N . GLU A 1 36 ? 16.901 11.375 -9.220 1.00 0.00 36 GLU A N 10
ATOM 4842 C CA . GLU A 1 36 ? 17.493 10.056 -8.851 1.00 0.00 36 GLU A CA 10
ATOM 4843 C C . GLU A 1 36 ? 18.289 10.197 -7.543 1.00 0.00 36 GLU A C 10
ATOM 4844 O O . GLU A 1 36 ? 18.645 11.295 -7.164 1.00 0.00 36 GLU A O 10
ATOM 4856 N N . PRO A 1 37 ? 18.549 9.084 -6.884 1.00 0.00 37 PRO A N 10
ATOM 4857 C CA . PRO A 1 37 ? 19.312 9.046 -5.596 1.00 0.00 37 PRO A CA 10
ATOM 4858 C C . PRO A 1 37 ? 20.818 8.980 -5.867 1.00 0.00 37 PRO A C 10
ATOM 4859 O O . PRO A 1 37 ? 21.244 8.031 -6.503 1.00 0.00 37 PRO A O 10
ATOM 4871 N N . ALA A 1 1 ? 0.749 0.008 -1.584 1.00 0.00 1 ALA A N 11
ATOM 4872 C CA . ALA A 1 1 ? 1.402 0.848 -0.541 1.00 0.00 1 ALA A CA 11
ATOM 4873 C C . ALA A 1 1 ? 0.332 1.593 0.259 1.00 0.00 1 ALA A C 11
ATOM 4874 O O . ALA A 1 1 ? -0.686 1.994 -0.275 1.00 0.00 1 ALA A O 11
ATOM 4883 N N . ILE A 1 2 ? 0.556 1.779 1.535 1.00 0.00 2 ILE A N 11
ATOM 4884 C CA . ILE A 1 2 ? -0.443 2.497 2.379 1.00 0.00 2 ILE A CA 11
ATOM 4885 C C . ILE A 1 2 ? -0.568 3.946 1.896 1.00 0.00 2 ILE A C 11
ATOM 4886 O O . ILE A 1 2 ? 0.373 4.521 1.381 1.00 0.00 2 ILE A O 11
ATOM 4902 N N . CYS A 1 3 ? -1.725 4.535 2.060 1.00 0.00 3 CYS A N 11
ATOM 4903 C CA . CYS A 1 3 ? -1.925 5.940 1.618 1.00 0.00 3 CYS A CA 11
ATOM 4904 C C . CYS A 1 3 ? -2.351 6.800 2.808 1.00 0.00 3 CYS A C 11
ATOM 4905 O O . CYS A 1 3 ? -2.498 6.316 3.914 1.00 0.00 3 CYS A O 11
ATOM 4912 N N . THR A 1 4 ? -2.548 8.073 2.583 1.00 0.00 4 THR A N 11
ATOM 4913 C CA . THR A 1 4 ? -2.965 8.980 3.691 1.00 0.00 4 THR A CA 11
ATOM 4914 C C . THR A 1 4 ? -4.480 8.854 3.905 1.00 0.00 4 THR A C 11
ATOM 4915 O O . THR A 1 4 ? -4.927 8.224 4.845 1.00 0.00 4 THR A O 11
ATOM 4926 N N . GLY A 1 5 ? -5.268 9.444 3.041 1.00 0.00 5 GLY A N 11
ATOM 4927 C CA . GLY A 1 5 ? -6.749 9.358 3.190 1.00 0.00 5 GLY A CA 11
ATOM 4928 C C . GLY A 1 5 ? -7.378 10.697 2.817 1.00 0.00 5 GLY A C 11
ATOM 4929 O O . GLY A 1 5 ? -6.869 11.749 3.147 1.00 0.00 5 GLY A O 11
ATOM 4933 N N . ALA A 1 6 ? -8.487 10.661 2.125 1.00 0.00 6 ALA A N 11
ATOM 4934 C CA . ALA A 1 6 ? -9.175 11.926 1.720 1.00 0.00 6 ALA A CA 11
ATOM 4935 C C . ALA A 1 6 ? -9.406 12.822 2.940 1.00 0.00 6 ALA A C 11
ATOM 4936 O O . ALA A 1 6 ? -9.323 12.388 4.072 1.00 0.00 6 ALA A O 11
ATOM 4943 N N . ASP A 1 7 ? -9.712 14.068 2.703 1.00 0.00 7 ASP A N 11
ATOM 4944 C CA . ASP A 1 7 ? -9.976 15.027 3.819 1.00 0.00 7 ASP A CA 11
ATOM 4945 C C . ASP A 1 7 ? -8.860 14.972 4.876 1.00 0.00 7 ASP A C 11
ATOM 4946 O O . ASP A 1 7 ? -9.075 15.295 6.029 1.00 0.00 7 ASP A O 11
ATOM 4955 N N . ARG A 1 8 ? -7.674 14.573 4.490 1.00 0.00 8 ARG A N 11
ATOM 4956 C CA . ARG A 1 8 ? -6.544 14.502 5.466 1.00 0.00 8 ARG A CA 11
ATOM 4957 C C . ARG A 1 8 ? -5.321 15.210 4.859 1.00 0.00 8 ARG A C 11
ATOM 4958 O O . ARG A 1 8 ? -5.266 15.399 3.663 1.00 0.00 8 ARG A O 11
ATOM 4979 N N . PRO A 1 9 ? -4.375 15.593 5.692 1.00 0.00 9 PRO A N 11
ATOM 4980 C CA . PRO A 1 9 ? -3.130 16.303 5.244 1.00 0.00 9 PRO A CA 11
ATOM 4981 C C . PRO A 1 9 ? -2.149 15.328 4.586 1.00 0.00 9 PRO A C 11
ATOM 4982 O O . PRO A 1 9 ? -1.784 14.319 5.157 1.00 0.00 9 PRO A O 11
ATOM 4993 N N . CYS A 1 10 ? -1.717 15.629 3.381 1.00 0.00 10 CYS A N 11
ATOM 4994 C CA . CYS A 1 10 ? -0.752 14.734 2.665 1.00 0.00 10 CYS A CA 11
ATOM 4995 C C . CYS A 1 10 ? 0.467 14.460 3.556 1.00 0.00 10 CYS A C 11
ATOM 4996 O O . CYS A 1 10 ? 0.643 15.084 4.586 1.00 0.00 10 CYS A O 11
ATOM 5003 N N . ALA A 1 11 ? 1.303 13.529 3.169 1.00 0.00 11 ALA A N 11
ATOM 5004 C CA . ALA A 1 11 ? 2.505 13.209 3.994 1.00 0.00 11 ALA A CA 11
ATOM 5005 C C . ALA A 1 11 ? 3.758 13.234 3.117 1.00 0.00 11 ALA A C 11
ATOM 5006 O O . ALA A 1 11 ? 3.688 13.075 1.914 1.00 0.00 11 ALA A O 11
ATOM 5013 N N . ALA A 1 12 ? 4.906 13.435 3.717 1.00 0.00 12 ALA A N 11
ATOM 5014 C CA . ALA A 1 12 ? 6.186 13.472 2.939 1.00 0.00 12 ALA A CA 11
ATOM 5015 C C . ALA A 1 12 ? 6.312 12.224 2.055 1.00 0.00 12 ALA A C 11
ATOM 5016 O O . ALA A 1 12 ? 6.291 12.307 0.842 1.00 0.00 12 ALA A O 11
ATOM 5023 N N . CYS A 1 13 ? 6.446 11.066 2.660 1.00 0.00 13 CYS A N 11
ATOM 5024 C CA . CYS A 1 13 ? 6.580 9.797 1.873 1.00 0.00 13 CYS A CA 11
ATOM 5025 C C . CYS A 1 13 ? 5.459 9.690 0.829 1.00 0.00 13 CYS A C 11
ATOM 5026 O O . CYS A 1 13 ? 5.700 9.403 -0.326 1.00 0.00 13 CYS A O 11
ATOM 5033 N N . CYS A 1 14 ? 4.250 9.992 1.212 1.00 0.00 14 CYS A N 11
ATOM 5034 C CA . CYS A 1 14 ? 3.117 9.105 0.828 1.00 0.00 14 CYS A CA 11
ATOM 5035 C C . CYS A 1 14 ? 2.050 9.934 0.094 1.00 0.00 14 CYS A C 11
ATOM 5036 O O . CYS A 1 14 ? 1.721 11.017 0.535 1.00 0.00 14 CYS A O 11
ATOM 5043 N N . PRO A 1 15 ? 1.530 9.419 -1.007 1.00 0.00 15 PRO A N 11
ATOM 5044 C CA . PRO A 1 15 ? 0.486 10.120 -1.815 1.00 0.00 15 PRO A CA 11
ATOM 5045 C C . PRO A 1 15 ? -0.904 9.839 -1.245 1.00 0.00 15 PRO A C 11
ATOM 5046 O O . PRO A 1 15 ? -1.071 9.001 -0.378 1.00 0.00 15 PRO A O 11
ATOM 5057 N N . CYS A 1 16 ? -1.901 10.533 -1.729 1.00 0.00 16 CYS A N 11
ATOM 5058 C CA . CYS A 1 16 ? -3.286 10.311 -1.221 1.00 0.00 16 CYS A CA 11
ATOM 5059 C C . CYS A 1 16 ? -3.784 8.942 -1.696 1.00 0.00 16 CYS A C 11
ATOM 5060 O O . CYS A 1 16 ? -3.284 8.384 -2.654 1.00 0.00 16 CYS A O 11
ATOM 5067 N N . CYS A 1 17 ? -4.773 8.404 -1.032 1.00 0.00 17 CYS A N 11
ATOM 5068 C CA . CYS A 1 17 ? -5.337 7.075 -1.418 1.00 0.00 17 CYS A CA 11
ATOM 5069 C C . CYS A 1 17 ? -5.803 7.114 -2.884 1.00 0.00 17 CYS A C 11
ATOM 5070 O O . CYS A 1 17 ? -5.905 8.181 -3.450 1.00 0.00 17 CYS A O 11
ATOM 5077 N N . PRO A 1 18 ? -6.080 5.960 -3.467 1.00 0.00 18 PRO A N 11
ATOM 5078 C CA . PRO A 1 18 ? -6.562 5.865 -4.887 1.00 0.00 18 PRO A CA 11
ATOM 5079 C C . PRO A 1 18 ? -7.983 6.425 -4.986 1.00 0.00 18 PRO A C 11
ATOM 5080 O O . PRO A 1 18 ? -8.923 5.872 -4.449 1.00 0.00 18 PRO A O 11
ATOM 5091 N N . GLY A 1 19 ? -8.125 7.543 -5.644 1.00 0.00 19 GLY A N 11
ATOM 5092 C CA . GLY A 1 19 ? -9.460 8.197 -5.768 1.00 0.00 19 GLY A CA 11
ATOM 5093 C C . GLY A 1 19 ? -9.313 9.631 -5.264 1.00 0.00 19 GLY A C 11
ATOM 5094 O O . GLY A 1 19 ? -9.859 10.566 -5.818 1.00 0.00 19 GLY A O 11
ATOM 5098 N N . THR A 1 20 ? -8.544 9.796 -4.222 1.00 0.00 20 THR A N 11
ATOM 5099 C CA . THR A 1 20 ? -8.295 11.148 -3.654 1.00 0.00 20 THR A CA 11
ATOM 5100 C C . THR A 1 20 ? -6.948 11.642 -4.176 1.00 0.00 20 THR A C 11
ATOM 5101 O O . THR A 1 20 ? -6.084 10.854 -4.516 1.00 0.00 20 THR A O 11
ATOM 5112 N N . SER A 1 21 ? -6.762 12.932 -4.255 1.00 0.00 21 SER A N 11
ATOM 5113 C CA . SER A 1 21 ? -5.460 13.467 -4.773 1.00 0.00 21 SER A CA 11
ATOM 5114 C C . SER A 1 21 ? -4.900 14.523 -3.817 1.00 0.00 21 SER A C 11
ATOM 5115 O O . SER A 1 21 ? -5.616 15.100 -3.027 1.00 0.00 21 SER A O 11
ATOM 5123 N N . CYS A 1 22 ? -3.619 14.784 -3.896 1.00 0.00 22 CYS A N 11
ATOM 5124 C CA . CYS A 1 22 ? -3.007 15.809 -3.003 1.00 0.00 22 CYS A CA 11
ATOM 5125 C C . CYS A 1 22 ? -3.078 17.168 -3.691 1.00 0.00 22 CYS A C 11
ATOM 5126 O O . CYS A 1 22 ? -2.722 17.316 -4.845 1.00 0.00 22 CYS A O 11
ATOM 5133 N N . LYS A 1 23 ? -3.551 18.151 -2.985 1.00 0.00 23 LYS A N 11
ATOM 5134 C CA . LYS A 1 23 ? -3.676 19.517 -3.571 1.00 0.00 23 LYS A CA 11
ATOM 5135 C C . LYS A 1 23 ? -3.309 20.568 -2.521 1.00 0.00 23 LYS A C 11
ATOM 5136 O O . LYS A 1 23 ? -3.884 20.610 -1.451 1.00 0.00 23 LYS A O 11
ATOM 5155 N N . ALA A 1 24 ? -2.362 21.420 -2.823 1.00 0.00 24 ALA A N 11
ATOM 5156 C CA . ALA A 1 24 ? -1.961 22.476 -1.847 1.00 0.00 24 ALA A CA 11
ATOM 5157 C C . ALA A 1 24 ? -3.135 23.431 -1.625 1.00 0.00 24 ALA A C 11
ATOM 5158 O O . ALA A 1 24 ? -4.093 23.430 -2.376 1.00 0.00 24 ALA A O 11
ATOM 5165 N N . GLU A 1 25 ? -3.068 24.243 -0.600 1.00 0.00 25 GLU A N 11
ATOM 5166 C CA . GLU A 1 25 ? -4.169 25.195 -0.324 1.00 0.00 25 GLU A CA 11
ATOM 5167 C C . GLU A 1 25 ? -3.597 26.594 -0.098 1.00 0.00 25 GLU A C 11
ATOM 5168 O O . GLU A 1 25 ? -2.399 26.809 -0.147 1.00 0.00 25 GLU A O 11
ATOM 5180 N N . SER A 1 26 ? -4.456 27.539 0.152 1.00 0.00 26 SER A N 11
ATOM 5181 C CA . SER A 1 26 ? -4.001 28.940 0.387 1.00 0.00 26 SER A CA 11
ATOM 5182 C C . SER A 1 26 ? -3.310 29.028 1.749 1.00 0.00 26 SER A C 11
ATOM 5183 O O . SER A 1 26 ? -2.361 29.767 1.926 1.00 0.00 26 SER A O 11
ATOM 5191 N N . ASN A 1 27 ? -3.779 28.273 2.710 1.00 0.00 27 ASN A N 11
ATOM 5192 C CA . ASN A 1 27 ? -3.158 28.300 4.068 1.00 0.00 27 ASN A CA 11
ATOM 5193 C C . ASN A 1 27 ? -1.672 27.930 3.989 1.00 0.00 27 ASN A C 11
ATOM 5194 O O . ASN A 1 27 ? -0.907 28.223 4.889 1.00 0.00 27 ASN A O 11
ATOM 5205 N N . GLY A 1 28 ? -1.260 27.293 2.924 1.00 0.00 28 GLY A N 11
ATOM 5206 C CA . GLY A 1 28 ? 0.177 26.907 2.787 1.00 0.00 28 GLY A CA 11
ATOM 5207 C C . GLY A 1 28 ? 0.341 25.396 2.982 1.00 0.00 28 GLY A C 11
ATOM 5208 O O . GLY A 1 28 ? 1.332 24.820 2.573 1.00 0.00 28 GLY A O 11
ATOM 5212 N N . VAL A 1 29 ? -0.616 24.749 3.603 1.00 0.00 29 VAL A N 11
ATOM 5213 C CA . VAL A 1 29 ? -0.507 23.277 3.822 1.00 0.00 29 VAL A CA 11
ATOM 5214 C C . VAL A 1 29 ? -1.325 22.545 2.764 1.00 0.00 29 VAL A C 11
ATOM 5215 O O . VAL A 1 29 ? -2.324 23.046 2.281 1.00 0.00 29 VAL A O 11
ATOM 5228 N N . SER A 1 30 ? -0.897 21.367 2.393 1.00 0.00 30 SER A N 11
ATOM 5229 C CA . SER A 1 30 ? -1.632 20.598 1.355 1.00 0.00 30 SER A CA 11
ATOM 5230 C C . SER A 1 30 ? -2.433 19.471 2.010 1.00 0.00 30 SER A C 11
ATOM 5231 O O . SER A 1 30 ? -1.984 18.847 2.952 1.00 0.00 30 SER A O 11
ATOM 5239 N N . TYR A 1 31 ? -3.613 19.208 1.511 1.00 0.00 31 TYR A N 11
ATOM 5240 C CA . TYR A 1 31 ? -4.456 18.124 2.080 1.00 0.00 31 TYR A CA 11
ATOM 5241 C C . TYR A 1 31 ? -5.067 17.320 0.936 1.00 0.00 31 TYR A C 11
ATOM 5242 O O . TYR A 1 31 ? -5.210 17.810 -0.167 1.00 0.00 31 TYR A O 11
ATOM 5260 N N . CYS A 1 32 ? -5.450 16.100 1.197 1.00 0.00 32 CYS A N 11
ATOM 5261 C CA . CYS A 1 32 ? -6.072 15.269 0.132 1.00 0.00 32 CYS A CA 11
ATOM 5262 C C . CYS A 1 32 ? -7.562 15.584 0.079 1.00 0.00 32 CYS A C 11
ATOM 5263 O O . CYS A 1 32 ? -8.158 15.957 1.068 1.00 0.00 32 CYS A O 11
ATOM 5270 N N . ARG A 1 33 ? -8.158 15.428 -1.065 1.00 0.00 33 ARG A N 11
ATOM 5271 C CA . ARG A 1 33 ? -9.607 15.691 -1.218 1.00 0.00 33 ARG A CA 11
ATOM 5272 C C . ARG A 1 33 ? -10.107 14.780 -2.333 1.00 0.00 33 ARG A C 11
ATOM 5273 O O . ARG A 1 33 ? -9.464 14.642 -3.357 1.00 0.00 33 ARG A O 11
ATOM 5294 N N . LYS A 1 34 ? -11.229 14.142 -2.147 1.00 0.00 34 LYS A N 11
ATOM 5295 C CA . LYS A 1 34 ? -11.746 13.218 -3.203 1.00 0.00 34 LYS A CA 11
ATOM 5296 C C . LYS A 1 34 ? -11.877 13.958 -4.538 1.00 0.00 34 LYS A C 11
ATOM 5297 O O . LYS A 1 34 ? -12.100 15.153 -4.580 1.00 0.00 34 LYS A O 11
ATOM 5316 N N . ASP A 1 35 ? -11.727 13.248 -5.625 1.00 0.00 35 ASP A N 11
ATOM 5317 C CA . ASP A 1 35 ? -11.828 13.886 -6.971 1.00 0.00 35 ASP A CA 11
ATOM 5318 C C . ASP A 1 35 ? -13.209 14.526 -7.143 1.00 0.00 35 ASP A C 11
ATOM 5319 O O . ASP A 1 35 ? -14.131 14.240 -6.404 1.00 0.00 35 ASP A O 11
ATOM 5328 N N . GLU A 1 36 ? -13.352 15.390 -8.117 1.00 0.00 36 GLU A N 11
ATOM 5329 C CA . GLU A 1 36 ? -14.668 16.055 -8.348 1.00 0.00 36 GLU A CA 11
ATOM 5330 C C . GLU A 1 36 ? -15.666 15.034 -8.919 1.00 0.00 36 GLU A C 11
ATOM 5331 O O . GLU A 1 36 ? -15.263 13.993 -9.397 1.00 0.00 36 GLU A O 11
ATOM 5343 N N . PRO A 1 37 ? -16.944 15.356 -8.857 1.00 0.00 37 PRO A N 11
ATOM 5344 C CA . PRO A 1 37 ? -18.042 14.476 -9.367 1.00 0.00 37 PRO A CA 11
ATOM 5345 C C . PRO A 1 37 ? -18.285 14.731 -10.858 1.00 0.00 37 PRO A C 11
ATOM 5346 O O . PRO A 1 37 ? -17.953 13.864 -11.649 1.00 0.00 37 PRO A O 11
ATOM 5358 N N . ALA A 1 1 ? -2.757 -2.100 0.721 1.00 0.00 1 ALA A N 12
ATOM 5359 C CA . ALA A 1 1 ? -1.639 -1.174 1.060 1.00 0.00 1 ALA A CA 12
ATOM 5360 C C . ALA A 1 1 ? -2.005 -0.367 2.307 1.00 0.00 1 ALA A C 12
ATOM 5361 O O . ALA A 1 1 ? -3.016 -0.611 2.939 1.00 0.00 1 ALA A O 12
ATOM 5370 N N . ILE A 1 2 ? -1.188 0.591 2.664 1.00 0.00 2 ILE A N 12
ATOM 5371 C CA . ILE A 1 2 ? -1.478 1.420 3.870 1.00 0.00 2 ILE A CA 12
ATOM 5372 C C . ILE A 1 2 ? -2.076 2.762 3.431 1.00 0.00 2 ILE A C 12
ATOM 5373 O O . ILE A 1 2 ? -1.794 3.253 2.353 1.00 0.00 2 ILE A O 12
ATOM 5389 N N . CYS A 1 3 ? -2.897 3.353 4.260 1.00 0.00 3 CYS A N 12
ATOM 5390 C CA . CYS A 1 3 ? -3.517 4.656 3.904 1.00 0.00 3 CYS A CA 12
ATOM 5391 C C . CYS A 1 3 ? -3.122 5.713 4.938 1.00 0.00 3 CYS A C 12
ATOM 5392 O O . CYS A 1 3 ? -2.511 5.409 5.946 1.00 0.00 3 CYS A O 12
ATOM 5399 N N . THR A 1 4 ? -3.466 6.951 4.692 1.00 0.00 4 THR A N 12
ATOM 5400 C CA . THR A 1 4 ? -3.113 8.039 5.651 1.00 0.00 4 THR A CA 12
ATOM 5401 C C . THR A 1 4 ? -4.120 8.048 6.808 1.00 0.00 4 THR A C 12
ATOM 5402 O O . THR A 1 4 ? -3.804 7.647 7.913 1.00 0.00 4 THR A O 12
ATOM 5413 N N . GLY A 1 5 ? -5.327 8.498 6.565 1.00 0.00 5 GLY A N 12
ATOM 5414 C CA . GLY A 1 5 ? -6.350 8.529 7.651 1.00 0.00 5 GLY A CA 12
ATOM 5415 C C . GLY A 1 5 ? -7.070 9.876 7.654 1.00 0.00 5 GLY A C 12
ATOM 5416 O O . GLY A 1 5 ? -6.486 10.909 7.382 1.00 0.00 5 GLY A O 12
ATOM 5420 N N . ALA A 1 6 ? -8.342 9.869 7.964 1.00 0.00 6 ALA A N 12
ATOM 5421 C CA . ALA A 1 6 ? -9.129 11.141 7.999 1.00 0.00 6 ALA A CA 12
ATOM 5422 C C . ALA A 1 6 ? -8.426 12.181 8.876 1.00 0.00 6 ALA A C 12
ATOM 5423 O O . ALA A 1 6 ? -7.534 11.869 9.641 1.00 0.00 6 ALA A O 12
ATOM 5430 N N . ASP A 1 7 ? -8.844 13.411 8.772 1.00 0.00 7 ASP A N 12
ATOM 5431 C CA . ASP A 1 7 ? -8.244 14.507 9.593 1.00 0.00 7 ASP A CA 12
ATOM 5432 C C . ASP A 1 7 ? -6.707 14.481 9.527 1.00 0.00 7 ASP A C 12
ATOM 5433 O O . ASP A 1 7 ? -6.037 14.951 10.428 1.00 0.00 7 ASP A O 12
ATOM 5442 N N . ARG A 1 8 ? -6.147 13.945 8.471 1.00 0.00 8 ARG A N 12
ATOM 5443 C CA . ARG A 1 8 ? -4.657 13.897 8.350 1.00 0.00 8 ARG A CA 12
ATOM 5444 C C . ARG A 1 8 ? -4.254 14.436 6.967 1.00 0.00 8 ARG A C 12
ATOM 5445 O O . ARG A 1 8 ? -5.066 14.455 6.069 1.00 0.00 8 ARG A O 12
ATOM 5466 N N . PRO A 1 9 ? -3.017 14.867 6.826 1.00 0.00 9 PRO A N 12
ATOM 5467 C CA . PRO A 1 9 ? -2.490 15.428 5.537 1.00 0.00 9 PRO A CA 12
ATOM 5468 C C . PRO A 1 9 ? -2.200 14.310 4.530 1.00 0.00 9 PRO A C 12
ATOM 5469 O O . PRO A 1 9 ? -1.479 13.374 4.818 1.00 0.00 9 PRO A O 12
ATOM 5480 N N . CYS A 1 10 ? -2.760 14.407 3.345 1.00 0.00 10 CYS A N 12
ATOM 5481 C CA . CYS A 1 10 ? -2.527 13.360 2.299 1.00 0.00 10 CYS A CA 12
ATOM 5482 C C . CYS A 1 10 ? -1.021 13.164 2.085 1.00 0.00 10 CYS A C 12
ATOM 5483 O O . CYS A 1 10 ? -0.211 13.902 2.613 1.00 0.00 10 CYS A O 12
ATOM 5490 N N . ALA A 1 11 ? -0.645 12.174 1.316 1.00 0.00 11 ALA A N 12
ATOM 5491 C CA . ALA A 1 11 ? 0.805 11.924 1.067 1.00 0.00 11 ALA A CA 12
ATOM 5492 C C . ALA A 1 11 ? 1.037 11.692 -0.427 1.00 0.00 11 ALA A C 12
ATOM 5493 O O . ALA A 1 11 ? 0.131 11.344 -1.158 1.00 0.00 11 ALA A O 12
ATOM 5500 N N . ALA A 1 12 ? 2.252 11.883 -0.883 1.00 0.00 12 AL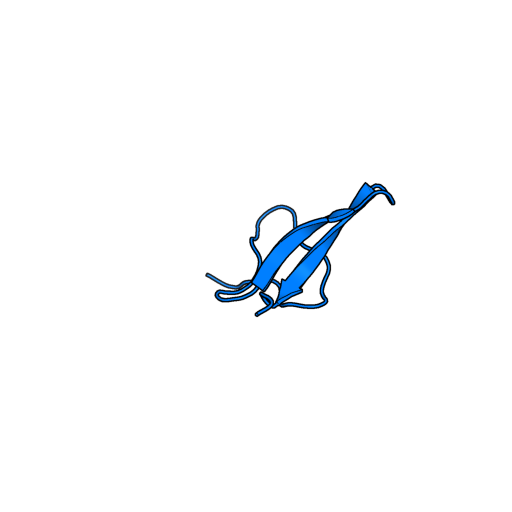A A N 12
ATOM 5501 C CA . ALA A 1 12 ? 2.570 11.676 -2.333 1.00 0.00 12 ALA A CA 12
ATOM 5502 C C . ALA A 1 12 ? 2.081 10.296 -2.796 1.00 0.00 12 ALA A C 12
ATOM 5503 O O . ALA A 1 12 ? 1.192 10.186 -3.618 1.00 0.00 12 ALA A O 12
ATOM 5510 N N . CYS A 1 13 ? 2.664 9.243 -2.273 1.00 0.00 13 CYS A N 12
ATOM 5511 C CA . CYS A 1 13 ? 2.251 7.858 -2.671 1.00 0.00 13 CYS A CA 12
ATOM 5512 C C . CYS A 1 13 ? 0.729 7.696 -2.556 1.00 0.00 13 CYS A C 12
ATOM 5513 O O . CYS A 1 13 ? 0.084 7.169 -3.440 1.00 0.00 13 CYS A O 12
ATOM 5520 N N . CYS A 1 14 ? 0.154 8.143 -1.474 1.00 0.00 14 CYS A N 12
ATOM 5521 C CA . CYS A 1 14 ? -0.844 7.292 -0.769 1.00 0.00 14 CYS A CA 12
ATOM 5522 C C . CYS A 1 14 ? -2.173 8.054 -0.654 1.00 0.00 14 CYS A C 12
ATOM 5523 O O . CYS A 1 14 ? -2.169 9.225 -0.330 1.00 0.00 14 CYS A O 12
ATOM 5530 N N . PRO A 1 15 ? -3.282 7.385 -0.914 1.00 0.00 15 PRO A N 12
ATOM 5531 C CA . PRO A 1 15 ? -4.638 8.003 -0.833 1.00 0.00 15 PRO A CA 12
ATOM 5532 C C . PRO A 1 15 ? -5.155 7.939 0.603 1.00 0.00 15 PRO A C 12
ATOM 5533 O O . PRO A 1 15 ? -4.575 7.284 1.449 1.00 0.00 15 PRO A O 12
ATOM 5544 N N . CYS A 1 16 ? -6.240 8.611 0.882 1.00 0.00 16 CYS A N 12
ATOM 5545 C CA . CYS A 1 16 ? -6.798 8.587 2.265 1.00 0.00 16 CYS A CA 12
ATOM 5546 C C . CYS A 1 16 ? -7.405 7.207 2.537 1.00 0.00 16 CYS A C 12
ATOM 5547 O O . CYS A 1 16 ? -7.758 6.483 1.626 1.00 0.00 16 CYS A O 12
ATOM 5554 N N . CYS A 1 17 ? -7.532 6.845 3.786 1.00 0.00 17 CYS A N 12
ATOM 5555 C CA . CYS A 1 17 ? -8.118 5.520 4.154 1.00 0.00 17 CYS A CA 12
ATOM 5556 C C . CYS A 1 17 ? -9.523 5.393 3.543 1.00 0.00 17 CYS A C 12
ATOM 5557 O O . CYS A 1 17 ? -10.061 6.375 3.077 1.00 0.00 17 CYS A O 12
ATOM 5564 N N . PRO A 1 18 ? -10.091 4.200 3.559 1.00 0.00 18 PRO A N 12
ATOM 5565 C CA . PRO A 1 18 ? -11.468 3.952 3.010 1.00 0.00 18 PRO A CA 12
ATOM 5566 C C . PRO A 1 18 ? -12.500 4.654 3.896 1.00 0.00 18 PRO A C 12
ATOM 5567 O O . PRO A 1 18 ? -12.501 4.506 5.103 1.00 0.00 18 PRO A O 12
ATOM 5578 N N . GLY A 1 19 ? -13.345 5.452 3.300 1.00 0.00 19 GLY A N 12
ATOM 5579 C CA . GLY A 1 19 ? -14.354 6.218 4.089 1.00 0.00 19 GLY A CA 12
ATOM 5580 C C . GLY A 1 19 ? -13.927 7.686 4.072 1.00 0.00 19 GLY A C 12
ATOM 5581 O O . GLY A 1 19 ? -14.737 8.588 3.983 1.00 0.00 19 GLY A O 12
ATOM 5585 N N . THR A 1 20 ? -12.641 7.912 4.131 1.00 0.00 20 THR A N 12
ATOM 5586 C CA . THR A 1 20 ? -12.098 9.299 4.092 1.00 0.00 20 THR A CA 12
ATOM 5587 C C . THR A 1 20 ? -11.633 9.585 2.664 1.00 0.00 20 THR A C 12
ATOM 5588 O O . THR A 1 20 ? -11.408 8.673 1.889 1.00 0.00 20 THR A O 12
ATOM 5599 N N . SER A 1 21 ? -11.493 10.835 2.302 1.00 0.00 21 SER A N 12
ATOM 5600 C CA . SER A 1 21 ? -11.047 11.159 0.906 1.00 0.00 21 SER A CA 12
ATOM 5601 C C . SER A 1 21 ? -10.032 12.306 0.923 1.00 0.00 21 SER A C 12
ATOM 5602 O O . SER A 1 21 ? -9.966 13.074 1.859 1.00 0.00 21 SER A O 12
ATOM 5610 N N . CYS A 1 22 ? -9.243 12.427 -0.118 1.00 0.00 22 CYS A N 12
ATOM 5611 C CA . CYS A 1 22 ? -8.233 13.525 -0.172 1.00 0.00 22 CYS A CA 12
ATOM 5612 C C . CYS A 1 22 ? -8.838 14.736 -0.873 1.00 0.00 22 CYS A C 12
ATOM 5613 O O . CYS A 1 22 ? -9.427 14.630 -1.933 1.00 0.00 22 CYS A O 12
ATOM 5620 N N . LYS A 1 23 ? -8.693 15.882 -0.278 1.00 0.00 23 LYS A N 12
ATOM 5621 C CA . LYS A 1 23 ? -9.250 17.130 -0.876 1.00 0.00 23 LYS A CA 12
ATOM 5622 C C . LYS A 1 23 ? -8.275 18.287 -0.648 1.00 0.00 23 LYS A C 12
ATOM 5623 O O . LYS A 1 23 ? -7.910 18.583 0.473 1.00 0.00 23 LYS A O 12
ATOM 5642 N N . ALA A 1 24 ? -7.856 18.945 -1.698 1.00 0.00 24 ALA A N 12
ATOM 5643 C CA . ALA A 1 24 ? -6.909 20.088 -1.541 1.00 0.00 24 ALA A CA 12
ATOM 5644 C C . ALA A 1 24 ? -7.628 21.251 -0.856 1.00 0.00 24 ALA A C 12
ATOM 5645 O O . ALA A 1 24 ? -8.843 21.286 -0.792 1.00 0.00 24 ALA A O 12
ATOM 5652 N N . GLU A 1 25 ? -6.887 22.202 -0.342 1.00 0.00 25 GLU A N 12
ATOM 5653 C CA . GLU A 1 25 ? -7.513 23.358 0.338 1.00 0.00 25 GLU A CA 12
ATOM 5654 C C . GLU A 1 25 ? -6.943 24.655 -0.241 1.00 0.00 25 GLU A C 12
ATOM 5655 O O . GLU A 1 25 ? -6.090 24.641 -1.109 1.00 0.00 25 GLU A O 12
ATOM 5667 N N . SER A 1 26 ? -7.414 25.770 0.242 1.00 0.00 26 SER A N 12
ATOM 5668 C CA . SER A 1 26 ? -6.921 27.085 -0.259 1.00 0.00 26 SER A CA 12
ATOM 5669 C C . SER A 1 26 ? -5.494 27.315 0.243 1.00 0.00 26 SER A C 12
ATOM 5670 O O . SER A 1 26 ? -4.690 27.946 -0.416 1.00 0.00 26 SER A O 12
ATOM 5678 N N . ASN A 1 27 ? -5.176 26.803 1.405 1.00 0.00 27 ASN A N 12
ATOM 5679 C CA . ASN A 1 27 ? -3.801 26.984 1.964 1.00 0.00 27 ASN A CA 12
ATOM 5680 C C . ASN A 1 27 ? -2.749 26.422 1.000 1.00 0.00 27 ASN A C 12
ATOM 5681 O O . ASN A 1 27 ? -1.585 26.769 1.075 1.00 0.00 27 ASN A O 12
ATOM 5692 N N . GLY A 1 28 ? -3.147 25.564 0.098 1.00 0.00 28 GLY A N 12
ATOM 5693 C CA . GLY A 1 28 ? -2.173 24.981 -0.872 1.00 0.00 28 GLY A CA 12
ATOM 5694 C C . GLY A 1 28 ? -1.905 23.513 -0.530 1.00 0.00 28 GLY A C 12
ATOM 5695 O O . GLY A 1 28 ? -1.513 22.735 -1.380 1.00 0.00 28 GLY A O 12
ATOM 5699 N N . VAL A 1 29 ? -2.113 23.129 0.704 1.00 0.00 29 VAL A N 12
ATOM 5700 C CA . VAL A 1 29 ? -1.870 21.711 1.102 1.00 0.00 29 VAL A CA 12
ATOM 5701 C C . VAL A 1 29 ? -3.195 20.958 1.137 1.00 0.00 29 VAL A C 12
ATOM 5702 O O . VAL A 1 29 ? -4.244 21.537 1.353 1.00 0.00 29 VAL A O 12
ATOM 5715 N N . SER A 1 30 ? -3.151 19.672 0.912 1.00 0.00 30 SER A N 12
ATOM 5716 C CA . SER A 1 30 ? -4.403 18.869 0.917 1.00 0.00 30 SER A CA 12
ATOM 5717 C C . SER A 1 30 ? -4.452 17.987 2.166 1.00 0.00 30 SER A C 12
ATOM 5718 O O . SER A 1 30 ? -3.437 17.519 2.645 1.00 0.00 30 SER A O 12
ATOM 5726 N N . TYR A 1 31 ? -5.630 17.756 2.689 1.00 0.00 31 TYR A N 12
ATOM 5727 C CA . TYR A 1 31 ? -5.771 16.899 3.899 1.00 0.00 31 TYR A CA 12
ATOM 5728 C C . TYR A 1 31 ? -6.939 15.942 3.689 1.00 0.00 31 TYR A C 12
ATOM 5729 O O . TYR A 1 31 ? -7.805 16.180 2.870 1.00 0.00 31 TYR A O 12
ATOM 5747 N N . CYS A 1 32 ? -6.983 14.877 4.440 1.00 0.00 32 CYS A N 12
ATOM 5748 C CA . CYS A 1 32 ? -8.108 13.913 4.303 1.00 0.00 32 CYS A CA 12
ATOM 5749 C C . CYS A 1 32 ? -9.224 14.334 5.248 1.00 0.00 32 CYS A C 12
ATOM 5750 O O . CYS A 1 32 ? -8.985 14.956 6.263 1.00 0.00 32 CYS A O 12
ATOM 5757 N N . ARG A 1 33 ? -10.432 13.985 4.923 1.00 0.00 33 ARG A N 12
ATOM 5758 C CA . ARG A 1 33 ? -11.589 14.327 5.781 1.00 0.00 33 ARG A CA 12
ATOM 5759 C C . ARG A 1 33 ? -12.599 13.195 5.624 1.00 0.00 33 ARG A C 12
ATOM 5760 O O . ARG A 1 33 ? -12.956 12.828 4.519 1.00 0.00 33 ARG A O 12
ATOM 5781 N N . LYS A 1 34 ? -13.036 12.616 6.708 1.00 0.00 34 LYS A N 12
ATOM 5782 C CA . LYS A 1 34 ? -13.996 11.478 6.620 1.00 0.00 34 LYS A CA 12
ATOM 5783 C C . LYS A 1 34 ? -15.232 11.872 5.802 1.00 0.00 34 LYS A C 12
ATOM 5784 O O . LYS A 1 34 ? -16.184 12.423 6.321 1.00 0.00 34 LYS A O 12
ATOM 5803 N N . ASP A 1 35 ? -15.216 11.580 4.526 1.00 0.00 35 ASP A N 12
ATOM 5804 C CA . ASP A 1 35 ? -16.376 11.917 3.657 1.00 0.00 35 ASP A CA 12
ATOM 5805 C C . ASP A 1 35 ? -16.268 11.140 2.343 1.00 0.00 35 ASP A C 12
ATOM 5806 O O . ASP A 1 35 ? -15.234 10.581 2.027 1.00 0.00 35 ASP A O 12
ATOM 5815 N N . GLU A 1 36 ? -17.330 11.098 1.578 1.00 0.00 36 GLU A N 12
ATOM 5816 C CA . GLU A 1 36 ? -17.299 10.356 0.283 1.00 0.00 36 GLU A CA 12
ATOM 5817 C C . GLU A 1 36 ? -17.919 11.224 -0.825 1.00 0.00 36 GLU A C 12
ATOM 5818 O O . GLU A 1 36 ? -19.114 11.171 -1.038 1.00 0.00 36 GLU A O 12
ATOM 5830 N N . PRO A 1 37 ? -17.098 12.002 -1.505 1.00 0.00 37 PRO A N 12
ATOM 5831 C CA . PRO A 1 37 ? -17.546 12.903 -2.612 1.00 0.00 37 PRO A CA 12
ATOM 5832 C C . PRO A 1 37 ? -17.585 12.143 -3.941 1.00 0.00 37 PRO A C 12
ATOM 5833 O O . PRO A 1 37 ? -18.674 11.822 -4.386 1.00 0.00 37 PRO A O 12
ATOM 5845 N N . ALA A 1 1 ? 0.708 -0.756 0.123 1.00 0.00 1 ALA A N 13
ATOM 5846 C CA . ALA A 1 1 ? 1.286 0.399 0.867 1.00 0.00 1 ALA A CA 13
ATOM 5847 C C . ALA A 1 1 ? 2.222 1.183 -0.056 1.00 0.00 1 ALA A C 13
ATOM 5848 O O . ALA A 1 1 ? 3.167 0.642 -0.598 1.00 0.00 1 ALA A O 13
ATOM 5857 N N . ILE A 1 2 ? 1.963 2.453 -0.235 1.00 0.00 2 ILE A N 13
ATOM 5858 C CA . ILE A 1 2 ? 2.831 3.283 -1.121 1.00 0.00 2 ILE A CA 13
ATOM 5859 C C . ILE A 1 2 ? 4.181 3.520 -0.432 1.00 0.00 2 ILE A C 13
ATOM 5860 O O . ILE A 1 2 ? 4.304 3.384 0.771 1.00 0.00 2 ILE A O 13
ATOM 5876 N N . CYS A 1 3 ? 5.189 3.873 -1.188 1.00 0.00 3 CYS A N 13
ATOM 5877 C CA . CYS A 1 3 ? 6.528 4.122 -0.589 1.00 0.00 3 CYS A CA 13
ATOM 5878 C C . CYS A 1 3 ? 6.926 5.583 -0.810 1.00 0.00 3 CYS A C 13
ATOM 5879 O O . CYS A 1 3 ? 6.237 6.328 -1.480 1.00 0.00 3 CYS A O 13
ATOM 5886 N N . THR A 1 4 ? 8.031 5.996 -0.242 1.00 0.00 4 THR A N 13
ATOM 5887 C CA . THR A 1 4 ? 8.481 7.410 -0.403 1.00 0.00 4 THR A CA 13
ATOM 5888 C C . THR A 1 4 ? 9.156 7.584 -1.768 1.00 0.00 4 THR A C 13
ATOM 5889 O O . THR A 1 4 ? 8.619 8.221 -2.655 1.00 0.00 4 THR A O 13
ATOM 5900 N N . GLY A 1 5 ? 10.328 7.026 -1.942 1.00 0.00 5 GLY A N 13
ATOM 5901 C CA . GLY A 1 5 ? 11.040 7.159 -3.246 1.00 0.00 5 GLY A CA 13
ATOM 5902 C C . GLY A 1 5 ? 12.485 7.584 -3.003 1.00 0.00 5 GLY A C 13
ATOM 5903 O O . GLY A 1 5 ? 12.775 8.374 -2.126 1.00 0.00 5 GLY A O 13
ATOM 5907 N N . ALA A 1 6 ? 13.397 7.058 -3.780 1.00 0.00 6 ALA A N 13
ATOM 5908 C CA . ALA A 1 6 ? 14.840 7.416 -3.619 1.00 0.00 6 ALA A CA 13
ATOM 5909 C C . ALA A 1 6 ? 15.021 8.937 -3.630 1.00 0.00 6 ALA A C 13
ATOM 5910 O O . ALA A 1 6 ? 14.155 9.678 -4.053 1.00 0.00 6 ALA A O 13
ATOM 5917 N N . ASP A 1 7 ? 16.158 9.392 -3.184 1.00 0.00 7 ASP A N 13
ATOM 5918 C CA . ASP A 1 7 ? 16.454 10.856 -3.170 1.00 0.00 7 ASP A CA 13
ATOM 5919 C C . ASP A 1 7 ? 15.322 11.648 -2.490 1.00 0.00 7 ASP A C 13
ATOM 5920 O O . ASP A 1 7 ? 15.148 12.825 -2.743 1.00 0.00 7 ASP A O 13
ATOM 5929 N N . ARG A 1 8 ? 14.562 11.016 -1.631 1.00 0.00 8 ARG A N 13
ATOM 5930 C CA . ARG A 1 8 ? 13.450 11.735 -0.933 1.00 0.00 8 ARG A CA 13
ATOM 5931 C C . ARG A 1 8 ? 13.572 11.488 0.580 1.00 0.00 8 ARG A C 13
ATOM 5932 O O . ARG A 1 8 ? 14.205 10.539 0.987 1.00 0.00 8 ARG A O 13
ATOM 5953 N N . PRO A 1 9 ? 12.974 12.348 1.379 1.00 0.00 9 PRO A N 13
ATOM 5954 C CA . PRO A 1 9 ? 13.017 12.241 2.876 1.00 0.00 9 PRO A CA 13
ATOM 5955 C C . PRO A 1 9 ? 12.067 11.149 3.381 1.00 0.00 9 PRO A C 13
ATOM 5956 O O . PRO A 1 9 ? 10.891 11.145 3.072 1.00 0.00 9 PRO A O 13
ATOM 5967 N N . CYS A 1 10 ? 12.574 10.224 4.164 1.00 0.00 10 CYS A N 13
ATOM 5968 C CA . CYS A 1 10 ? 11.717 9.124 4.708 1.00 0.00 10 CYS A CA 13
ATOM 5969 C C . CYS A 1 10 ? 10.515 9.723 5.450 1.00 0.00 10 CYS A C 13
ATOM 5970 O O . CYS A 1 10 ? 10.441 10.919 5.657 1.00 0.00 10 CYS A O 13
ATOM 5977 N N . ALA A 1 11 ? 9.576 8.901 5.846 1.00 0.00 11 ALA A N 13
ATOM 5978 C CA . ALA A 1 11 ? 8.379 9.421 6.570 1.00 0.00 11 ALA A CA 13
ATOM 5979 C C . ALA A 1 11 ? 8.026 8.485 7.727 1.00 0.00 11 ALA A C 13
ATOM 5980 O O . ALA A 1 11 ? 8.407 7.331 7.744 1.00 0.00 11 ALA A O 13
ATOM 5987 N N . ALA A 1 12 ? 7.297 8.980 8.698 1.00 0.00 12 ALA A N 13
ATOM 5988 C CA . ALA A 1 12 ? 6.899 8.136 9.870 1.00 0.00 12 ALA A CA 13
ATOM 5989 C C . ALA A 1 12 ? 6.251 6.828 9.397 1.00 0.00 12 ALA A C 13
ATOM 5990 O O . ALA A 1 12 ? 6.772 5.752 9.617 1.00 0.00 12 ALA A O 13
ATOM 5997 N N . CYS A 1 13 ? 5.110 6.918 8.753 1.00 0.00 13 CYS A N 13
ATOM 5998 C CA . CYS A 1 13 ? 4.405 5.688 8.263 1.00 0.00 13 CYS A CA 13
ATOM 5999 C C . CYS A 1 13 ? 5.364 4.799 7.459 1.00 0.00 13 CYS A C 13
ATOM 6000 O O . CYS A 1 13 ? 5.419 3.600 7.649 1.00 0.00 13 CYS A O 13
ATOM 6007 N N . CYS A 1 14 ? 6.135 5.380 6.582 1.00 0.00 14 CYS A N 13
ATOM 6008 C CA . CYS A 1 14 ? 6.291 4.775 5.230 1.00 0.00 14 CYS A CA 13
ATOM 6009 C C . CYS A 1 14 ? 7.785 4.543 4.949 1.00 0.00 14 CYS A C 13
ATOM 6010 O O . CYS A 1 14 ? 8.577 5.447 5.126 1.00 0.00 14 CYS A O 13
ATOM 6017 N N . PRO A 1 15 ? 8.146 3.347 4.517 1.00 0.00 15 PRO A N 13
ATOM 6018 C CA . PRO A 1 15 ? 9.562 2.992 4.206 1.00 0.00 15 PRO A CA 13
ATOM 6019 C C . PRO A 1 15 ? 9.911 3.412 2.779 1.00 0.00 15 PRO A C 13
ATOM 6020 O O . PRO A 1 15 ? 9.050 3.793 2.008 1.00 0.00 15 PRO A O 13
ATOM 6031 N N . CYS A 1 16 ? 11.167 3.345 2.423 1.00 0.00 16 CYS A N 13
ATOM 6032 C CA . CYS A 1 16 ? 11.578 3.738 1.044 1.00 0.00 16 CYS A CA 13
ATOM 6033 C C . CYS A 1 16 ? 11.070 2.690 0.049 1.00 0.00 16 CYS A C 13
ATOM 6034 O O . CYS A 1 16 ? 10.826 1.552 0.400 1.00 0.00 16 CYS A O 13
ATOM 6041 N N . CYS A 1 17 ? 10.919 3.070 -1.193 1.00 0.00 17 CYS A N 13
ATOM 6042 C CA . CYS A 1 17 ? 10.437 2.122 -2.242 1.00 0.00 17 CYS A CA 13
ATOM 6043 C C . CYS A 1 17 ? 11.363 0.895 -2.294 1.00 0.00 17 CYS A C 13
ATOM 6044 O O . CYS A 1 17 ? 12.432 0.929 -1.724 1.00 0.00 17 CYS A O 13
ATOM 6051 N N . PRO A 1 18 ? 10.946 -0.158 -2.976 1.00 0.00 18 PRO A N 13
ATOM 6052 C CA . PRO A 1 18 ? 11.767 -1.409 -3.118 1.00 0.00 18 PRO A CA 13
ATOM 6053 C C . PRO A 1 18 ? 12.978 -1.128 -4.012 1.00 0.00 18 PRO A C 13
ATOM 6054 O O . PRO A 1 18 ? 12.848 -0.848 -5.188 1.00 0.00 18 PRO A O 13
ATOM 6065 N N . GLY A 1 19 ? 14.151 -1.168 -3.439 1.00 0.00 19 GLY A N 13
ATOM 6066 C CA . GLY A 1 19 ? 15.394 -0.868 -4.211 1.00 0.00 19 GLY A CA 13
ATOM 6067 C C . GLY A 1 19 ? 16.129 0.255 -3.480 1.00 0.00 19 GLY A C 13
ATOM 6068 O O . GLY A 1 19 ? 17.341 0.272 -3.382 1.00 0.00 19 GLY A O 13
ATOM 6072 N N . THR A 1 20 ? 15.378 1.178 -2.944 1.00 0.00 20 THR A N 13
ATOM 6073 C CA . THR A 1 20 ? 15.970 2.310 -2.181 1.00 0.00 20 THR A CA 13
ATOM 6074 C C . THR A 1 20 ? 15.873 1.983 -0.691 1.00 0.00 20 THR A C 13
ATOM 6075 O O . THR A 1 20 ? 15.022 1.218 -0.277 1.00 0.00 20 THR A O 13
ATOM 6086 N N . SER A 1 21 ? 16.739 2.540 0.113 1.00 0.00 21 SER A N 13
ATOM 6087 C CA . SER A 1 21 ? 16.692 2.237 1.583 1.00 0.00 21 SER A CA 13
ATOM 6088 C C . SER A 1 21 ? 16.722 3.534 2.399 1.00 0.00 21 SER A C 13
ATOM 6089 O O . SER A 1 21 ? 17.235 4.541 1.961 1.00 0.00 21 SER A O 13
ATOM 6097 N N . CYS A 1 22 ? 16.182 3.505 3.594 1.00 0.00 22 CYS A N 13
ATOM 6098 C CA . CYS A 1 22 ? 16.185 4.727 4.449 1.00 0.00 22 CYS A CA 13
ATOM 6099 C C . CYS A 1 22 ? 17.483 4.777 5.246 1.00 0.00 22 CYS A C 13
ATOM 6100 O O . CYS A 1 22 ? 17.896 3.806 5.852 1.00 0.00 22 CYS A O 13
ATOM 6107 N N . LYS A 1 23 ? 18.125 5.906 5.238 1.00 0.00 23 LYS A N 13
ATOM 6108 C CA . LYS A 1 23 ? 19.410 6.058 5.982 1.00 0.00 23 LYS A CA 13
ATOM 6109 C C . LYS A 1 23 ? 19.469 7.443 6.628 1.00 0.00 23 LYS A C 13
ATOM 6110 O O . LYS A 1 23 ? 19.335 8.450 5.962 1.00 0.00 23 LYS A O 13
ATOM 6129 N N . ALA A 1 24 ? 19.671 7.499 7.920 1.00 0.00 24 ALA A N 13
ATOM 6130 C CA . ALA A 1 24 ? 19.740 8.819 8.615 1.00 0.00 24 ALA A CA 13
ATOM 6131 C C . ALA A 1 24 ? 21.023 9.546 8.211 1.00 0.00 24 ALA A C 13
ATOM 6132 O O . ALA A 1 24 ? 21.920 8.963 7.631 1.00 0.00 24 ALA A O 13
ATOM 6139 N N . GLU A 1 25 ? 21.113 10.816 8.514 1.00 0.00 25 GLU A N 13
ATOM 6140 C CA . GLU A 1 25 ? 22.320 11.593 8.159 1.00 0.00 25 GLU A CA 13
ATOM 6141 C C . GLU A 1 25 ? 22.852 12.297 9.408 1.00 0.00 25 GLU A C 13
ATOM 6142 O O . GLU A 1 25 ? 22.277 12.216 10.478 1.00 0.00 25 GLU A O 13
ATOM 6154 N N . SER A 1 26 ? 23.949 12.985 9.269 1.00 0.00 26 SER A N 13
ATOM 6155 C CA . SER A 1 26 ? 24.550 13.704 10.430 1.00 0.00 26 SER A CA 13
ATOM 6156 C C . SER A 1 26 ? 23.667 14.893 10.816 1.00 0.00 26 SER A C 13
ATOM 6157 O O . SER A 1 26 ? 23.497 15.195 11.981 1.00 0.00 26 SER A O 13
ATOM 6165 N N . ASN A 1 27 ? 23.107 15.571 9.845 1.00 0.00 27 ASN A N 13
ATOM 6166 C CA . ASN A 1 27 ? 22.237 16.748 10.148 1.00 0.00 27 ASN A CA 13
ATOM 6167 C C . ASN A 1 27 ? 21.072 16.342 11.060 1.00 0.00 27 ASN A C 13
ATOM 6168 O O . ASN A 1 27 ? 20.473 17.174 11.715 1.00 0.00 27 ASN A O 13
ATOM 6179 N N . GLY A 1 28 ? 20.753 15.075 11.111 1.00 0.00 28 GLY A N 13
ATOM 6180 C CA . GLY A 1 28 ? 19.631 14.617 11.986 1.00 0.00 28 GLY A CA 13
ATOM 6181 C C . GLY A 1 28 ? 18.429 14.178 11.140 1.00 0.00 28 GLY A C 13
ATOM 6182 O O . GLY A 1 28 ? 17.533 13.519 11.633 1.00 0.00 28 GLY A O 13
ATOM 6186 N N . VAL A 1 29 ? 18.395 14.535 9.877 1.00 0.00 29 VAL A N 13
ATOM 6187 C CA . VAL A 1 29 ? 17.243 14.132 9.016 1.00 0.00 29 VAL A CA 13
ATOM 6188 C C . VAL A 1 29 ? 17.630 12.912 8.190 1.00 0.00 29 VAL A C 13
ATOM 6189 O O . VAL A 1 29 ? 18.773 12.745 7.806 1.00 0.00 29 VAL A O 13
ATOM 6202 N N . SER A 1 30 ? 16.683 12.051 7.928 1.00 0.00 30 SER A N 13
ATOM 6203 C CA . SER A 1 30 ? 16.982 10.824 7.142 1.00 0.00 30 SER A CA 13
ATOM 6204 C C . SER A 1 30 ? 16.319 10.903 5.766 1.00 0.00 30 SER A C 13
ATOM 6205 O O . SER A 1 30 ? 15.230 11.424 5.622 1.00 0.00 30 SER A O 13
ATOM 6213 N N . TYR A 1 31 ? 16.972 10.382 4.757 1.00 0.00 31 TYR A N 13
ATOM 6214 C CA . TYR A 1 31 ? 16.397 10.406 3.386 1.00 0.00 31 TYR A CA 13
ATOM 6215 C C . TYR A 1 31 ? 16.646 9.058 2.714 1.00 0.00 31 TYR A C 13
ATOM 6216 O O . TYR A 1 31 ? 17.551 8.333 3.080 1.00 0.00 31 TYR A O 13
ATOM 6234 N N . CYS A 1 32 ? 15.869 8.734 1.716 1.00 0.00 32 CYS A N 13
ATOM 6235 C CA . CYS A 1 32 ? 16.073 7.450 0.996 1.00 0.00 32 CYS A CA 13
ATOM 6236 C C . CYS A 1 32 ? 17.150 7.665 -0.059 1.00 0.00 32 CYS A C 13
ATOM 6237 O O . CYS A 1 32 ? 17.346 8.764 -0.537 1.00 0.00 32 CYS A O 13
ATOM 6244 N N . ARG A 1 33 ? 17.838 6.626 -0.425 1.00 0.00 33 ARG A N 13
ATOM 6245 C CA . ARG A 1 33 ? 18.893 6.733 -1.457 1.00 0.00 33 ARG A CA 13
ATOM 6246 C C . ARG A 1 33 ? 18.979 5.379 -2.149 1.00 0.00 33 ARG A C 13
ATOM 6247 O O . ARG A 1 33 ? 19.017 4.350 -1.501 1.00 0.00 33 ARG A O 13
ATOM 6268 N N . LYS A 1 34 ? 18.989 5.361 -3.453 1.00 0.00 34 LYS A N 13
ATOM 6269 C CA . LYS A 1 34 ? 19.046 4.058 -4.183 1.00 0.00 34 LYS A CA 13
ATOM 6270 C C . LYS A 1 34 ? 20.258 3.244 -3.722 1.00 0.00 34 LYS A C 13
ATOM 6271 O O . LYS A 1 34 ? 21.280 3.788 -3.348 1.00 0.00 34 LYS A O 13
ATOM 6290 N N . ASP A 1 35 ? 20.140 1.942 -3.744 1.00 0.00 35 ASP A N 13
ATOM 6291 C CA . ASP A 1 35 ? 21.269 1.068 -3.305 1.00 0.00 35 ASP A CA 13
ATOM 6292 C C . ASP A 1 35 ? 22.509 1.352 -4.160 1.00 0.00 35 ASP A C 13
ATOM 6293 O O . ASP A 1 35 ? 22.431 2.016 -5.176 1.00 0.00 35 ASP A O 13
ATOM 6302 N N . GLU A 1 36 ? 23.649 0.855 -3.751 1.00 0.00 36 GLU A N 13
ATOM 6303 C CA . GLU A 1 36 ? 24.898 1.094 -4.531 1.00 0.00 36 GLU A CA 13
ATOM 6304 C C . GLU A 1 36 ? 25.726 -0.201 -4.587 1.00 0.00 36 GLU A C 13
ATOM 6305 O O . GLU A 1 36 ? 26.571 -0.418 -3.743 1.00 0.00 36 GLU A O 13
ATOM 6317 N N . PRO A 1 37 ? 25.465 -1.030 -5.581 1.00 0.00 37 PRO A N 13
ATOM 6318 C CA . PRO A 1 37 ? 26.180 -2.330 -5.779 1.00 0.00 37 PRO A CA 13
ATOM 6319 C C . PRO A 1 37 ? 27.464 -2.118 -6.588 1.00 0.00 37 PRO A C 13
ATOM 6320 O O . PRO A 1 37 ? 28.502 -2.581 -6.146 1.00 0.00 37 PRO A O 13
ATOM 6332 N N . ALA A 1 1 ? -0.233 -0.995 1.491 1.00 0.00 1 ALA A N 14
ATOM 6333 C CA . ALA A 1 1 ? 0.630 0.120 1.008 1.00 0.00 1 ALA A CA 14
ATOM 6334 C C . ALA A 1 1 ? -0.150 1.435 1.079 1.00 0.00 1 ALA A C 14
ATOM 6335 O O . ALA A 1 1 ? -1.331 1.481 0.789 1.00 0.00 1 ALA A O 14
ATOM 6344 N N . ILE A 1 2 ? 0.504 2.502 1.463 1.00 0.00 2 ILE A N 14
ATOM 6345 C CA . ILE A 1 2 ? -0.190 3.819 1.557 1.00 0.00 2 ILE A CA 14
ATOM 6346 C C . ILE A 1 2 ? -0.663 4.245 0.161 1.00 0.00 2 ILE A C 14
ATOM 6347 O O . ILE A 1 2 ? -0.092 3.855 -0.840 1.00 0.00 2 ILE A O 14
ATOM 6363 N N . CYS A 1 3 ? -1.700 5.040 0.093 1.00 0.00 3 CYS A N 14
ATOM 6364 C CA . CYS A 1 3 ? -2.213 5.492 -1.227 1.00 0.00 3 CYS A CA 14
ATOM 6365 C C . CYS A 1 3 ? -2.081 7.012 -1.340 1.00 0.00 3 CYS A C 14
ATOM 6366 O O . CYS A 1 3 ? -1.747 7.687 -0.384 1.00 0.00 3 CYS A O 14
ATOM 6373 N N . THR A 1 4 ? -2.341 7.550 -2.504 1.00 0.00 4 THR A N 14
ATOM 6374 C CA . THR A 1 4 ? -2.234 9.024 -2.695 1.00 0.00 4 THR A CA 14
ATOM 6375 C C . THR A 1 4 ? -3.506 9.695 -2.161 1.00 0.00 4 THR A C 14
ATOM 6376 O O . THR A 1 4 ? -3.494 10.313 -1.112 1.00 0.00 4 THR A O 14
ATOM 6387 N N . GLY A 1 5 ? -4.600 9.574 -2.870 1.00 0.00 5 GLY A N 14
ATOM 6388 C CA . GLY A 1 5 ? -5.872 10.198 -2.406 1.00 0.00 5 GLY A CA 14
ATOM 6389 C C . GLY A 1 5 ? -6.554 10.904 -3.573 1.00 0.00 5 GLY A C 14
ATOM 6390 O O . GLY A 1 5 ? -5.914 11.522 -4.400 1.00 0.00 5 GLY A O 14
ATOM 6394 N N . ALA A 1 6 ? -7.857 10.816 -3.642 1.00 0.00 6 ALA A N 14
ATOM 6395 C CA . ALA A 1 6 ? -8.612 11.483 -4.748 1.00 0.00 6 ALA A CA 14
ATOM 6396 C C . ALA A 1 6 ? -8.231 12.965 -4.826 1.00 0.00 6 ALA A C 14
ATOM 6397 O O . ALA A 1 6 ? -7.666 13.522 -3.905 1.00 0.00 6 ALA A O 14
ATOM 6404 N N . ASP A 1 7 ? -8.555 13.600 -5.918 1.00 0.00 7 ASP A N 14
ATOM 6405 C CA . ASP A 1 7 ? -8.241 15.051 -6.081 1.00 0.00 7 ASP A CA 14
ATOM 6406 C C . ASP A 1 7 ? -6.746 15.318 -5.837 1.00 0.00 7 ASP A C 14
ATOM 6407 O O . ASP A 1 7 ? -6.353 16.423 -5.512 1.00 0.00 7 ASP A O 14
ATOM 6416 N N . ARG A 1 8 ? -5.914 14.319 -5.997 1.00 0.00 8 ARG A N 14
ATOM 6417 C CA . ARG A 1 8 ? -4.447 14.510 -5.783 1.00 0.00 8 ARG A CA 14
ATOM 6418 C C . ARG A 1 8 ? -3.694 13.898 -6.977 1.00 0.00 8 ARG A C 14
ATOM 6419 O O . ARG A 1 8 ? -4.243 13.075 -7.675 1.00 0.00 8 ARG A O 14
ATOM 6440 N N . PRO A 1 9 ? -2.464 14.313 -7.191 1.00 0.00 9 PRO A N 14
ATOM 6441 C CA . PRO A 1 9 ? -1.618 13.808 -8.323 1.00 0.00 9 PRO A CA 14
ATOM 6442 C C . PRO A 1 9 ? -1.084 12.403 -8.023 1.00 0.00 9 PRO A C 14
ATOM 6443 O O . PRO A 1 9 ? -0.448 12.174 -7.012 1.00 0.00 9 PRO A O 14
ATOM 6454 N N . CYS A 1 10 ? -1.340 11.460 -8.902 1.00 0.00 10 CYS A N 14
ATOM 6455 C CA . CYS A 1 10 ? -0.853 10.060 -8.685 1.00 0.00 10 CYS A CA 14
ATOM 6456 C C . CYS A 1 10 ? 0.667 10.067 -8.479 1.00 0.00 10 CYS A C 14
ATOM 6457 O O . CYS A 1 10 ? 1.315 11.085 -8.639 1.00 0.00 10 CYS A O 14
ATOM 6464 N N . ALA A 1 11 ? 1.233 8.944 -8.121 1.00 0.00 11 ALA A N 14
ATOM 6465 C CA . ALA A 1 11 ? 2.708 8.885 -7.897 1.00 0.00 11 ALA A CA 14
ATOM 6466 C C . ALA A 1 11 ? 3.289 7.651 -8.591 1.00 0.00 11 ALA A C 14
ATOM 6467 O O . ALA A 1 11 ? 2.589 6.698 -8.875 1.00 0.00 11 ALA A O 14
ATOM 6474 N N . ALA A 1 12 ? 4.571 7.667 -8.866 1.00 0.00 12 ALA A N 14
ATOM 6475 C CA . ALA A 1 12 ? 5.229 6.503 -9.541 1.00 0.00 12 ALA A CA 14
ATOM 6476 C C . ALA A 1 12 ? 4.910 5.200 -8.794 1.00 0.00 12 ALA A C 14
ATOM 6477 O O . ALA A 1 12 ? 4.257 4.318 -9.318 1.00 0.00 12 ALA A O 14
ATOM 6484 N N . CYS A 1 13 ? 5.376 5.074 -7.573 1.00 0.00 13 CYS A N 14
ATOM 6485 C CA . CYS A 1 13 ? 5.118 3.831 -6.775 1.00 0.00 13 CYS A CA 14
ATOM 6486 C C . CYS A 1 13 ? 3.621 3.489 -6.777 1.00 0.00 13 CYS A C 14
ATOM 6487 O O . CYS A 1 13 ? 3.242 2.336 -6.833 1.00 0.00 13 CYS A O 14
ATOM 6494 N N . CYS A 1 14 ? 2.781 4.465 -6.574 1.00 0.00 14 CYS A N 14
ATOM 6495 C CA . CYS A 1 14 ? 1.646 4.270 -5.630 1.00 0.00 14 CYS A CA 14
ATOM 6496 C C . CYS A 1 14 ? 0.324 4.568 -6.355 1.00 0.00 14 CYS A C 14
ATOM 6497 O O . CYS A 1 14 ? 0.229 5.564 -7.044 1.00 0.00 14 CYS A O 14
ATOM 6504 N N . PRO A 1 15 ? -0.668 3.711 -6.190 1.00 0.00 15 PRO A N 14
ATOM 6505 C CA . PRO A 1 15 ? -2.004 3.885 -6.835 1.00 0.00 15 PRO A CA 14
ATOM 6506 C C . PRO A 1 15 ? -2.887 4.792 -5.978 1.00 0.00 15 PRO A C 14
ATOM 6507 O O . PRO A 1 15 ? -2.548 5.121 -4.857 1.00 0.00 15 PRO A O 14
ATOM 6518 N N . CYS A 1 16 ? -4.016 5.194 -6.499 1.00 0.00 16 CYS A N 14
ATOM 6519 C CA . CYS A 1 16 ? -4.928 6.078 -5.719 1.00 0.00 16 CYS A CA 14
ATOM 6520 C C . CYS A 1 16 ? -5.586 5.267 -4.600 1.00 0.00 16 CYS A C 14
ATOM 6521 O O . CYS A 1 16 ? -5.666 4.056 -4.659 1.00 0.00 16 CYS A O 14
ATOM 6528 N N . CYS A 1 17 ? -6.062 5.936 -3.583 1.00 0.00 17 CYS A N 14
ATOM 6529 C CA . CYS A 1 17 ? -6.729 5.241 -2.442 1.00 0.00 17 CYS A CA 14
ATOM 6530 C C . CYS A 1 17 ? -7.910 4.405 -2.965 1.00 0.00 17 CYS A C 14
ATOM 6531 O O . CYS A 1 17 ? -8.316 4.584 -4.094 1.00 0.00 17 CYS A O 14
ATOM 6538 N N . PRO A 1 18 ? -8.440 3.518 -2.141 1.00 0.00 18 PRO A N 14
ATOM 6539 C CA . PRO A 1 18 ? -9.607 2.653 -2.523 1.00 0.00 18 PRO A CA 14
ATOM 6540 C C . PRO A 1 18 ? -10.862 3.519 -2.647 1.00 0.00 18 PRO A C 14
ATOM 6541 O O . PRO A 1 18 ? -11.224 4.243 -1.738 1.00 0.00 18 PRO A O 14
ATOM 6552 N N . GLY A 1 19 ? -11.500 3.476 -3.786 1.00 0.00 19 GLY A N 14
ATOM 6553 C CA . GLY A 1 19 ? -12.707 4.322 -4.015 1.00 0.00 19 GLY A CA 14
ATOM 6554 C C . GLY A 1 19 ? -12.338 5.384 -5.052 1.00 0.00 19 GLY A C 14
ATOM 6555 O O . GLY A 1 19 ? -13.126 5.751 -5.901 1.00 0.00 19 GLY A O 14
ATOM 6559 N N . THR A 1 20 ? -11.120 5.855 -4.988 1.00 0.00 20 THR A N 14
ATOM 6560 C CA . THR A 1 20 ? -10.634 6.876 -5.960 1.00 0.00 20 THR A CA 14
ATOM 6561 C C . THR A 1 20 ? -9.839 6.150 -7.046 1.00 0.00 20 THR A C 14
ATOM 6562 O O . THR A 1 20 ? -9.353 5.055 -6.829 1.00 0.00 20 THR A O 14
ATOM 6573 N N . SER A 1 21 ? -9.712 6.731 -8.213 1.00 0.00 21 SER A N 14
ATOM 6574 C CA . SER A 1 21 ? -8.952 6.035 -9.307 1.00 0.00 21 SER A CA 14
ATOM 6575 C C . SER A 1 21 ? -8.029 7.013 -10.041 1.00 0.00 21 SER A C 14
ATOM 6576 O O . SER A 1 21 ? -8.386 8.141 -10.307 1.00 0.00 21 SER A O 14
ATOM 6584 N N . CYS A 1 22 ? -6.848 6.567 -10.388 1.00 0.00 22 CYS A N 14
ATOM 6585 C CA . CYS A 1 22 ? -5.894 7.443 -11.118 1.00 0.00 22 CYS A CA 14
ATOM 6586 C C . CYS A 1 22 ? -6.467 7.763 -12.493 1.00 0.00 22 CYS A C 14
ATOM 6587 O O . CYS A 1 22 ? -7.103 6.940 -13.126 1.00 0.00 22 CYS A O 14
ATOM 6594 N N . LYS A 1 23 ? -6.250 8.959 -12.946 1.00 0.00 23 LYS A N 14
ATOM 6595 C CA . LYS A 1 23 ? -6.777 9.381 -14.278 1.00 0.00 23 LYS A CA 14
ATOM 6596 C C . LYS A 1 23 ? -5.728 10.245 -14.979 1.00 0.00 23 LYS A C 14
ATOM 6597 O O . LYS A 1 23 ? -4.690 10.536 -14.422 1.00 0.00 23 LYS A O 14
ATOM 6616 N N . ALA A 1 24 ? -5.992 10.663 -16.189 1.00 0.00 24 ALA A N 14
ATOM 6617 C CA . ALA A 1 24 ? -5.012 11.515 -16.925 1.00 0.00 24 ALA A CA 14
ATOM 6618 C C . ALA A 1 24 ? -5.716 12.781 -17.418 1.00 0.00 24 ALA A C 14
ATOM 6619 O O . ALA A 1 24 ? -6.915 12.789 -17.622 1.00 0.00 24 ALA A O 14
ATOM 6626 N N . GLU A 1 25 ? -4.981 13.850 -17.609 1.00 0.00 25 GLU A N 14
ATOM 6627 C CA . GLU A 1 25 ? -5.603 15.108 -18.085 1.00 0.00 25 GLU A CA 14
ATOM 6628 C C . GLU A 1 25 ? -4.920 15.567 -19.373 1.00 0.00 25 GLU A C 14
ATOM 6629 O O . GLU A 1 25 ? -3.974 14.964 -19.846 1.00 0.00 25 GLU A O 14
ATOM 6641 N N . SER A 1 26 ? -5.403 16.638 -19.928 1.00 0.00 26 SER A N 14
ATOM 6642 C CA . SER A 1 26 ? -4.816 17.176 -21.190 1.00 0.00 26 SER A CA 14
ATOM 6643 C C . SER A 1 26 ? -3.455 17.805 -20.889 1.00 0.00 26 SER A C 14
ATOM 6644 O O . SER A 1 26 ? -2.554 17.775 -21.704 1.00 0.00 26 SER A O 14
ATOM 6652 N N . ASN A 1 27 ? -3.302 18.370 -19.719 1.00 0.00 27 ASN A N 14
ATOM 6653 C CA . ASN A 1 27 ? -2.003 19.006 -19.349 1.00 0.00 27 ASN A CA 14
ATOM 6654 C C . ASN A 1 27 ? -0.864 17.981 -19.415 1.00 0.00 27 ASN A C 14
ATOM 6655 O O . ASN A 1 27 ? 0.296 18.342 -19.486 1.00 0.00 27 ASN A O 14
ATOM 6666 N N . GLY A 1 28 ? -1.182 16.712 -19.394 1.00 0.00 28 GLY A N 14
ATOM 6667 C CA . GLY A 1 28 ? -0.116 15.668 -19.458 1.00 0.00 28 GLY A CA 14
ATOM 6668 C C . GLY A 1 28 ? 0.123 15.060 -18.070 1.00 0.00 28 GLY A C 14
ATOM 6669 O O . GLY A 1 28 ? 0.780 14.044 -17.943 1.00 0.00 28 GLY A O 14
ATOM 6673 N N . VAL A 1 29 ? -0.400 15.667 -17.029 1.00 0.00 29 VAL A N 14
ATOM 6674 C CA . VAL A 1 29 ? -0.194 15.115 -15.658 1.00 0.00 29 VAL A CA 14
ATOM 6675 C C . VAL A 1 29 ? -1.428 14.322 -15.244 1.00 0.00 29 VAL A C 14
ATOM 6676 O O . VAL A 1 29 ? -2.537 14.625 -15.642 1.00 0.00 29 VAL A O 14
ATOM 6689 N N . SER A 1 30 ? -1.235 13.295 -14.460 1.00 0.00 30 SER A N 14
ATOM 6690 C CA . SER A 1 30 ? -2.384 12.457 -14.026 1.00 0.00 30 SER A CA 14
ATOM 6691 C C . SER A 1 30 ? -2.726 12.745 -12.564 1.00 0.00 30 SER A C 14
ATOM 6692 O O . SER A 1 30 ? -1.856 12.979 -11.746 1.00 0.00 30 SER A O 14
ATOM 6700 N N . TYR A 1 31 ? -3.989 12.713 -12.234 1.00 0.00 31 TYR A N 14
ATOM 6701 C CA . TYR A 1 31 ? -4.419 12.962 -10.832 1.00 0.00 31 TYR A CA 14
ATOM 6702 C C . TYR A 1 31 ? -5.558 12.011 -10.479 1.00 0.00 31 TYR A C 14
ATOM 6703 O O . TYR A 1 31 ? -6.360 11.652 -11.319 1.00 0.00 31 TYR A O 14
ATOM 6721 N N . CYS A 1 32 ? -5.650 11.628 -9.237 1.00 0.00 32 CYS A N 14
ATOM 6722 C CA . CYS A 1 32 ? -6.750 10.719 -8.810 1.00 0.00 32 CYS A CA 14
ATOM 6723 C C . CYS A 1 32 ? -8.062 11.496 -8.828 1.00 0.00 32 CYS A C 14
ATOM 6724 O O . CYS A 1 32 ? -8.073 12.710 -8.840 1.00 0.00 32 CYS A O 14
ATOM 6731 N N . ARG A 1 33 ? -9.159 10.797 -8.815 1.00 0.00 33 ARG A N 14
ATOM 6732 C CA . ARG A 1 33 ? -10.487 11.456 -8.816 1.00 0.00 33 ARG A CA 14
ATOM 6733 C C . ARG A 1 33 ? -11.448 10.539 -8.074 1.00 0.00 33 ARG A C 14
ATOM 6734 O O . ARG A 1 33 ? -11.669 9.408 -8.468 1.00 0.00 33 ARG A O 14
ATOM 6755 N N . LYS A 1 34 ? -12.004 11.007 -6.995 1.00 0.00 34 LYS A N 14
ATOM 6756 C CA . LYS A 1 34 ? -12.938 10.154 -6.204 1.00 0.00 34 LYS A CA 14
ATOM 6757 C C . LYS A 1 34 ? -14.118 9.721 -7.078 1.00 0.00 34 LYS A C 14
ATOM 6758 O O . LYS A 1 34 ? -14.613 10.476 -7.893 1.00 0.00 34 LYS A O 14
ATOM 6777 N N . ASP A 1 35 ? -14.560 8.501 -6.912 1.00 0.00 35 ASP A N 14
ATOM 6778 C CA . ASP A 1 35 ? -15.702 7.987 -7.726 1.00 0.00 35 ASP A CA 14
ATOM 6779 C C . ASP A 1 35 ? -16.935 8.873 -7.519 1.00 0.00 35 ASP A C 14
ATOM 6780 O O . ASP A 1 35 ? -16.941 9.757 -6.683 1.00 0.00 35 ASP A O 14
ATOM 6789 N N . GLU A 1 36 ? -17.976 8.638 -8.276 1.00 0.00 36 GLU A N 14
ATOM 6790 C CA . GLU A 1 36 ? -19.215 9.458 -8.135 1.00 0.00 36 GLU A CA 14
ATOM 6791 C C . GLU A 1 36 ? -20.334 8.596 -7.518 1.00 0.00 36 GLU A C 14
ATOM 6792 O O . GLU A 1 36 ? -20.834 7.703 -8.172 1.00 0.00 36 GLU A O 14
ATOM 6804 N N . PRO A 1 37 ? -20.706 8.873 -6.279 1.00 0.00 37 PRO A N 14
ATOM 6805 C CA . PRO A 1 37 ? -21.780 8.116 -5.559 1.00 0.00 37 PRO A CA 14
ATOM 6806 C C . PRO A 1 37 ? -23.158 8.697 -5.888 1.00 0.00 37 PRO A C 14
ATOM 6807 O O . PRO A 1 37 ? -24.136 7.992 -5.704 1.00 0.00 37 PRO A O 14
ATOM 6819 N N . ALA A 1 1 ? 0.396 -1.533 0.502 1.00 0.00 1 ALA A N 15
ATOM 6820 C CA . ALA A 1 1 ? 0.749 -0.121 0.824 1.00 0.00 1 ALA A CA 15
ATOM 6821 C C . ALA A 1 1 ? 2.117 -0.080 1.508 1.00 0.00 1 ALA A C 15
ATOM 6822 O O . ALA A 1 1 ? 2.559 -1.054 2.088 1.00 0.00 1 ALA A O 15
ATOM 6831 N N . ILE A 1 2 ? 2.787 1.042 1.443 1.00 0.00 2 ILE A N 15
ATOM 6832 C CA . ILE A 1 2 ? 4.129 1.158 2.086 1.00 0.00 2 ILE A CA 15
ATOM 6833 C C . ILE A 1 2 ? 3.981 0.994 3.604 1.00 0.00 2 ILE A C 15
ATOM 6834 O O . ILE A 1 2 ? 2.952 1.307 4.172 1.00 0.00 2 ILE A O 15
ATOM 6850 N N . CYS A 1 3 ? 5.005 0.507 4.257 1.00 0.00 3 CYS A N 15
ATOM 6851 C CA . CYS A 1 3 ? 4.938 0.320 5.730 1.00 0.00 3 CYS A CA 15
ATOM 6852 C C . CYS A 1 3 ? 6.039 1.143 6.403 1.00 0.00 3 CYS A C 15
ATOM 6853 O O . CYS A 1 3 ? 6.851 1.765 5.745 1.00 0.00 3 CYS A O 15
ATOM 6860 N N . THR A 1 4 ? 6.065 1.151 7.711 1.00 0.00 4 THR A N 15
ATOM 6861 C CA . THR A 1 4 ? 7.105 1.933 8.442 1.00 0.00 4 THR A CA 15
ATOM 6862 C C . THR A 1 4 ? 8.411 1.129 8.492 1.00 0.00 4 THR A C 15
ATOM 6863 O O . THR A 1 4 ? 9.375 1.462 7.829 1.00 0.00 4 THR A O 15
ATOM 6874 N N . GLY A 1 5 ? 8.448 0.076 9.271 1.00 0.00 5 GLY A N 15
ATOM 6875 C CA . GLY A 1 5 ? 9.688 -0.748 9.363 1.00 0.00 5 GLY A CA 15
ATOM 6876 C C . GLY A 1 5 ? 10.025 -1.023 10.826 1.00 0.00 5 GLY A C 15
ATOM 6877 O O . GLY A 1 5 ? 9.861 -0.177 11.686 1.00 0.00 5 GLY A O 15
ATOM 6881 N N . ALA A 1 6 ? 10.500 -2.208 11.113 1.00 0.00 6 ALA A N 15
ATOM 6882 C CA . ALA A 1 6 ? 10.863 -2.566 12.519 1.00 0.00 6 ALA A CA 15
ATOM 6883 C C . ALA A 1 6 ? 11.800 -1.511 13.113 1.00 0.00 6 ALA A C 15
ATOM 6884 O O . ALA A 1 6 ? 12.356 -0.687 12.412 1.00 0.00 6 ALA A O 15
ATOM 6891 N N . ASP A 1 7 ? 11.981 -1.552 14.401 1.00 0.00 7 ASP A N 15
ATOM 6892 C CA . ASP A 1 7 ? 12.888 -0.583 15.088 1.00 0.00 7 ASP A CA 15
ATOM 6893 C C . ASP A 1 7 ? 12.565 0.868 14.687 1.00 0.00 7 ASP A C 15
ATOM 6894 O O . ASP A 1 7 ? 13.409 1.740 14.780 1.00 0.00 7 ASP A O 15
ATOM 6903 N N . ARG A 1 8 ? 11.356 1.135 14.255 1.00 0.00 8 ARG A N 15
ATOM 6904 C CA . ARG A 1 8 ? 10.986 2.531 13.863 1.00 0.00 8 ARG A CA 15
ATOM 6905 C C . ARG A 1 8 ? 9.668 2.910 14.558 1.00 0.00 8 ARG A C 15
ATOM 6906 O O . ARG A 1 8 ? 8.936 2.041 14.976 1.00 0.00 8 ARG A O 15
ATOM 6927 N N . PRO A 1 9 ? 9.397 4.194 14.673 1.00 0.00 9 PRO A N 15
ATOM 6928 C CA . PRO A 1 9 ? 8.153 4.712 15.338 1.00 0.00 9 PRO A CA 15
ATOM 6929 C C . PRO A 1 9 ? 6.932 4.547 14.428 1.00 0.00 9 PRO A C 15
ATOM 6930 O O . PRO A 1 9 ? 6.924 4.995 13.298 1.00 0.00 9 PRO A O 15
ATOM 6941 N N . CYS A 1 10 ? 5.895 3.908 14.921 1.00 0.00 10 CYS A N 15
ATOM 6942 C CA . CYS A 1 10 ? 4.657 3.708 14.100 1.00 0.00 10 CYS A CA 15
ATOM 6943 C C . CYS A 1 10 ? 4.153 5.062 13.583 1.00 0.00 10 CYS A C 15
ATOM 6944 O O . CYS A 1 10 ? 4.639 6.104 13.983 1.00 0.00 10 CYS A O 15
ATOM 6951 N N . ALA A 1 11 ? 3.190 5.052 12.697 1.00 0.00 11 ALA A N 15
ATOM 6952 C CA . ALA A 1 11 ? 2.660 6.337 12.151 1.00 0.00 11 ALA A CA 15
ATOM 6953 C C . ALA A 1 11 ? 1.131 6.297 12.120 1.00 0.00 11 ALA A C 15
ATOM 6954 O O . ALA A 1 11 ? 0.527 5.242 12.103 1.00 0.00 11 ALA A O 15
ATOM 6961 N N . ALA A 1 12 ? 0.501 7.447 12.114 1.00 0.00 12 ALA A N 15
ATOM 6962 C CA . ALA A 1 12 ? -0.996 7.507 12.082 1.00 0.00 12 ALA A CA 15
ATOM 6963 C C . ALA A 1 12 ? -1.543 6.654 10.928 1.00 0.00 12 ALA A C 15
ATOM 6964 O O . ALA A 1 12 ? -2.221 5.668 11.142 1.00 0.00 12 ALA A O 15
ATOM 6971 N N . CYS A 1 13 ? -1.257 7.037 9.705 1.00 0.00 13 CYS A N 15
ATOM 6972 C CA . CYS A 1 13 ? -1.758 6.267 8.520 1.00 0.00 13 CYS A CA 15
ATOM 6973 C C . CYS A 1 13 ? -1.432 4.775 8.669 1.00 0.00 13 CYS A C 15
ATOM 6974 O O . CYS A 1 13 ? -2.235 3.920 8.351 1.00 0.00 13 CYS A O 15
ATOM 6981 N N . CYS A 1 14 ? -0.240 4.460 9.091 1.00 0.00 14 CYS A N 15
ATOM 6982 C CA . CYS A 1 14 ? 0.504 3.356 8.427 1.00 0.00 14 CYS A CA 15
ATOM 6983 C C . CYS A 1 14 ? 0.936 2.329 9.486 1.00 0.00 14 CYS A C 15
ATOM 6984 O O . CYS A 1 14 ? 1.488 2.708 10.499 1.00 0.00 14 CYS A O 15
ATOM 6991 N N . PRO A 1 15 ? 0.683 1.056 9.240 1.00 0.00 15 PRO A N 15
ATOM 6992 C CA . PRO A 1 15 ? 1.053 -0.039 10.185 1.00 0.00 15 PRO A CA 15
ATOM 6993 C C . PRO A 1 15 ? 2.502 -0.463 9.955 1.00 0.00 15 PRO A C 15
ATOM 6994 O O . PRO A 1 15 ? 3.128 -0.062 8.990 1.00 0.00 15 PRO A O 15
ATOM 7005 N N . CYS A 1 16 ? 3.038 -1.269 10.832 1.00 0.00 16 CYS A N 15
ATOM 7006 C CA . CYS A 1 16 ? 4.450 -1.722 10.668 1.00 0.00 16 CYS A CA 15
ATOM 7007 C C . CYS A 1 16 ? 4.531 -2.696 9.488 1.00 0.00 16 CYS A C 15
ATOM 7008 O O . CYS A 1 16 ? 3.547 -3.287 9.088 1.00 0.00 16 CYS A O 15
ATOM 7015 N N . CYS A 1 17 ? 5.703 -2.868 8.935 1.00 0.00 17 CYS A N 15
ATOM 7016 C CA . CYS A 1 17 ? 5.889 -3.801 7.783 1.00 0.00 17 CYS A CA 15
ATOM 7017 C C . CYS A 1 17 ? 5.411 -5.209 8.175 1.00 0.00 17 CYS A C 15
ATOM 7018 O O . CYS A 1 17 ? 5.197 -5.464 9.341 1.00 0.00 17 CYS A O 15
ATOM 7025 N N . PRO A 1 18 ? 5.259 -6.094 7.205 1.00 0.00 18 PRO A N 15
ATOM 7026 C CA . PRO A 1 18 ? 4.819 -7.508 7.459 1.00 0.00 18 PRO A CA 15
ATOM 7027 C C . PRO A 1 18 ? 5.938 -8.270 8.172 1.00 0.00 18 PRO A C 15
ATOM 7028 O O . PRO A 1 18 ? 7.014 -8.465 7.639 1.00 0.00 18 PRO A O 15
ATOM 7039 N N . GLY A 1 19 ? 5.694 -8.665 9.393 1.00 0.00 19 GLY A N 15
ATOM 7040 C CA . GLY A 1 19 ? 6.734 -9.379 10.191 1.00 0.00 19 GLY A CA 15
ATOM 7041 C C . GLY A 1 19 ? 6.964 -8.578 11.474 1.00 0.00 19 GLY A C 15
ATOM 7042 O O . GLY A 1 19 ? 7.174 -9.122 12.541 1.00 0.00 19 GLY A O 15
ATOM 7046 N N . THR A 1 20 ? 6.896 -7.278 11.362 1.00 0.00 20 THR A N 15
ATOM 7047 C CA . THR A 1 20 ? 7.076 -6.390 12.543 1.00 0.00 20 THR A CA 15
ATOM 7048 C C . THR A 1 20 ? 5.692 -5.985 13.051 1.00 0.00 20 THR A C 15
ATOM 7049 O O . THR A 1 20 ? 4.732 -5.973 12.303 1.00 0.00 20 THR A O 15
ATOM 7060 N N . SER A 1 21 ? 5.577 -5.667 14.314 1.00 0.00 21 SER A N 15
ATOM 7061 C CA . SER A 1 21 ? 4.238 -5.279 14.866 1.00 0.00 21 SER A CA 15
ATOM 7062 C C . SER A 1 21 ? 4.338 -3.959 15.637 1.00 0.00 21 SER A C 15
ATOM 7063 O O . SER A 1 21 ? 5.383 -3.604 16.138 1.00 0.00 21 SER A O 15
ATOM 7071 N N . CYS A 1 22 ? 3.250 -3.235 15.742 1.00 0.00 22 CYS A N 15
ATOM 7072 C CA . CYS A 1 22 ? 3.278 -1.942 16.488 1.00 0.00 22 CYS A CA 15
ATOM 7073 C C . CYS A 1 22 ? 2.904 -2.193 17.945 1.00 0.00 22 CYS A C 15
ATOM 7074 O O . CYS A 1 22 ? 1.908 -2.823 18.247 1.00 0.00 22 CYS A O 15
ATOM 7081 N N . LYS A 1 23 ? 3.704 -1.700 18.842 1.00 0.00 23 LYS A N 15
ATOM 7082 C CA . LYS A 1 23 ? 3.427 -1.890 20.300 1.00 0.00 23 LYS A CA 15
ATOM 7083 C C . LYS A 1 23 ? 3.782 -0.610 21.057 1.00 0.00 23 LYS A C 15
ATOM 7084 O O . LYS A 1 23 ? 4.857 -0.065 20.900 1.00 0.00 23 LYS A O 15
ATOM 7103 N N . ALA A 1 24 ? 2.884 -0.128 21.879 1.00 0.00 24 ALA A N 15
ATOM 7104 C CA . ALA A 1 24 ? 3.161 1.118 22.654 1.00 0.00 24 ALA A CA 15
ATOM 7105 C C . ALA A 1 24 ? 4.179 0.816 23.754 1.00 0.00 24 ALA A C 15
ATOM 7106 O O . ALA A 1 24 ? 4.418 -0.329 24.090 1.00 0.00 24 ALA A O 15
ATOM 7113 N N . GLU A 1 25 ? 4.779 1.835 24.317 1.00 0.00 25 GLU A N 15
ATOM 7114 C CA . GLU A 1 25 ? 5.775 1.622 25.390 1.00 0.00 25 GLU A CA 15
ATOM 7115 C C . GLU A 1 25 ? 5.421 2.503 26.590 1.00 0.00 25 GLU A C 15
ATOM 7116 O O . GLU A 1 25 ? 4.445 3.230 26.576 1.00 0.00 25 GLU A O 15
ATOM 7128 N N . SER A 1 26 ? 6.214 2.438 27.623 1.00 0.00 26 SER A N 15
ATOM 7129 C CA . SER A 1 26 ? 5.948 3.260 28.838 1.00 0.00 26 SER A CA 15
ATOM 7130 C C . SER A 1 26 ? 6.237 4.731 28.531 1.00 0.00 26 SER A C 15
ATOM 7131 O O . SER A 1 26 ? 5.610 5.622 29.070 1.00 0.00 26 SER A O 15
ATOM 7139 N N . ASN A 1 27 ? 7.183 4.988 27.664 1.00 0.00 27 ASN A N 15
ATOM 7140 C CA . ASN A 1 27 ? 7.527 6.399 27.310 1.00 0.00 27 ASN A CA 15
ATOM 7141 C C . ASN A 1 27 ? 6.296 7.135 26.766 1.00 0.00 27 ASN A C 15
ATOM 7142 O O . ASN A 1 27 ? 6.248 8.351 26.762 1.00 0.00 27 ASN A O 15
ATOM 7153 N N . GLY A 1 28 ? 5.307 6.412 26.315 1.00 0.00 28 GLY A N 15
ATOM 7154 C CA . GLY A 1 28 ? 4.077 7.067 25.775 1.00 0.00 28 GLY 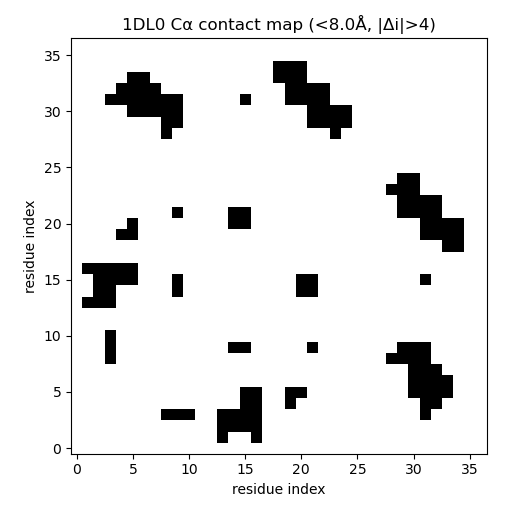A CA 15
ATOM 7155 C C . GLY A 1 28 ? 4.039 6.944 24.249 1.00 0.00 28 GLY A C 15
ATOM 7156 O O . GLY A 1 28 ? 2.988 7.038 23.642 1.00 0.00 28 GLY A O 15
ATOM 7160 N N . VAL A 1 29 ? 5.172 6.738 23.624 1.00 0.00 29 VAL A N 15
ATOM 7161 C CA . VAL A 1 29 ? 5.199 6.612 22.137 1.00 0.00 29 VAL A CA 15
ATOM 7162 C C . VAL A 1 29 ? 5.252 5.139 21.750 1.00 0.00 29 VAL A C 15
ATOM 7163 O O . VAL A 1 29 ? 5.745 4.308 22.491 1.00 0.00 29 VAL A O 15
ATOM 7176 N N . SER A 1 30 ? 4.737 4.811 20.594 1.00 0.00 30 SER A N 15
ATOM 7177 C CA . SER A 1 30 ? 4.742 3.393 20.148 1.00 0.00 30 SER A CA 15
ATOM 7178 C C . SER A 1 30 ? 5.743 3.216 19.005 1.00 0.00 30 SER A C 15
ATOM 7179 O O . SER A 1 30 ? 5.915 4.093 18.180 1.00 0.00 30 SER A O 15
ATOM 7187 N N . TYR A 1 31 ? 6.403 2.086 18.954 1.00 0.00 31 TYR A N 15
ATOM 7188 C CA . TYR A 1 31 ? 7.393 1.834 17.873 1.00 0.00 31 TYR A CA 15
ATOM 7189 C C . TYR A 1 31 ? 7.203 0.417 17.337 1.00 0.00 31 TYR A C 15
ATOM 7190 O O . TYR A 1 31 ? 6.653 -0.438 18.005 1.00 0.00 31 TYR A O 15
ATOM 7208 N N . CYS A 1 32 ? 7.685 0.157 16.152 1.00 0.00 32 CYS A N 15
ATOM 7209 C CA . CYS A 1 32 ? 7.568 -1.210 15.580 1.00 0.00 32 CYS A CA 15
ATOM 7210 C C . CYS A 1 32 ? 8.752 -2.025 16.078 1.00 0.00 32 CYS A C 15
ATOM 7211 O O . CYS A 1 32 ? 9.804 -1.488 16.355 1.00 0.00 32 CYS A O 15
ATOM 7218 N N . ARG A 1 33 ? 8.586 -3.308 16.192 1.00 0.00 33 ARG A N 15
ATOM 7219 C CA . ARG A 1 33 ? 9.684 -4.183 16.662 1.00 0.00 33 ARG A CA 15
ATOM 7220 C C . ARG A 1 33 ? 9.475 -5.550 16.021 1.00 0.00 33 ARG A C 15
ATOM 7221 O O . ARG A 1 33 ? 8.384 -6.089 16.047 1.00 0.00 33 ARG A O 15
ATOM 7242 N N . LYS A 1 34 ? 10.494 -6.110 15.430 1.00 0.00 34 LYS A N 15
ATOM 7243 C CA . LYS A 1 34 ? 10.338 -7.440 14.764 1.00 0.00 34 LYS A CA 15
ATOM 7244 C C . LYS A 1 34 ? 9.749 -8.458 15.746 1.00 0.00 34 LYS A C 15
ATOM 7245 O O . LYS A 1 34 ? 9.965 -8.383 16.941 1.00 0.00 34 LYS A O 15
ATOM 7264 N N . ASP A 1 35 ? 8.999 -9.402 15.241 1.00 0.00 35 ASP A N 15
ATOM 7265 C CA . ASP A 1 35 ? 8.376 -10.431 16.124 1.00 0.00 35 ASP A CA 15
ATOM 7266 C C . ASP A 1 35 ? 9.466 -11.209 16.865 1.00 0.00 35 ASP A C 15
ATOM 7267 O O . ASP A 1 35 ? 10.602 -11.266 16.432 1.00 0.00 35 ASP A O 15
ATOM 7276 N N . GLU A 1 36 ? 9.126 -11.808 17.978 1.00 0.00 36 GLU A N 15
ATOM 7277 C CA . GLU A 1 36 ? 10.135 -12.585 18.755 1.00 0.00 36 GLU A CA 15
ATOM 7278 C C . GLU A 1 36 ? 9.493 -13.885 19.271 1.00 0.00 36 GLU A C 15
ATOM 7279 O O . GLU A 1 36 ? 9.071 -13.947 20.410 1.00 0.00 36 GLU A O 15
ATOM 7291 N N . PRO A 1 37 ? 9.432 -14.893 18.422 1.00 0.00 37 PRO A N 15
ATOM 7292 C CA . PRO A 1 37 ? 8.839 -16.224 18.762 1.00 0.00 37 PRO A CA 15
ATOM 7293 C C . PRO A 1 37 ? 9.891 -17.130 19.408 1.00 0.00 37 PRO A C 15
ATOM 7294 O O . PRO A 1 37 ? 9.798 -18.334 19.229 1.00 0.00 37 PRO A O 15
ATOM 7306 N N . ALA A 1 1 ? -2.238 -0.219 -2.321 1.00 0.00 1 ALA A N 16
ATOM 7307 C CA . ALA A 1 1 ? -1.177 0.497 -1.557 1.00 0.00 1 ALA A CA 16
ATOM 7308 C C . ALA A 1 1 ? -1.676 1.892 -1.179 1.00 0.00 1 ALA A C 16
ATOM 7309 O O . ALA A 1 1 ? -2.625 2.396 -1.750 1.00 0.00 1 ALA A O 16
ATOM 7318 N N . ILE A 1 2 ? -1.042 2.519 -0.220 1.00 0.00 2 ILE A N 16
ATOM 7319 C CA . ILE A 1 2 ? -1.474 3.883 0.203 1.00 0.00 2 ILE A CA 16
ATOM 7320 C C . ILE A 1 2 ? -1.139 4.888 -0.904 1.00 0.00 2 ILE A C 16
ATOM 7321 O O . ILE A 1 2 ? -0.159 4.745 -1.610 1.00 0.00 2 ILE A O 16
ATOM 7337 N N . CYS A 1 3 ? -1.949 5.902 -1.051 1.00 0.00 3 CYS A N 16
ATOM 7338 C CA . CYS A 1 3 ? -1.696 6.924 -2.100 1.00 0.00 3 CYS A CA 16
ATOM 7339 C C . CYS A 1 3 ? -1.572 8.304 -1.450 1.00 0.00 3 CYS A C 16
ATOM 7340 O O . CYS A 1 3 ? -1.775 8.458 -0.261 1.00 0.00 3 CYS A O 16
ATOM 7347 N N . THR A 1 4 ? -1.237 9.304 -2.224 1.00 0.00 4 THR A N 16
ATOM 7348 C CA . THR A 1 4 ? -1.093 10.679 -1.662 1.00 0.00 4 THR A CA 16
ATOM 7349 C C . THR A 1 4 ? -2.481 11.320 -1.518 1.00 0.00 4 THR A C 16
ATOM 7350 O O . THR A 1 4 ? -3.009 11.424 -0.426 1.00 0.00 4 THR A O 16
ATOM 7361 N N . GLY A 1 5 ? -3.074 11.747 -2.606 1.00 0.00 5 GLY A N 16
ATOM 7362 C CA . GLY A 1 5 ? -4.424 12.377 -2.528 1.00 0.00 5 GLY A CA 16
ATOM 7363 C C . GLY A 1 5 ? -4.477 13.610 -3.426 1.00 0.00 5 GLY A C 16
ATOM 7364 O O . GLY A 1 5 ? -3.518 14.347 -3.551 1.00 0.00 5 GLY A O 16
ATOM 7368 N N . ALA A 1 6 ? -5.602 13.837 -4.055 1.00 0.00 6 ALA A N 16
ATOM 7369 C CA . ALA A 1 6 ? -5.750 15.024 -4.953 1.00 0.00 6 ALA A CA 16
ATOM 7370 C C . ALA A 1 6 ? -5.341 16.304 -4.218 1.00 0.00 6 ALA A C 16
ATOM 7371 O O . ALA A 1 6 ? -5.211 16.329 -3.009 1.00 0.00 6 ALA A O 16
ATOM 7378 N N . ASP A 1 7 ? -5.156 17.365 -4.952 1.00 0.00 7 ASP A N 16
ATOM 7379 C CA . ASP A 1 7 ? -4.773 18.675 -4.341 1.00 0.00 7 ASP A CA 16
ATOM 7380 C C . ASP A 1 7 ? -3.593 18.515 -3.364 1.00 0.00 7 ASP A C 16
ATOM 7381 O O . ASP A 1 7 ? -3.425 19.307 -2.456 1.00 0.00 7 ASP A O 16
ATOM 7390 N N . ARG A 1 8 ? -2.777 17.506 -3.547 1.00 0.00 8 ARG A N 16
ATOM 7391 C CA . ARG A 1 8 ? -1.609 17.303 -2.634 1.00 0.00 8 ARG A CA 16
ATOM 7392 C C . ARG A 1 8 ? -0.346 17.085 -3.484 1.00 0.00 8 ARG A C 16
ATOM 7393 O O . ARG A 1 8 ? -0.450 16.748 -4.642 1.00 0.00 8 ARG A O 16
ATOM 7414 N N . PRO A 1 9 ? 0.816 17.286 -2.896 1.00 0.00 9 PRO A N 16
ATOM 7415 C CA . PRO A 1 9 ? 2.130 17.120 -3.605 1.00 0.00 9 PRO A CA 16
ATOM 7416 C C . PRO A 1 9 ? 2.481 15.638 -3.770 1.00 0.00 9 PRO A C 16
ATOM 7417 O O . PRO A 1 9 ? 2.494 14.884 -2.817 1.00 0.00 9 PRO A O 16
ATOM 7428 N N . CYS A 1 10 ? 2.771 15.218 -4.982 1.00 0.00 10 CYS A N 16
ATOM 7429 C CA . CYS A 1 10 ? 3.130 13.784 -5.231 1.00 0.00 10 CYS A CA 16
ATOM 7430 C C . CYS A 1 10 ? 4.282 13.368 -4.306 1.00 0.00 10 CYS A C 16
ATOM 7431 O O . CYS A 1 10 ? 4.875 14.192 -3.636 1.00 0.00 10 CYS A O 16
ATOM 7438 N N . ALA A 1 11 ? 4.596 12.097 -4.263 1.00 0.00 11 ALA A N 16
ATOM 7439 C CA . ALA A 1 11 ? 5.704 11.627 -3.380 1.00 0.00 11 ALA A CA 16
ATOM 7440 C C . ALA A 1 11 ? 6.644 10.714 -4.169 1.00 0.00 11 ALA A C 16
ATOM 7441 O O . ALA A 1 11 ? 6.268 10.134 -5.169 1.00 0.00 11 ALA A O 16
ATOM 7448 N N . ALA A 1 12 ? 7.870 10.584 -3.721 1.00 0.00 12 ALA A N 16
ATOM 7449 C CA . ALA A 1 12 ? 8.860 9.708 -4.427 1.00 0.00 12 ALA A CA 16
ATOM 7450 C C . ALA A 1 12 ? 8.274 8.308 -4.652 1.00 0.00 12 ALA A C 16
ATOM 7451 O O . ALA A 1 12 ? 8.041 7.895 -5.772 1.00 0.00 12 ALA A O 16
ATOM 7458 N N . CYS A 1 13 ? 8.040 7.573 -3.589 1.00 0.00 13 CYS A N 16
ATOM 7459 C CA . CYS A 1 13 ? 7.473 6.191 -3.718 1.00 0.00 13 CYS A CA 16
ATOM 7460 C C . CYS A 1 13 ? 6.221 6.203 -4.605 1.00 0.00 13 CYS A C 16
ATOM 7461 O O . CYS A 1 13 ? 6.056 5.371 -5.475 1.00 0.00 13 CYS A O 16
ATOM 7468 N N . CYS A 1 14 ? 5.348 7.151 -4.403 1.00 0.00 14 CYS A N 16
ATOM 7469 C CA . CYS A 1 14 ? 3.899 6.812 -4.345 1.00 0.00 14 CYS A CA 16
ATOM 7470 C C . CYS A 1 14 ? 3.136 7.658 -5.377 1.00 0.00 14 CYS A C 16
ATOM 7471 O O . CYS A 1 14 ? 3.386 8.842 -5.486 1.00 0.00 14 CYS A O 16
ATOM 7478 N N . PRO A 1 15 ? 2.222 7.046 -6.108 1.00 0.00 15 PRO A N 16
ATOM 7479 C CA . PRO A 1 15 ? 1.406 7.752 -7.140 1.00 0.00 15 PRO A CA 16
ATOM 7480 C C . PRO A 1 15 ? 0.189 8.405 -6.487 1.00 0.00 15 PRO A C 16
ATOM 7481 O O . PRO A 1 15 ? -0.105 8.166 -5.331 1.00 0.00 15 PRO A O 16
ATOM 7492 N N . CYS A 1 16 ? -0.519 9.224 -7.218 1.00 0.00 16 CYS A N 16
ATOM 7493 C CA . CYS A 1 16 ? -1.721 9.893 -6.641 1.00 0.00 16 CYS A CA 16
ATOM 7494 C C . CYS A 1 16 ? -2.826 8.852 -6.439 1.00 0.00 16 CYS A C 16
ATOM 7495 O O . CYS A 1 16 ? -2.829 7.806 -7.059 1.00 0.00 16 CYS A O 16
ATOM 7502 N N . CYS A 1 17 ? -3.765 9.138 -5.575 1.00 0.00 17 CYS A N 16
ATOM 7503 C CA . CYS A 1 17 ? -4.889 8.189 -5.311 1.00 0.00 17 CYS A CA 16
ATOM 7504 C C . CYS A 1 17 ? -5.621 7.878 -6.627 1.00 0.00 17 CYS A C 16
ATOM 7505 O O . CYS A 1 17 ? -5.400 8.556 -7.608 1.00 0.00 17 CYS A O 16
ATOM 7512 N N . PRO A 1 18 ? -6.477 6.872 -6.627 1.00 0.00 18 PRO A N 16
ATOM 7513 C CA . PRO A 1 18 ? -7.267 6.479 -7.843 1.00 0.00 18 PRO A CA 16
ATOM 7514 C C . PRO A 1 18 ? -8.293 7.570 -8.159 1.00 0.00 18 PRO A C 16
ATOM 7515 O O . PRO A 1 18 ? -9.111 7.929 -7.334 1.00 0.00 18 PRO A O 16
ATOM 7526 N N . GLY A 1 19 ? -8.218 8.124 -9.340 1.00 0.00 19 GLY A N 16
ATOM 7527 C CA . GLY A 1 19 ? -9.144 9.229 -9.726 1.00 0.00 19 GLY A CA 16
ATOM 7528 C C . GLY A 1 19 ? -8.299 10.489 -9.911 1.00 0.00 19 GLY A C 16
ATOM 7529 O O . GLY A 1 19 ? -8.518 11.283 -10.804 1.00 0.00 19 GLY A O 16
ATOM 7533 N N . THR A 1 20 ? -7.314 10.648 -9.068 1.00 0.00 20 THR A N 16
ATOM 7534 C CA . THR A 1 20 ? -6.399 11.820 -9.158 1.00 0.00 20 THR A CA 16
ATOM 7535 C C . THR A 1 20 ? -5.125 11.371 -9.874 1.00 0.00 20 THR A C 16
ATOM 7536 O O . THR A 1 20 ? -4.798 10.198 -9.883 1.00 0.00 20 THR A O 16
ATOM 7547 N N . SER A 1 21 ? -4.406 12.283 -10.477 1.00 0.00 21 SER A N 16
ATOM 7548 C CA . SER A 1 21 ? -3.151 11.884 -11.196 1.00 0.00 21 SER A CA 16
ATOM 7549 C C . SER A 1 21 ? -2.008 12.839 -10.844 1.00 0.00 21 SER A C 16
ATOM 7550 O O . SER A 1 21 ? -2.226 13.938 -10.381 1.00 0.00 21 SER A O 16
ATOM 7558 N N . CYS A 1 22 ? -0.786 12.423 -11.072 1.00 0.00 22 CYS A N 16
ATOM 7559 C CA . CYS A 1 22 ? 0.378 13.303 -10.759 1.00 0.00 22 CYS A CA 16
ATOM 7560 C C . CYS A 1 22 ? 0.746 14.111 -11.998 1.00 0.00 22 CYS A C 16
ATOM 7561 O O . CYS A 1 22 ? 0.878 13.584 -13.086 1.00 0.00 22 CYS A O 16
ATOM 7568 N N . LYS A 1 23 ? 0.904 15.390 -11.829 1.00 0.00 23 LYS A N 16
ATOM 7569 C CA . LYS A 1 23 ? 1.258 16.273 -12.978 1.00 0.00 23 LYS A CA 16
ATOM 7570 C C . LYS A 1 23 ? 2.248 17.346 -12.517 1.00 0.00 23 LYS A C 16
ATOM 7571 O O . LYS A 1 23 ? 1.983 18.081 -11.586 1.00 0.00 23 LYS A O 16
ATOM 7590 N N . ALA A 1 24 ? 3.381 17.445 -13.165 1.00 0.00 24 ALA A N 16
ATOM 7591 C CA . ALA A 1 24 ? 4.386 18.477 -12.770 1.00 0.00 24 ALA A CA 16
ATOM 7592 C C . ALA A 1 24 ? 3.831 19.868 -13.080 1.00 0.00 24 ALA A C 16
ATOM 7593 O O . ALA A 1 24 ? 2.857 20.008 -13.795 1.00 0.00 24 ALA A O 16
ATOM 7600 N N . GLU A 1 25 ? 4.444 20.896 -12.547 1.00 0.00 25 GLU A N 16
ATOM 7601 C CA . GLU A 1 25 ? 3.959 22.273 -12.805 1.00 0.00 25 GLU A CA 16
ATOM 7602 C C . GLU A 1 25 ? 5.133 23.167 -13.200 1.00 0.00 25 GLU A C 16
ATOM 7603 O O . GLU A 1 25 ? 6.267 22.731 -13.282 1.00 0.00 25 GLU A O 16
ATOM 7615 N N . SER A 1 26 ? 4.857 24.417 -13.443 1.00 0.00 26 SER A N 16
ATOM 7616 C CA . SER A 1 26 ? 5.933 25.372 -13.840 1.00 0.00 26 SER A CA 16
ATOM 7617 C C . SER A 1 26 ? 6.822 25.672 -12.632 1.00 0.00 26 SER A C 16
ATOM 7618 O O . SER A 1 26 ? 8.009 25.896 -12.766 1.00 0.00 26 SER A O 16
ATOM 7626 N N . ASN A 1 27 ? 6.254 25.673 -11.452 1.00 0.00 27 ASN A N 16
ATOM 7627 C CA . ASN A 1 27 ? 7.058 25.957 -10.226 1.00 0.00 27 ASN A CA 16
ATOM 7628 C C . ASN A 1 27 ? 8.199 24.943 -10.081 1.00 0.00 27 ASN A C 16
ATOM 7629 O O . ASN A 1 27 ? 9.155 25.177 -9.365 1.00 0.00 27 ASN A O 16
ATOM 7640 N N . GLY A 1 28 ? 8.109 23.824 -10.752 1.00 0.00 28 GLY A N 16
ATOM 7641 C CA . GLY A 1 28 ? 9.189 22.797 -10.652 1.00 0.00 28 GLY A CA 16
ATOM 7642 C C . GLY A 1 28 ? 8.714 21.618 -9.796 1.00 0.00 28 GLY A C 16
ATOM 7643 O O . GLY A 1 28 ? 9.239 20.525 -9.893 1.00 0.00 28 GLY A O 16
ATOM 7647 N N . VAL A 1 29 ? 7.726 21.830 -8.961 1.00 0.00 29 VAL A N 16
ATOM 7648 C CA . VAL A 1 29 ? 7.218 20.723 -8.100 1.00 0.00 29 VAL A CA 16
ATOM 7649 C C . VAL A 1 29 ? 5.957 20.137 -8.723 1.00 0.00 29 VAL A C 16
ATOM 7650 O O . VAL A 1 29 ? 5.232 20.810 -9.432 1.00 0.00 29 VAL A O 16
ATOM 7663 N N . SER A 1 30 ? 5.699 18.881 -8.471 1.00 0.00 30 SER A N 16
ATOM 7664 C CA . SER A 1 30 ? 4.494 18.235 -9.053 1.00 0.00 30 SER A CA 16
ATOM 7665 C C . SER A 1 30 ? 3.444 18.011 -7.963 1.00 0.00 30 SER A C 16
ATOM 7666 O O . SER A 1 30 ? 3.770 17.724 -6.827 1.00 0.00 30 SER A O 16
ATOM 7674 N N . TYR A 1 31 ? 2.188 18.139 -8.307 1.00 0.00 31 TYR A N 16
ATOM 7675 C CA . TYR A 1 31 ? 1.101 17.932 -7.313 1.00 0.00 31 TYR A CA 16
ATOM 7676 C C . TYR A 1 31 ? 0.004 17.086 -7.951 1.00 0.00 31 TYR A C 16
ATOM 7677 O O . TYR A 1 31 ? -0.109 17.016 -9.159 1.00 0.00 31 TYR A O 16
ATOM 7695 N N . CYS A 1 32 ? -0.816 16.464 -7.151 1.00 0.00 32 CYS A N 16
ATOM 7696 C CA . CYS A 1 32 ? -1.920 15.638 -7.708 1.00 0.00 32 CYS A CA 16
ATOM 7697 C C . CYS A 1 32 ? -3.139 16.526 -7.906 1.00 0.00 32 CYS A C 16
ATOM 7698 O O . CYS A 1 32 ? -3.316 17.508 -7.217 1.00 0.00 32 CYS A O 16
ATOM 7705 N N . ARG A 1 33 ? -3.979 16.173 -8.834 1.00 0.00 33 ARG A N 16
ATOM 7706 C CA . ARG A 1 33 ? -5.208 16.956 -9.097 1.00 0.00 33 ARG A CA 16
ATOM 7707 C C . ARG A 1 33 ? -6.278 15.960 -9.538 1.00 0.00 33 ARG A C 16
ATOM 7708 O O . ARG A 1 33 ? -6.063 15.176 -10.445 1.00 0.00 33 ARG A O 16
ATOM 7729 N N . LYS A 1 34 ? -7.413 15.958 -8.892 1.00 0.00 34 LYS A N 16
ATOM 7730 C CA . LYS A 1 34 ? -8.485 14.981 -9.260 1.00 0.00 34 LYS A CA 16
ATOM 7731 C C . LYS A 1 34 ? -8.819 15.094 -10.749 1.00 0.00 34 LYS A C 16
ATOM 7732 O O . LYS A 1 34 ? -9.589 15.940 -11.164 1.00 0.00 34 LYS A O 16
ATOM 7751 N N . ASP A 1 35 ? -8.235 14.241 -11.550 1.00 0.00 35 ASP A N 16
ATOM 7752 C CA . ASP A 1 35 ? -8.495 14.279 -13.010 1.00 0.00 35 ASP A CA 16
ATOM 7753 C C . ASP A 1 35 ? -9.800 13.544 -13.320 1.00 0.00 35 ASP A C 16
ATOM 7754 O O . ASP A 1 35 ? -10.453 13.022 -12.436 1.00 0.00 35 ASP A O 16
ATOM 7763 N N . GLU A 1 36 ? -10.181 13.499 -14.572 1.00 0.00 36 GLU A N 16
ATOM 7764 C CA . GLU A 1 36 ? -11.441 12.797 -14.953 1.00 0.00 36 GLU A CA 16
ATOM 7765 C C . GLU A 1 36 ? -11.205 11.994 -16.246 1.00 0.00 36 GLU A C 16
ATOM 7766 O O . GLU A 1 36 ? -11.639 12.399 -17.307 1.00 0.00 36 GLU A O 16
ATOM 7778 N N . PRO A 1 37 ? -10.519 10.873 -16.127 1.00 0.00 37 PRO A N 16
ATOM 7779 C CA . PRO A 1 37 ? -10.199 9.975 -17.280 1.00 0.00 37 PRO A CA 16
ATOM 7780 C C . PRO A 1 37 ? -11.341 8.984 -17.522 1.00 0.00 37 PRO A C 16
ATOM 7781 O O . PRO A 1 37 ? -11.884 8.990 -18.615 1.00 0.00 37 PRO A O 16
ATOM 7793 N N . ALA A 1 1 ? 2.602 -2.307 -1.091 1.00 0.00 1 ALA A N 17
ATOM 7794 C CA . ALA A 1 1 ? 2.064 -1.132 -0.348 1.00 0.00 1 ALA A CA 17
ATOM 7795 C C . ALA A 1 1 ? 3.186 -0.489 0.470 1.00 0.00 1 ALA A C 17
ATOM 7796 O O . ALA A 1 1 ? 4.213 -1.094 0.712 1.00 0.00 1 ALA A O 17
ATOM 7805 N N . ILE A 1 2 ? 2.995 0.734 0.895 1.00 0.00 2 ILE A N 17
ATOM 7806 C CA . ILE A 1 2 ? 4.045 1.428 1.698 1.00 0.00 2 ILE A CA 17
ATOM 7807 C C . ILE A 1 2 ? 4.251 0.680 3.017 1.00 0.00 2 ILE A C 17
ATOM 7808 O O . ILE A 1 2 ? 3.304 0.268 3.660 1.00 0.00 2 ILE A O 17
ATOM 7824 N N . CYS A 1 3 ? 5.482 0.502 3.419 1.00 0.00 3 CYS A N 17
ATOM 7825 C CA . CYS A 1 3 ? 5.763 -0.216 4.689 1.00 0.00 3 CYS A CA 17
ATOM 7826 C C . CYS A 1 3 ? 6.646 0.648 5.589 1.00 0.00 3 CYS A C 17
ATOM 7827 O O . CYS A 1 3 ? 6.997 1.762 5.249 1.00 0.00 3 CYS A O 17
ATOM 7834 N N . THR A 1 4 ? 7.005 0.133 6.735 1.00 0.00 4 THR A N 17
ATOM 7835 C CA . THR A 1 4 ? 7.866 0.904 7.675 1.00 0.00 4 THR A CA 17
ATOM 7836 C C . THR A 1 4 ? 9.338 0.600 7.380 1.00 0.00 4 THR A C 17
ATOM 7837 O O . THR A 1 4 ? 10.071 1.447 6.904 1.00 0.00 4 THR A O 17
ATOM 7848 N N . GLY A 1 5 ? 9.773 -0.604 7.658 1.00 0.00 5 GLY A N 17
ATOM 7849 C CA . GLY A 1 5 ? 11.193 -0.974 7.397 1.00 0.00 5 GLY A CA 17
ATOM 7850 C C . GLY A 1 5 ? 11.774 -1.668 8.626 1.00 0.00 5 GLY A C 17
ATOM 7851 O O . GLY A 1 5 ? 11.486 -1.309 9.751 1.00 0.00 5 GLY A O 17
ATOM 7855 N N . ALA A 1 6 ? 12.592 -2.667 8.415 1.00 0.00 6 ALA A N 17
ATOM 7856 C CA . ALA A 1 6 ? 13.209 -3.406 9.561 1.00 0.00 6 ALA A CA 17
ATOM 7857 C C . ALA A 1 6 ? 13.885 -2.429 10.529 1.00 0.00 6 ALA A C 17
ATOM 7858 O O . ALA A 1 6 ? 14.153 -1.290 10.199 1.00 0.00 6 ALA A O 17
ATOM 7865 N N . ASP A 1 7 ? 14.175 -2.887 11.715 1.00 0.00 7 ASP A N 17
ATOM 7866 C CA . ASP A 1 7 ? 14.854 -2.029 12.732 1.00 0.00 7 ASP A CA 17
ATOM 7867 C C . ASP A 1 7 ? 14.127 -0.684 12.900 1.00 0.00 7 ASP A C 17
ATOM 7868 O O . ASP A 1 7 ? 14.717 0.298 13.308 1.00 0.00 7 ASP A O 17
ATOM 7877 N N . ARG A 1 8 ? 12.854 -0.636 12.593 1.00 0.00 8 ARG A N 17
ATOM 7878 C CA . ARG A 1 8 ? 12.089 0.641 12.740 1.00 0.00 8 ARG A CA 17
ATOM 7879 C C . ARG A 1 8 ? 10.792 0.354 13.517 1.00 0.00 8 ARG A C 17
ATOM 7880 O O . ARG A 1 8 ? 10.361 -0.776 13.573 1.00 0.00 8 ARG A O 17
ATOM 7901 N N . PRO A 1 9 ? 10.205 1.377 14.106 1.00 0.00 9 PRO A N 17
ATOM 7902 C CA . PRO A 1 9 ? 8.941 1.245 14.909 1.00 0.00 9 PRO A CA 17
ATOM 7903 C C . PRO A 1 9 ? 7.720 1.091 13.997 1.00 0.00 9 PRO A C 17
ATOM 7904 O O . PRO A 1 9 ? 7.488 1.893 13.114 1.00 0.00 9 PRO A O 17
ATOM 7915 N N . CYS A 1 10 ? 6.932 0.061 14.213 1.00 0.00 10 CYS A N 17
ATOM 7916 C CA . CYS A 1 10 ? 5.712 -0.160 13.371 1.00 0.00 10 CYS A CA 17
ATOM 7917 C C . CYS A 1 10 ? 4.828 1.094 13.400 1.00 0.00 10 CYS A C 17
ATOM 7918 O O . CYS A 1 10 ? 5.077 2.016 14.155 1.00 0.00 10 CYS A O 17
ATOM 7925 N N . ALA A 1 11 ? 3.807 1.138 12.581 1.00 0.00 11 ALA A N 17
ATOM 7926 C CA . ALA A 1 11 ? 2.915 2.337 12.558 1.00 0.00 11 ALA A CA 17
ATOM 7927 C C . ALA A 1 11 ? 1.459 1.904 12.373 1.00 0.00 11 ALA A C 17
ATOM 7928 O O . ALA A 1 11 ? 1.176 0.825 11.891 1.00 0.00 11 ALA A O 17
ATOM 7935 N N . ALA A 1 12 ? 0.532 2.748 12.760 1.00 0.00 12 ALA A N 17
ATOM 7936 C CA . ALA A 1 12 ? -0.922 2.418 12.617 1.00 0.00 12 ALA A CA 17
ATOM 7937 C C . ALA A 1 12 ? -1.242 1.990 11.177 1.00 0.00 12 ALA A C 17
ATOM 7938 O O . ALA A 1 12 ? -1.598 0.856 10.922 1.00 0.00 12 ALA A O 17
ATOM 7945 N N . CYS A 1 13 ? -1.124 2.900 10.237 1.00 0.00 13 CYS A N 17
ATOM 7946 C CA . CYS A 1 13 ? -1.427 2.572 8.804 1.00 0.00 13 CYS A CA 17
ATOM 7947 C C . CYS A 1 13 ? -0.683 1.302 8.374 1.00 0.00 13 CYS A C 17
ATOM 7948 O O . CYS A 1 13 ? -1.252 0.407 7.780 1.00 0.00 13 CYS A O 17
ATOM 7955 N N . CYS A 1 14 ? 0.551 1.172 8.768 1.00 0.00 14 CYS A N 17
ATOM 7956 C CA . CYS A 1 14 ? 1.577 0.669 7.817 1.00 0.00 14 CYS A CA 17
ATOM 7957 C C . CYS A 1 14 ? 2.312 -0.519 8.456 1.00 0.00 14 CYS A C 17
ATOM 7958 O O . CYS A 1 14 ? 2.883 -0.371 9.519 1.00 0.00 14 CYS A O 17
ATOM 7965 N N . PRO A 1 15 ? 2.287 -1.673 7.812 1.00 0.00 15 PRO A N 17
ATOM 7966 C CA . PRO A 1 15 ? 2.957 -2.901 8.330 1.00 0.00 15 PRO A CA 17
ATOM 7967 C C . PRO A 1 15 ? 4.436 -2.898 7.949 1.00 0.00 15 PRO A C 17
ATOM 7968 O O . PRO A 1 15 ? 4.881 -2.080 7.165 1.00 0.00 15 PRO A O 17
ATOM 7979 N N . CYS A 1 16 ? 5.198 -3.804 8.501 1.00 0.00 16 CYS A N 17
ATOM 7980 C CA . CYS A 1 16 ? 6.653 -3.858 8.177 1.00 0.00 16 CYS A CA 17
ATOM 7981 C C . CYS A 1 16 ? 6.827 -4.264 6.709 1.00 0.00 16 CYS A C 17
ATOM 7982 O O . CYS A 1 16 ? 5.988 -4.930 6.133 1.00 0.00 16 CYS A O 17
ATOM 7989 N N . CYS A 1 17 ? 7.914 -3.862 6.107 1.00 0.00 17 CYS A N 17
ATOM 7990 C CA . CYS A 1 17 ? 8.183 -4.202 4.678 1.00 0.00 17 CYS A CA 17
ATOM 7991 C C . CYS A 1 17 ? 8.163 -5.729 4.493 1.00 0.00 17 CYS A C 17
ATOM 7992 O O . CYS A 1 17 ? 8.193 -6.449 5.468 1.00 0.00 17 CYS A O 17
ATOM 7999 N N . PRO A 1 18 ? 8.118 -6.194 3.255 1.00 0.00 18 PRO A N 17
ATOM 8000 C CA . PRO A 1 18 ? 8.112 -7.664 2.942 1.00 0.00 18 PRO A CA 17
ATOM 8001 C C . PRO A 1 18 ? 9.475 -8.267 3.287 1.00 0.00 18 PRO A C 17
ATOM 8002 O O . PRO A 1 18 ? 10.480 -7.960 2.676 1.00 0.00 18 PRO A O 17
ATOM 8013 N N . GLY A 1 19 ? 9.507 -9.099 4.293 1.00 0.00 19 GLY A N 17
ATOM 8014 C CA . GLY A 1 19 ? 10.790 -9.715 4.741 1.00 0.00 19 GLY A CA 17
ATOM 8015 C C . GLY A 1 19 ? 10.930 -9.434 6.235 1.00 0.00 19 GLY A C 17
ATOM 8016 O O . GLY A 1 19 ? 11.347 -10.272 7.010 1.00 0.00 19 GLY A O 17
ATOM 8020 N N . THR A 1 20 ? 10.545 -8.253 6.633 1.00 0.00 20 THR A N 17
ATOM 8021 C CA . THR A 1 20 ? 10.600 -7.864 8.069 1.00 0.00 20 THR A CA 17
ATOM 8022 C C . THR A 1 20 ? 9.203 -8.047 8.660 1.00 0.00 20 THR A C 17
ATOM 8023 O O . THR A 1 20 ? 8.218 -8.018 7.945 1.00 0.00 20 THR A O 17
ATOM 8034 N N . SER A 1 21 ? 9.103 -8.251 9.949 1.00 0.00 21 SER A N 17
ATOM 8035 C CA . SER A 1 21 ? 7.751 -8.456 10.564 1.00 0.00 21 SER A CA 17
ATOM 8036 C C . SER A 1 21 ? 7.590 -7.593 11.820 1.00 0.00 21 SER A C 17
ATOM 8037 O O . SER A 1 21 ? 8.546 -7.297 12.509 1.00 0.00 21 SER A O 17
ATOM 8045 N N . CYS A 1 22 ? 6.376 -7.199 12.125 1.00 0.00 22 CYS A N 17
ATOM 8046 C CA . CYS A 1 22 ? 6.135 -6.366 13.337 1.00 0.00 22 CYS A CA 17
ATOM 8047 C C . CYS A 1 22 ? 6.059 -7.272 14.559 1.00 0.00 22 CYS A C 17
ATOM 8048 O O . CYS A 1 22 ? 5.376 -8.279 14.564 1.00 0.00 22 CYS A O 17
ATOM 8055 N N . LYS A 1 23 ? 6.763 -6.913 15.588 1.00 0.00 23 LYS A N 17
ATOM 8056 C CA . LYS A 1 23 ? 6.763 -7.730 16.835 1.00 0.00 23 LYS A CA 17
ATOM 8057 C C . LYS A 1 23 ? 6.780 -6.805 18.052 1.00 0.00 23 LYS A C 17
ATOM 8058 O O . LYS A 1 23 ? 7.650 -5.966 18.188 1.00 0.00 23 LYS A O 17
ATOM 8077 N N . ALA A 1 24 ? 5.829 -6.953 18.938 1.00 0.00 24 ALA A N 17
ATOM 8078 C CA . ALA A 1 24 ? 5.789 -6.086 20.152 1.00 0.00 24 ALA A CA 17
ATOM 8079 C C . ALA A 1 24 ? 6.947 -6.460 21.078 1.00 0.00 24 ALA A C 17
ATOM 8080 O O . ALA A 1 24 ? 7.551 -7.507 20.935 1.00 0.00 24 ALA A O 17
ATOM 8087 N N . GLU A 1 25 ? 7.261 -5.612 22.025 1.00 0.00 25 GLU A N 17
ATOM 8088 C CA . GLU A 1 25 ? 8.372 -5.904 22.958 1.00 0.00 25 GLU A CA 17
ATOM 8089 C C . GLU A 1 25 ? 7.881 -5.740 24.397 1.00 0.00 25 GLU A C 17
ATOM 8090 O O . GLU A 1 25 ? 6.744 -5.382 24.644 1.00 0.00 25 GLU A O 17
ATOM 8102 N N . SER A 1 26 ? 8.739 -6.001 25.342 1.00 0.00 26 SER A N 17
ATOM 8103 C CA . SER A 1 26 ? 8.354 -5.871 26.777 1.00 0.00 26 SER A CA 17
ATOM 8104 C C . SER A 1 26 ? 8.200 -4.390 27.132 1.00 0.00 26 SER A C 17
ATOM 8105 O O . SER A 1 26 ? 7.369 -4.020 27.938 1.00 0.00 26 SER A O 17
ATOM 8113 N N . ASN A 1 27 ? 8.996 -3.542 26.530 1.00 0.00 27 ASN A N 17
ATOM 8114 C CA . ASN A 1 27 ? 8.907 -2.078 26.824 1.00 0.00 27 ASN A CA 17
ATOM 8115 C C . ASN A 1 27 ? 7.495 -1.554 26.534 1.00 0.00 27 ASN A C 17
ATOM 8116 O O . ASN A 1 27 ? 7.100 -0.516 27.033 1.00 0.00 27 ASN A O 17
ATOM 8127 N N . GLY A 1 28 ? 6.732 -2.263 25.743 1.00 0.00 28 GLY A N 17
ATOM 8128 C CA . GLY A 1 28 ? 5.342 -1.809 25.430 1.00 0.00 28 GLY A CA 17
ATOM 8129 C C . GLY A 1 28 ? 5.253 -1.312 23.983 1.00 0.00 28 GLY A C 17
ATOM 8130 O O . GLY A 1 28 ? 4.179 -1.239 23.415 1.00 0.00 28 GLY A O 17
ATOM 8134 N N . VAL A 1 29 ? 6.366 -0.966 23.383 1.00 0.00 29 VAL A N 17
ATOM 8135 C CA . VAL A 1 29 ? 6.339 -0.471 21.975 1.00 0.00 29 VAL A CA 17
ATOM 8136 C C . VAL A 1 29 ? 6.721 -1.603 21.028 1.00 0.00 29 VAL A C 17
ATOM 8137 O O . VAL A 1 29 ? 7.465 -2.498 21.383 1.00 0.00 29 VAL A O 17
ATOM 8150 N N . SER A 1 30 ? 6.204 -1.571 19.828 1.00 0.00 30 SER A N 17
ATOM 8151 C CA . SER A 1 30 ? 6.518 -2.645 18.849 1.00 0.00 30 SER A CA 17
ATOM 8152 C C . SER A 1 30 ? 7.408 -2.093 17.733 1.00 0.00 30 SER A C 17
ATOM 8153 O O . SER A 1 30 ? 7.247 -0.968 17.299 1.00 0.00 30 SER A O 17
ATOM 8161 N N . TYR A 1 31 ? 8.340 -2.883 17.264 1.00 0.00 31 TYR A N 17
ATOM 8162 C CA . TYR A 1 31 ? 9.244 -2.432 16.171 1.00 0.00 31 TYR A CA 17
ATOM 8163 C C . TYR A 1 31 ? 9.390 -3.559 15.153 1.00 0.00 31 TYR A C 17
ATOM 8164 O O . TYR A 1 31 ? 9.196 -4.716 15.469 1.00 0.00 31 TYR A O 17
ATOM 8182 N N . CYS A 1 32 ? 9.760 -3.233 13.944 1.00 0.00 32 CYS A N 17
ATOM 8183 C CA . CYS A 1 32 ? 9.948 -4.287 12.911 1.00 0.00 32 CYS A CA 17
ATOM 8184 C C . CYS A 1 32 ? 11.351 -4.855 13.061 1.00 0.00 32 CYS A C 17
ATOM 8185 O O . CYS A 1 32 ? 12.244 -4.193 13.551 1.00 0.00 32 CYS A O 17
ATOM 8192 N N . ARG A 1 33 ? 11.548 -6.067 12.638 1.00 0.00 33 ARG A N 17
ATOM 8193 C CA . ARG A 1 33 ? 12.885 -6.696 12.726 1.00 0.00 33 ARG A CA 17
ATOM 8194 C C . ARG A 1 33 ? 12.987 -7.703 11.588 1.00 0.00 33 ARG A C 17
ATOM 8195 O O . ARG A 1 33 ? 12.094 -8.504 11.381 1.00 0.00 33 ARG A O 17
ATOM 8216 N N . LYS A 1 34 ? 14.050 -7.662 10.834 1.00 0.00 34 LYS A N 17
ATOM 8217 C CA . LYS A 1 34 ? 14.196 -8.607 9.689 1.00 0.00 34 LYS A CA 17
ATOM 8218 C C . LYS A 1 34 ? 14.089 -10.053 10.185 1.00 0.00 34 LYS A C 17
ATOM 8219 O O . LYS A 1 34 ? 14.512 -10.380 11.277 1.00 0.00 34 LYS A O 17
ATOM 8238 N N . ASP A 1 35 ? 13.512 -10.912 9.385 1.00 0.00 35 ASP A N 17
ATOM 8239 C CA . ASP A 1 35 ? 13.353 -12.338 9.789 1.00 0.00 35 ASP A CA 17
ATOM 8240 C C . ASP A 1 35 ? 14.728 -12.967 10.034 1.00 0.00 35 ASP A C 17
ATOM 8241 O O . ASP A 1 35 ? 15.750 -12.376 9.742 1.00 0.00 35 ASP A O 17
ATOM 8250 N N . GLU A 1 36 ? 14.754 -14.162 10.567 1.00 0.00 36 GLU A N 17
ATOM 8251 C CA . GLU A 1 36 ? 16.055 -14.841 10.835 1.00 0.00 36 GLU A CA 17
ATOM 8252 C C . GLU A 1 36 ? 15.848 -16.365 10.827 1.00 0.00 36 GLU A C 17
ATOM 8253 O O . GLU A 1 36 ? 15.665 -16.960 11.871 1.00 0.00 36 GLU A O 17
ATOM 8265 N N . PRO A 1 37 ? 15.879 -16.961 9.650 1.00 0.00 37 PRO A N 17
ATOM 8266 C CA . PRO A 1 37 ? 15.694 -18.435 9.467 1.00 0.00 37 PRO A CA 17
ATOM 8267 C C . PRO A 1 37 ? 17.030 -19.166 9.622 1.00 0.00 37 PRO A C 17
ATOM 8268 O O . PRO A 1 37 ? 17.929 -18.597 10.220 1.00 0.00 37 PRO A O 17
ATOM 8280 N N . ALA A 1 1 ? 0.110 -0.858 0.085 1.00 0.00 1 ALA A N 18
ATOM 8281 C CA . ALA A 1 1 ? 0.914 0.341 -0.284 1.00 0.00 1 ALA A CA 18
ATOM 8282 C C . ALA A 1 1 ? 0.135 1.608 0.076 1.00 0.00 1 ALA A C 18
ATOM 8283 O O . ALA A 1 1 ? -0.979 1.809 -0.371 1.00 0.00 1 ALA A O 18
ATOM 8292 N N . ILE A 1 2 ? 0.715 2.462 0.881 1.00 0.00 2 ILE A N 18
ATOM 8293 C CA . ILE A 1 2 ? 0.018 3.720 1.278 1.00 0.00 2 ILE A CA 18
ATOM 8294 C C . ILE A 1 2 ? 0.042 4.707 0.108 1.00 0.00 2 ILE A C 18
ATOM 8295 O O . ILE A 1 2 ? 1.039 4.848 -0.575 1.00 0.00 2 ILE A O 18
ATOM 8311 N N . CYS A 1 3 ? -1.050 5.391 -0.123 1.00 0.00 3 CYS A N 18
ATOM 8312 C CA . CYS A 1 3 ? -1.103 6.370 -1.241 1.00 0.00 3 CYS A CA 18
ATOM 8313 C C . CYS A 1 3 ? -1.299 7.779 -0.681 1.00 0.00 3 CYS A C 18
ATOM 8314 O O . CYS A 1 3 ? -1.387 7.975 0.517 1.00 0.00 3 CYS A O 18
ATOM 8321 N N . THR A 1 4 ? -1.370 8.759 -1.543 1.00 0.00 4 THR A N 18
ATOM 8322 C CA . THR A 1 4 ? -1.563 10.162 -1.079 1.00 0.00 4 THR A CA 18
ATOM 8323 C C . THR A 1 4 ? -3.061 10.479 -1.035 1.00 0.00 4 THR A C 18
ATOM 8324 O O . THR A 1 4 ? -3.644 10.613 0.025 1.00 0.00 4 THR A O 18
ATOM 8335 N N . GLY A 1 5 ? -3.686 10.598 -2.179 1.00 0.00 5 GLY A N 18
ATOM 8336 C CA . GLY A 1 5 ? -5.144 10.904 -2.218 1.00 0.00 5 GLY A CA 18
ATOM 8337 C C . GLY A 1 5 ? -5.399 12.026 -3.219 1.00 0.00 5 GLY A C 18
ATOM 8338 O O . GLY A 1 5 ? -4.611 12.943 -3.355 1.00 0.00 5 GLY A O 18
ATOM 8342 N N . ALA A 1 6 ? -6.499 11.961 -3.924 1.00 0.00 6 ALA A N 18
ATOM 8343 C CA . ALA A 1 6 ? -6.826 13.023 -4.927 1.00 0.00 6 ALA A CA 18
ATOM 8344 C C . ALA A 1 6 ? -6.738 14.409 -4.282 1.00 0.00 6 ALA A C 18
ATOM 8345 O O . ALA A 1 6 ? -6.691 14.547 -3.075 1.00 0.00 6 ALA A O 18
ATOM 8352 N N . ASP A 1 7 ? -6.732 15.430 -5.091 1.00 0.00 7 ASP A N 18
ATOM 8353 C CA . ASP A 1 7 ? -6.665 16.829 -4.571 1.00 0.00 7 ASP A CA 18
ATOM 8354 C C . ASP A 1 7 ? -5.525 16.994 -3.549 1.00 0.00 7 ASP A C 18
ATOM 8355 O O . ASP A 1 7 ? -5.566 17.872 -2.707 1.00 0.00 7 ASP A O 18
ATOM 8364 N N . ARG A 1 8 ? -4.510 16.166 -3.620 1.00 0.00 8 ARG A N 18
ATOM 8365 C CA . ARG A 1 8 ? -3.369 16.286 -2.658 1.00 0.00 8 ARG A CA 18
ATOM 8366 C C . ARG A 1 8 ? -2.047 16.246 -3.442 1.00 0.00 8 ARG A C 18
ATOM 8367 O O . ARG A 1 8 ? -2.023 15.785 -4.559 1.00 0.00 8 ARG A O 18
ATOM 8388 N N . PRO A 1 9 ? -0.980 16.735 -2.843 1.00 0.00 9 PRO A N 18
ATOM 8389 C CA . PRO A 1 9 ? 0.377 16.774 -3.488 1.00 0.00 9 PRO A CA 18
ATOM 8390 C C . PRO A 1 9 ? 1.038 15.390 -3.479 1.00 0.00 9 PRO A C 18
ATOM 8391 O O . PRO A 1 9 ? 1.125 14.741 -2.454 1.00 0.00 9 PRO A O 18
ATOM 8402 N N . CYS A 1 10 ? 1.514 14.941 -4.619 1.00 0.00 10 CYS A N 18
ATOM 8403 C CA . CYS A 1 10 ? 2.184 13.605 -4.692 1.00 0.00 10 CYS A CA 18
ATOM 8404 C C . CYS A 1 10 ? 3.390 13.589 -3.747 1.00 0.00 10 CYS A C 18
ATOM 8405 O O . CYS A 1 10 ? 3.736 14.597 -3.159 1.00 0.00 10 CYS A O 18
ATOM 8412 N N . ALA A 1 11 ? 4.027 12.455 -3.595 1.00 0.00 11 ALA A N 18
ATOM 8413 C CA . ALA A 1 11 ? 5.208 12.376 -2.683 1.00 0.00 11 ALA A CA 18
ATOM 8414 C C . ALA A 1 11 ? 6.204 11.336 -3.204 1.00 0.00 11 ALA A C 18
ATOM 8415 O O . ALA A 1 11 ? 5.865 10.475 -3.993 1.00 0.00 11 ALA A O 18
ATOM 8422 N N . ALA A 1 12 ? 7.437 11.416 -2.763 1.00 0.00 12 ALA A N 18
ATOM 8423 C CA . ALA A 1 12 ? 8.483 10.442 -3.210 1.00 0.00 12 ALA A CA 18
ATOM 8424 C C . ALA A 1 12 ? 8.000 8.999 -3.007 1.00 0.00 12 ALA A C 18
ATOM 8425 O O . ALA A 1 12 ? 7.772 8.271 -3.954 1.00 0.00 12 ALA A O 18
ATOM 8432 N N . CYS A 1 13 ? 7.849 8.583 -1.770 1.00 0.00 13 CYS A N 18
ATOM 8433 C CA . CYS A 1 13 ? 7.388 7.185 -1.476 1.00 0.00 13 CYS A CA 18
ATOM 8434 C C . CYS A 1 13 ? 6.124 6.857 -2.277 1.00 0.00 13 CYS A C 18
ATOM 8435 O O . CYS A 1 13 ? 5.908 5.732 -2.682 1.00 0.00 13 CYS A O 18
ATOM 8442 N N . CYS A 1 14 ? 5.223 7.792 -2.367 1.00 0.00 14 CYS A N 18
ATOM 8443 C CA . CYS A 1 14 ? 3.786 7.444 -2.214 1.00 0.00 14 CYS A CA 18
ATOM 8444 C C . CYS A 1 14 ? 3.009 7.980 -3.425 1.00 0.00 14 CYS A C 18
ATOM 8445 O O . CYS A 1 14 ? 2.888 9.179 -3.579 1.00 0.00 14 CYS A O 18
ATOM 8452 N N . PRO A 1 15 ? 2.504 7.094 -4.266 1.00 0.00 15 PRO A N 18
ATOM 8453 C CA . PRO A 1 15 ? 1.736 7.488 -5.483 1.00 0.00 15 PRO A CA 18
ATOM 8454 C C . PRO A 1 15 ? 0.289 7.811 -5.117 1.00 0.00 15 PRO A C 18
ATOM 8455 O O . PRO A 1 15 ? -0.149 7.562 -4.009 1.00 0.00 15 PRO A O 18
ATOM 8466 N N . CYS A 1 16 ? -0.451 8.369 -6.037 1.00 0.00 16 CYS A N 18
ATOM 8467 C CA . CYS A 1 16 ? -1.871 8.719 -5.746 1.00 0.00 16 CYS A CA 18
ATOM 8468 C C . CYS A 1 16 ? -2.669 7.432 -5.510 1.00 0.00 16 CYS A C 18
ATOM 8469 O O . CYS A 1 16 ? -2.363 6.388 -6.052 1.00 0.00 16 CYS A O 18
ATOM 8476 N N . CYS A 1 17 ? -3.691 7.510 -4.702 1.00 0.00 17 CYS A N 18
ATOM 8477 C CA . CYS A 1 17 ? -4.539 6.318 -4.401 1.00 0.00 17 CYS A CA 18
ATOM 8478 C C . CYS A 1 17 ? -5.103 5.739 -5.709 1.00 0.00 17 CYS A C 18
ATOM 8479 O O . CYS A 1 17 ? -5.027 6.389 -6.729 1.00 0.00 17 CYS A O 18
ATOM 8486 N N . PRO A 1 18 ? -5.660 4.541 -5.660 1.00 0.00 18 PRO A N 18
ATOM 8487 C CA . PRO A 1 18 ? -6.263 3.879 -6.866 1.00 0.00 18 PRO A CA 18
ATOM 8488 C C . PRO A 1 18 ? -7.530 4.631 -7.278 1.00 0.00 18 PRO A C 18
ATOM 8489 O O . PRO A 1 18 ? -8.493 4.707 -6.539 1.00 0.00 18 PRO A O 18
ATOM 8500 N N . GLY A 1 19 ? -7.509 5.219 -8.443 1.00 0.00 19 GLY A N 18
ATOM 8501 C CA . GLY A 1 19 ? -8.674 6.016 -8.923 1.00 0.00 19 GLY A CA 18
ATOM 8502 C C . GLY A 1 19 ? -8.165 7.423 -9.233 1.00 0.00 19 GLY A C 18
ATOM 8503 O O . GLY A 1 19 ? -8.546 8.043 -10.205 1.00 0.00 19 GLY A O 18
ATOM 8507 N N . THR A 1 20 ? -7.273 7.903 -8.410 1.00 0.00 20 THR A N 18
ATOM 8508 C CA . THR A 1 20 ? -6.672 9.249 -8.617 1.00 0.00 20 THR A CA 18
ATOM 8509 C C . THR A 1 20 ? -5.320 9.058 -9.307 1.00 0.00 20 THR A C 18
ATOM 8510 O O . THR A 1 20 ? -4.720 8.003 -9.212 1.00 0.00 20 THR A O 18
ATOM 8521 N N . SER A 1 21 ? -4.845 10.051 -10.015 1.00 0.00 21 SER A N 18
ATOM 8522 C CA . SER A 1 21 ? -3.533 9.892 -10.727 1.00 0.00 21 SER A CA 18
ATOM 8523 C C . SER A 1 21 ? -2.596 11.062 -10.412 1.00 0.00 21 SER A C 18
ATOM 8524 O O . SER A 1 21 ? -3.030 12.155 -10.115 1.00 0.00 21 SER A O 18
ATOM 8532 N N . CYS A 1 22 ? -1.306 10.835 -10.490 1.00 0.00 22 CYS A N 18
ATOM 8533 C CA . CYS A 1 22 ? -0.330 11.926 -10.210 1.00 0.00 22 CYS A CA 18
ATOM 8534 C C . CYS A 1 22 ? -0.045 12.688 -11.500 1.00 0.00 22 CYS A C 18
ATOM 8535 O O . CYS A 1 22 ? 0.186 12.109 -12.544 1.00 0.00 22 CYS A O 18
ATOM 8542 N N . LYS A 1 23 ? -0.060 13.984 -11.421 1.00 0.00 23 LYS A N 18
ATOM 8543 C CA . LYS A 1 23 ? 0.208 14.827 -12.623 1.00 0.00 23 LYS A CA 18
ATOM 8544 C C . LYS A 1 23 ? 1.048 16.036 -12.210 1.00 0.00 23 LYS A C 18
ATOM 8545 O O . LYS A 1 23 ? 1.386 16.195 -11.055 1.00 0.00 23 LYS A O 18
ATOM 8564 N N . ALA A 1 24 ? 1.386 16.888 -13.143 1.00 0.00 24 ALA A N 18
ATOM 8565 C CA . ALA A 1 24 ? 2.206 18.089 -12.807 1.00 0.00 24 ALA A CA 18
ATOM 8566 C C . ALA A 1 24 ? 1.399 19.353 -13.107 1.00 0.00 24 ALA A C 18
ATOM 8567 O O . ALA A 1 24 ? 0.447 19.324 -13.865 1.00 0.00 24 ALA A O 18
ATOM 8574 N N . GLU A 1 25 ? 1.773 20.462 -12.520 1.00 0.00 25 GLU A N 18
ATOM 8575 C CA . GLU A 1 25 ? 1.042 21.725 -12.763 1.00 0.00 25 GLU A CA 18
ATOM 8576 C C . GLU A 1 25 ? 2.020 22.785 -13.270 1.00 0.00 25 GLU A C 18
ATOM 8577 O O . GLU A 1 25 ? 3.210 22.551 -13.380 1.00 0.00 25 GLU A O 18
ATOM 8589 N N . SER A 1 26 ? 1.518 23.946 -13.577 1.00 0.00 26 SER A N 18
ATOM 8590 C CA . SER A 1 26 ? 2.393 25.044 -14.083 1.00 0.00 26 SER A CA 18
ATOM 8591 C C . SER A 1 26 ? 3.269 25.564 -12.942 1.00 0.00 26 SER A C 18
ATOM 8592 O O . SER A 1 26 ? 4.406 25.942 -13.145 1.00 0.00 26 SER A O 18
ATOM 8600 N N . ASN A 1 27 ? 2.746 25.580 -11.742 1.00 0.00 27 ASN A N 18
ATOM 8601 C CA . ASN A 1 27 ? 3.538 26.073 -10.574 1.00 0.00 27 ASN A CA 18
ATOM 8602 C C . ASN A 1 27 ? 4.836 25.269 -10.424 1.00 0.00 27 ASN A C 18
ATOM 8603 O O . ASN A 1 27 ? 5.779 25.718 -9.800 1.00 0.00 27 ASN A O 18
ATOM 8614 N N . GLY A 1 28 ? 4.891 24.093 -10.992 1.00 0.00 28 GLY A N 18
ATOM 8615 C CA . GLY A 1 28 ? 6.128 23.263 -10.887 1.00 0.00 28 GLY A CA 18
ATOM 8616 C C . GLY A 1 28 ? 5.914 22.099 -9.910 1.00 0.00 28 GLY A C 18
ATOM 8617 O O . GLY A 1 28 ? 6.690 21.162 -9.883 1.00 0.00 28 GLY A O 18
ATOM 8621 N N . VAL A 1 29 ? 4.875 22.146 -9.108 1.00 0.00 29 VAL A N 18
ATOM 8622 C CA . VAL A 1 29 ? 4.627 21.038 -8.139 1.00 0.00 29 VAL A CA 18
ATOM 8623 C C . VAL A 1 29 ? 3.574 20.093 -8.705 1.00 0.00 29 VAL A C 18
ATOM 8624 O O . VAL A 1 29 ? 2.689 20.497 -9.437 1.00 0.00 29 VAL A O 18
ATOM 8637 N N . SER A 1 30 ? 3.675 18.833 -8.377 1.00 0.00 30 SER A N 18
ATOM 8638 C CA . SER A 1 30 ? 2.696 17.841 -8.897 1.00 0.00 30 SER A CA 18
ATOM 8639 C C . SER A 1 30 ? 1.654 17.525 -7.822 1.00 0.00 30 SER A C 18
ATOM 8640 O O . SER A 1 30 ? 1.952 17.495 -6.643 1.00 0.00 30 SER A O 18
ATOM 8648 N N . TYR A 1 31 ? 0.438 17.282 -8.230 1.00 0.00 31 TYR A N 18
ATOM 8649 C CA . TYR A 1 31 ? -0.640 16.953 -7.260 1.00 0.00 31 TYR A CA 18
ATOM 8650 C C . TYR A 1 31 ? -1.519 15.853 -7.844 1.00 0.00 31 TYR A C 18
ATOM 8651 O O . TYR A 1 31 ? -1.580 15.668 -9.043 1.00 0.00 31 TYR A O 18
ATOM 8669 N N . CYS A 1 32 ? -2.222 15.144 -7.007 1.00 0.00 32 CYS A N 18
ATOM 8670 C CA . CYS A 1 32 ? -3.127 14.073 -7.506 1.00 0.00 32 CYS A CA 18
ATOM 8671 C C . CYS A 1 32 ? -4.467 14.705 -7.851 1.00 0.00 32 CYS A C 18
ATOM 8672 O O . CYS A 1 32 ? -4.822 15.744 -7.331 1.00 0.00 32 CYS A O 18
ATOM 8679 N N . ARG A 1 33 ? -5.211 14.079 -8.713 1.00 0.00 33 ARG A N 18
ATOM 8680 C CA . ARG A 1 33 ? -6.540 14.606 -9.096 1.00 0.00 33 ARG A CA 18
ATOM 8681 C C . ARG A 1 33 ? -7.402 13.409 -9.478 1.00 0.00 33 ARG A C 18
ATOM 8682 O O . ARG A 1 33 ? -7.002 12.582 -10.279 1.00 0.00 33 ARG A O 18
ATOM 8703 N N . LYS A 1 34 ? -8.564 13.289 -8.899 1.00 0.00 34 LYS A N 18
ATOM 8704 C CA . LYS A 1 34 ? -9.440 12.122 -9.211 1.00 0.00 34 LYS A CA 18
ATOM 8705 C C . LYS A 1 34 ? -9.700 12.042 -10.719 1.00 0.00 34 LYS A C 18
ATOM 8706 O O . LYS A 1 34 ? -9.765 13.045 -11.405 1.00 0.00 34 LYS A O 18
ATOM 8725 N N . ASP A 1 35 ? -9.837 10.848 -11.229 1.00 0.00 35 ASP A N 18
ATOM 8726 C CA . ASP A 1 35 ? -10.080 10.670 -12.688 1.00 0.00 35 ASP A CA 18
ATOM 8727 C C . ASP A 1 35 ? -11.426 11.288 -13.069 1.00 0.00 35 ASP A C 18
ATOM 8728 O O . ASP A 1 35 ? -12.108 11.870 -12.246 1.00 0.00 35 ASP A O 18
ATOM 8737 N N . GLU A 1 36 ? -11.812 11.161 -14.313 1.00 0.00 36 GLU A N 18
ATOM 8738 C CA . GLU A 1 36 ? -13.113 11.733 -14.765 1.00 0.00 36 GLU A CA 18
ATOM 8739 C C . GLU A 1 36 ? -13.733 10.811 -15.827 1.00 0.00 36 GLU A C 18
ATOM 8740 O O . GLU A 1 36 ? -13.042 9.989 -16.395 1.00 0.00 36 GLU A O 18
ATOM 8752 N N . PRO A 1 37 ? -15.020 10.966 -16.072 1.00 0.00 37 PRO A N 18
ATOM 8753 C CA . PRO A 1 37 ? -15.773 10.149 -17.075 1.00 0.00 37 PRO A CA 18
ATOM 8754 C C . PRO A 1 37 ? -15.653 10.769 -18.471 1.00 0.00 37 PRO A C 18
ATOM 8755 O O . PRO A 1 37 ? -15.270 11.925 -18.553 1.00 0.00 37 PRO A O 18
ATOM 8767 N N . ALA A 1 1 ? -1.507 -0.464 2.018 1.00 0.00 1 ALA A N 19
ATOM 8768 C CA . ALA A 1 1 ? -0.244 0.304 1.827 1.00 0.00 1 ALA A CA 19
ATOM 8769 C C . ALA A 1 1 ? 0.832 -0.240 2.769 1.00 0.00 1 ALA A C 19
ATOM 8770 O O . ALA A 1 1 ? 0.534 -0.827 3.792 1.00 0.00 1 ALA A O 19
ATOM 8779 N N . ILE A 1 2 ? 2.081 -0.050 2.426 1.00 0.00 2 ILE A N 19
ATOM 8780 C CA . ILE A 1 2 ? 3.186 -0.554 3.294 1.00 0.00 2 ILE A CA 19
ATOM 8781 C C . ILE A 1 2 ? 3.601 0.540 4.285 1.00 0.00 2 ILE A C 19
ATOM 8782 O O . ILE A 1 2 ? 3.436 1.717 4.027 1.00 0.00 2 ILE A O 19
ATOM 8798 N N . CYS A 1 3 ? 4.141 0.155 5.414 1.00 0.00 3 CYS A N 19
ATOM 8799 C CA . CYS A 1 3 ? 4.572 1.157 6.424 1.00 0.00 3 CYS A CA 19
ATOM 8800 C C . CYS A 1 3 ? 6.082 1.043 6.645 1.00 0.00 3 CYS A C 19
ATOM 8801 O O . CYS A 1 3 ? 6.722 0.133 6.151 1.00 0.00 3 CYS A O 19
ATOM 8808 N N . THR A 1 4 ? 6.653 1.961 7.382 1.00 0.00 4 THR A N 19
ATOM 8809 C CA . THR A 1 4 ? 8.122 1.915 7.640 1.00 0.00 4 THR A CA 19
ATOM 8810 C C . THR A 1 4 ? 8.409 0.914 8.763 1.00 0.00 4 THR A C 19
ATOM 8811 O O . THR A 1 4 ? 8.938 -0.156 8.526 1.00 0.00 4 THR A O 19
ATOM 8822 N N . GLY A 1 5 ? 8.062 1.250 9.981 1.00 0.00 5 GLY A N 19
ATOM 8823 C CA . GLY A 1 5 ? 8.311 0.318 11.118 1.00 0.00 5 GLY A CA 19
ATOM 8824 C C . GLY A 1 5 ? 8.941 1.075 12.282 1.00 0.00 5 GLY A C 19
ATOM 8825 O O . GLY A 1 5 ? 9.772 1.944 12.100 1.00 0.00 5 GLY A O 19
ATOM 8829 N N . ALA A 1 6 ? 8.547 0.744 13.486 1.00 0.00 6 ALA A N 19
ATOM 8830 C CA . ALA A 1 6 ? 9.114 1.427 14.689 1.00 0.00 6 ALA A CA 19
ATOM 8831 C C . ALA A 1 6 ? 10.643 1.390 14.648 1.00 0.00 6 ALA A C 19
ATOM 8832 O O . ALA A 1 6 ? 11.241 0.668 13.873 1.00 0.00 6 ALA A O 19
ATOM 8839 N N . ASP A 1 7 ? 11.269 2.161 15.490 1.00 0.00 7 ASP A N 19
ATOM 8840 C CA . ASP A 1 7 ? 12.762 2.195 15.543 1.00 0.00 7 ASP A CA 19
ATOM 8841 C C . ASP A 1 7 ? 13.361 2.407 14.141 1.00 0.00 7 ASP A C 19
ATOM 8842 O O . ASP A 1 7 ? 14.493 2.043 13.884 1.00 0.00 7 ASP A O 19
ATOM 8851 N N . ARG A 1 8 ? 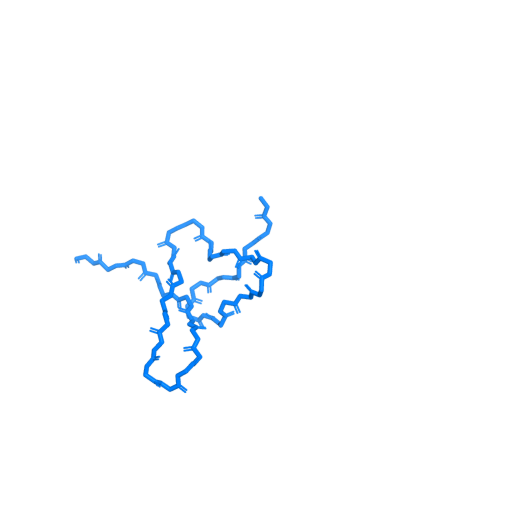12.613 2.995 13.238 1.00 0.00 8 ARG A N 19
ATOM 8852 C CA . ARG A 1 8 ? 13.138 3.235 11.858 1.00 0.00 8 ARG A CA 19
ATOM 8853 C C . ARG A 1 8 ? 12.828 4.688 11.458 1.00 0.00 8 ARG A C 19
ATOM 8854 O O . ARG A 1 8 ? 11.947 5.293 12.026 1.00 0.00 8 ARG A O 19
ATOM 8875 N N . PRO A 1 9 ? 13.559 5.219 10.498 1.00 0.00 9 PRO A N 19
ATOM 8876 C CA . PRO A 1 9 ? 13.375 6.629 10.016 1.00 0.00 9 PRO A CA 19
ATOM 8877 C C . PRO A 1 9 ? 12.131 6.752 9.130 1.00 0.00 9 PRO A C 19
ATOM 8878 O O . PRO A 1 9 ? 11.981 6.042 8.154 1.00 0.00 9 PRO A O 19
ATOM 8889 N N . CYS A 1 10 ? 11.239 7.656 9.465 1.00 0.00 10 CYS A N 19
ATOM 8890 C CA . CYS A 1 10 ? 9.996 7.846 8.651 1.00 0.00 10 CYS A CA 19
ATOM 8891 C C . CYS A 1 10 ? 10.369 8.102 7.186 1.00 0.00 10 CYS A C 19
ATOM 8892 O O . CYS A 1 10 ? 11.530 8.250 6.852 1.00 0.00 10 CYS A O 19
ATOM 8899 N N . ALA A 1 11 ? 9.395 8.147 6.313 1.00 0.00 11 ALA A N 19
ATOM 8900 C CA . ALA A 1 11 ? 9.691 8.386 4.870 1.00 0.00 11 ALA A CA 19
ATOM 8901 C C . ALA A 1 11 ? 8.713 9.417 4.302 1.00 0.00 11 ALA A C 19
ATOM 8902 O O . ALA A 1 11 ? 7.649 9.643 4.845 1.00 0.00 11 ALA A O 19
ATOM 8909 N N . ALA A 1 12 ? 9.071 10.043 3.207 1.00 0.00 12 ALA A N 19
ATOM 8910 C CA . ALA A 1 12 ? 8.176 11.067 2.577 1.00 0.00 12 ALA A CA 19
ATOM 8911 C C . ALA A 1 12 ? 6.767 10.494 2.375 1.00 0.00 12 ALA A C 19
ATOM 8912 O O . ALA A 1 12 ? 5.814 10.936 2.988 1.00 0.00 12 ALA A O 19
ATOM 8919 N N . CYS A 1 13 ? 6.632 9.513 1.514 1.00 0.00 13 CYS A N 19
ATOM 8920 C CA . CYS A 1 13 ? 5.289 8.898 1.253 1.00 0.00 13 CYS A CA 19
ATOM 8921 C C 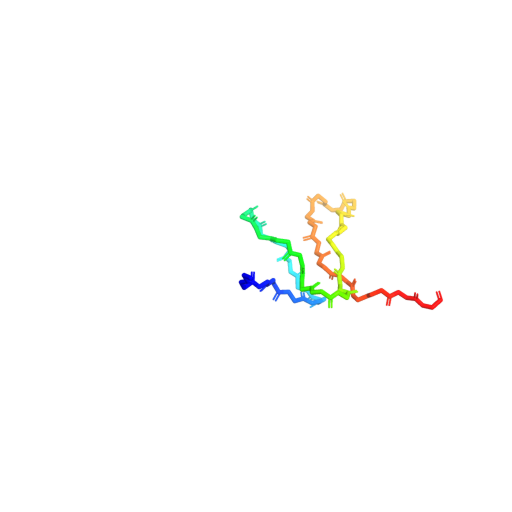. CYS A 1 13 ? 4.612 8.502 2.574 1.00 0.00 13 CYS A C 19
ATOM 8922 O O . CYS A 1 13 ? 3.447 8.769 2.788 1.00 0.00 13 CYS A O 19
ATOM 8929 N N . CYS A 1 14 ? 5.339 7.885 3.465 1.00 0.00 14 CYS A N 19
ATOM 8930 C CA . CYS A 1 14 ? 4.790 6.686 4.156 1.00 0.00 14 CYS A CA 19
ATOM 8931 C C . CYS A 1 14 ? 4.844 6.905 5.677 1.00 0.00 14 CYS A C 19
ATOM 8932 O O . CYS A 1 14 ? 5.857 7.342 6.185 1.00 0.00 14 CYS A O 19
ATOM 8939 N N . PRO A 1 15 ? 3.765 6.598 6.376 1.00 0.00 15 PRO A N 19
ATOM 8940 C CA . PRO A 1 15 ? 3.688 6.758 7.859 1.00 0.00 15 PRO A CA 19
ATOM 8941 C C . PRO A 1 15 ? 4.259 5.521 8.551 1.00 0.00 15 PRO A C 19
ATOM 8942 O O . PRO A 1 15 ? 4.535 4.519 7.916 1.00 0.00 15 PRO A O 19
ATOM 8953 N N . CYS A 1 16 ? 4.436 5.583 9.844 1.00 0.00 16 CYS A N 19
ATOM 8954 C CA . CYS A 1 16 ? 4.988 4.409 10.581 1.00 0.00 16 CYS A CA 19
ATOM 8955 C C . CYS A 1 16 ? 3.924 3.309 10.646 1.00 0.00 16 CYS A C 19
ATOM 8956 O O . CYS A 1 16 ? 2.743 3.564 10.511 1.00 0.00 16 CYS A O 19
ATOM 8963 N N . CYS A 1 17 ? 4.340 2.089 10.858 1.00 0.00 17 CYS A N 19
ATOM 8964 C CA . CYS A 1 17 ? 3.383 0.945 10.945 1.00 0.00 17 CYS A CA 19
ATOM 8965 C C . CYS A 1 17 ? 2.353 1.221 12.051 1.00 0.00 17 CYS A C 19
ATOM 8966 O O . CYS A 1 17 ? 2.547 2.127 12.833 1.00 0.00 17 CYS A O 19
ATOM 8973 N N . PRO A 1 18 ? 1.288 0.440 12.105 1.00 0.00 18 PRO A N 19
ATOM 8974 C CA . PRO A 1 18 ? 0.223 0.598 13.153 1.00 0.00 18 PRO A CA 19
ATOM 8975 C C . PRO A 1 18 ? 0.797 0.210 14.517 1.00 0.00 18 PRO A C 19
ATOM 8976 O O . PRO A 1 18 ? 1.448 -0.808 14.660 1.00 0.00 18 PRO A O 19
ATOM 8987 N N . GLY A 1 19 ? 0.598 1.041 15.505 1.00 0.00 19 GLY A N 19
ATOM 8988 C CA . GLY A 1 19 ? 1.170 0.764 16.855 1.00 0.00 19 GLY A CA 19
ATOM 8989 C C . GLY A 1 19 ? 2.373 1.690 17.046 1.00 0.00 19 GLY A C 19
ATOM 8990 O O . GLY A 1 19 ? 2.638 2.180 18.127 1.00 0.00 19 GLY A O 19
ATOM 8994 N N . THR A 1 20 ? 3.084 1.945 15.979 1.00 0.00 20 THR A N 19
ATOM 8995 C CA . THR A 1 20 ? 4.264 2.853 16.034 1.00 0.00 20 THR A CA 19
ATOM 8996 C C . THR A 1 20 ? 3.825 4.232 15.530 1.00 0.00 20 THR A C 19
ATOM 8997 O O . THR A 1 20 ? 2.836 4.351 14.831 1.00 0.00 20 THR A O 19
ATOM 9008 N N . SER A 1 21 ? 4.534 5.274 15.887 1.00 0.00 21 SER A N 19
ATOM 9009 C CA . SER A 1 21 ? 4.131 6.645 15.431 1.00 0.00 21 SER A CA 19
ATOM 9010 C C . SER A 1 21 ? 5.345 7.414 14.900 1.00 0.00 21 SER A C 19
ATOM 9011 O O . SER A 1 21 ? 6.471 7.104 15.220 1.00 0.00 21 SER A O 19
ATOM 9019 N N . CYS A 1 22 ? 5.119 8.427 14.095 1.00 0.00 22 CYS A N 19
ATOM 9020 C CA . CYS A 1 22 ? 6.259 9.226 13.551 1.00 0.00 22 CYS A CA 19
ATOM 9021 C C . CYS A 1 22 ? 6.435 10.490 14.386 1.00 0.00 22 CYS A C 19
ATOM 9022 O O . CYS A 1 22 ? 5.497 11.225 14.629 1.00 0.00 22 CYS A O 19
ATOM 9029 N N . LYS A 1 23 ? 7.634 10.739 14.825 1.00 0.00 23 LYS A N 19
ATOM 9030 C CA . LYS A 1 23 ? 7.904 11.954 15.654 1.00 0.00 23 LYS A CA 19
ATOM 9031 C C . LYS A 1 23 ? 9.266 12.542 15.277 1.00 0.00 23 LYS A C 19
ATOM 9032 O O . LYS A 1 23 ? 10.264 11.849 15.261 1.00 0.00 23 LYS A O 19
ATOM 9051 N N . ALA A 1 24 ? 9.312 13.816 14.978 1.00 0.00 24 ALA A N 19
ATOM 9052 C CA . ALA A 1 24 ? 10.608 14.457 14.603 1.00 0.00 24 ALA A CA 19
ATOM 9053 C C . ALA A 1 24 ? 11.528 14.500 15.824 1.00 0.00 24 ALA A C 19
ATOM 9054 O O . ALA A 1 24 ? 11.096 14.294 16.943 1.00 0.00 24 ALA A O 19
ATOM 9061 N N . GLU A 1 25 ? 12.793 14.765 15.615 1.00 0.00 25 GLU A N 19
ATOM 9062 C CA . GLU A 1 25 ? 13.747 14.823 16.746 1.00 0.00 25 GLU A CA 19
ATOM 9063 C C . GLU A 1 25 ? 14.552 16.121 16.663 1.00 0.00 25 GLU A C 19
ATOM 9064 O O . GLU A 1 25 ? 14.376 16.922 15.763 1.00 0.00 25 GLU A O 19
ATOM 9076 N N . SER A 1 26 ? 15.433 16.327 17.602 1.00 0.00 26 SER A N 19
ATOM 9077 C CA . SER A 1 26 ? 16.265 17.565 17.608 1.00 0.00 26 SER A CA 19
ATOM 9078 C C . SER A 1 26 ? 17.288 17.500 16.472 1.00 0.00 26 SER A C 19
ATOM 9079 O O . SER A 1 26 ? 17.646 18.506 15.891 1.00 0.00 26 SER A O 19
ATOM 9087 N N . ASN A 1 27 ? 17.757 16.320 16.151 1.00 0.00 27 ASN A N 19
ATOM 9088 C CA . ASN A 1 27 ? 18.760 16.176 15.053 1.00 0.00 27 ASN A CA 19
ATOM 9089 C C . ASN A 1 27 ? 18.202 16.726 13.735 1.00 0.00 27 ASN A C 19
ATOM 9090 O O . ASN A 1 27 ? 18.946 17.023 12.818 1.00 0.00 27 ASN A O 19
ATOM 9101 N N . GLY A 1 28 ? 16.907 16.865 13.633 1.00 0.00 28 GLY A N 19
ATOM 9102 C CA . GLY A 1 28 ? 16.302 17.396 12.375 1.00 0.00 28 GLY A CA 19
ATOM 9103 C C . GLY A 1 28 ? 15.601 16.268 11.612 1.00 0.00 28 GLY A C 19
ATOM 9104 O O . GLY A 1 28 ? 14.720 16.510 10.808 1.00 0.00 28 GLY A O 19
ATOM 9108 N N . VAL A 1 29 ? 15.984 15.038 11.856 1.00 0.00 29 VAL A N 19
ATOM 9109 C CA . VAL A 1 29 ? 15.341 13.895 11.146 1.00 0.00 29 VAL A CA 19
ATOM 9110 C C . VAL A 1 29 ? 14.295 13.258 12.054 1.00 0.00 29 VAL A C 19
ATOM 9111 O O . VAL A 1 29 ? 14.411 13.285 13.266 1.00 0.00 29 VAL A O 19
ATOM 9124 N N . SER A 1 30 ? 13.268 12.696 11.473 1.00 0.00 30 SER A N 19
ATOM 9125 C CA . SER A 1 30 ? 12.200 12.065 12.292 1.00 0.00 30 SER A CA 19
ATOM 9126 C C . SER A 1 30 ? 12.316 10.542 12.213 1.00 0.00 30 SER A C 19
ATOM 9127 O O . SER A 1 30 ? 12.709 9.993 11.202 1.00 0.00 30 SER A O 19
ATOM 9135 N N . TYR A 1 31 ? 11.968 9.860 13.275 1.00 0.00 31 TYR A N 19
ATOM 9136 C CA . TYR A 1 31 ? 12.041 8.375 13.280 1.00 0.00 31 TYR A CA 19
ATOM 9137 C C . TYR A 1 31 ? 10.775 7.821 13.922 1.00 0.00 31 TYR A C 19
ATOM 9138 O O . TYR A 1 31 ? 10.082 8.514 14.642 1.00 0.00 31 TYR A O 19
ATOM 9156 N N . CYS A 1 32 ? 10.485 6.572 13.686 1.00 0.00 32 CYS A N 19
ATOM 9157 C CA . CYS A 1 32 ? 9.278 5.959 14.302 1.00 0.00 32 CYS A CA 19
ATOM 9158 C C . CYS A 1 32 ? 9.666 5.383 15.656 1.00 0.00 32 CYS A C 19
ATOM 9159 O O . CYS A 1 32 ? 10.821 5.105 15.914 1.00 0.00 32 CYS A O 19
ATOM 9166 N N . ARG A 1 33 ? 8.706 5.195 16.509 1.00 0.00 33 ARG A N 19
ATOM 9167 C CA . ARG A 1 33 ? 8.971 4.619 17.845 1.00 0.00 33 ARG A CA 19
ATOM 9168 C C . ARG A 1 33 ? 7.705 3.884 18.269 1.00 0.00 33 ARG A C 19
ATOM 9169 O O . ARG A 1 33 ? 6.635 4.461 18.322 1.00 0.00 33 ARG A O 19
ATOM 9190 N N . LYS A 1 34 ? 7.809 2.613 18.534 1.00 0.00 34 LYS A N 19
ATOM 9191 C CA . LYS A 1 34 ? 6.600 1.821 18.916 1.00 0.00 34 LYS A CA 19
ATOM 9192 C C . LYS A 1 34 ? 5.899 2.452 20.121 1.00 0.00 34 LYS A C 19
ATOM 9193 O O . LYS A 1 34 ? 6.228 2.177 21.259 1.00 0.00 34 LYS A O 19
ATOM 9212 N N . ASP A 1 35 ? 4.926 3.291 19.867 1.00 0.00 35 ASP A N 19
ATOM 9213 C CA . ASP A 1 35 ? 4.183 3.943 20.978 1.00 0.00 35 ASP A CA 19
ATOM 9214 C C . ASP A 1 35 ? 2.885 4.547 20.439 1.00 0.00 35 ASP A C 19
ATOM 9215 O O . ASP A 1 35 ? 2.703 4.681 19.243 1.00 0.00 35 ASP A O 19
ATOM 9224 N N . GLU A 1 36 ? 1.982 4.911 21.315 1.00 0.00 36 GLU A N 19
ATOM 9225 C CA . GLU A 1 36 ? 0.690 5.506 20.865 1.00 0.00 36 GLU A CA 19
ATOM 9226 C C . GLU A 1 36 ? 0.834 7.034 20.767 1.00 0.00 36 GLU A C 19
ATOM 9227 O O . GLU A 1 36 ? 1.725 7.599 21.369 1.00 0.00 36 GLU A O 19
ATOM 9239 N N . PRO A 1 37 ? -0.045 7.666 20.012 1.00 0.00 37 PRO A N 19
ATOM 9240 C CA . PRO A 1 37 ? -0.045 9.149 19.812 1.00 0.00 37 PRO A CA 19
ATOM 9241 C C . PRO A 1 37 ? -0.837 9.841 20.925 1.00 0.00 37 PRO A C 19
ATOM 9242 O O . PRO A 1 37 ? -1.383 10.901 20.665 1.00 0.00 37 PRO A O 19
ATOM 9254 N N . ALA A 1 1 ? 1.161 -2.133 -0.950 1.00 0.00 1 ALA A N 20
ATOM 9255 C CA . ALA A 1 1 ? 1.627 -1.142 0.061 1.00 0.00 1 ALA A CA 20
ATOM 9256 C C . ALA A 1 1 ? 2.820 -0.365 -0.500 1.00 0.00 1 ALA A C 20
ATOM 9257 O O . ALA A 1 1 ? 3.464 -0.794 -1.438 1.00 0.00 1 ALA A O 20
ATOM 9266 N N . ILE A 1 2 ? 3.116 0.776 0.070 1.00 0.00 2 ILE A N 20
ATOM 9267 C CA . ILE A 1 2 ? 4.265 1.590 -0.422 1.00 0.00 2 ILE A CA 20
ATOM 9268 C C . ILE A 1 2 ? 5.578 0.915 -0.012 1.00 0.00 2 ILE A C 20
ATOM 9269 O O . ILE A 1 2 ? 5.657 0.260 1.010 1.00 0.00 2 ILE A O 20
ATOM 9285 N N . CYS A 1 3 ? 6.605 1.074 -0.806 1.00 0.00 3 CYS A N 20
ATOM 9286 C CA . CYS A 1 3 ? 7.915 0.452 -0.479 1.00 0.00 3 CYS A CA 20
ATOM 9287 C C . CYS A 1 3 ? 8.992 1.535 -0.406 1.00 0.00 3 CYS A C 20
ATOM 9288 O O . CYS A 1 3 ? 8.742 2.691 -0.688 1.00 0.00 3 CYS A O 20
ATOM 9295 N N . THR A 1 4 ? 10.189 1.164 -0.030 1.00 0.00 4 THR A N 20
ATOM 9296 C CA . THR A 1 4 ? 11.293 2.162 0.064 1.00 0.00 4 THR A CA 20
ATOM 9297 C C . THR A 1 4 ? 11.911 2.360 -1.324 1.00 0.00 4 THR A C 20
ATOM 9298 O O . THR A 1 4 ? 11.750 3.399 -1.937 1.00 0.00 4 THR A O 20
ATOM 9309 N N . GLY A 1 5 ? 12.608 1.370 -1.825 1.00 0.00 5 GLY A N 20
ATOM 9310 C CA . GLY A 1 5 ? 13.229 1.497 -3.176 1.00 0.00 5 GLY A CA 20
ATOM 9311 C C . GLY A 1 5 ? 14.706 1.117 -3.114 1.00 0.00 5 GLY A C 20
ATOM 9312 O O . GLY A 1 5 ? 15.398 1.403 -2.155 1.00 0.00 5 GLY A O 20
ATOM 9316 N N . ALA A 1 6 ? 15.193 0.473 -4.144 1.00 0.00 6 ALA A N 20
ATOM 9317 C CA . ALA A 1 6 ? 16.631 0.064 -4.183 1.00 0.00 6 ALA A CA 20
ATOM 9318 C C . ALA A 1 6 ? 17.529 1.269 -3.893 1.00 0.00 6 ALA A C 20
ATOM 9319 O O . ALA A 1 6 ? 17.094 2.404 -3.909 1.00 0.00 6 ALA A O 20
ATOM 9326 N N . ASP A 1 7 ? 18.782 1.017 -3.640 1.00 0.00 7 ASP A N 20
ATOM 9327 C CA . ASP A 1 7 ? 19.748 2.121 -3.355 1.00 0.00 7 ASP A CA 20
ATOM 9328 C C . ASP A 1 7 ? 19.209 3.060 -2.261 1.00 0.00 7 ASP A C 20
ATOM 9329 O O . ASP A 1 7 ? 19.598 4.210 -2.178 1.00 0.00 7 ASP A O 20
ATOM 9338 N N . ARG A 1 8 ? 18.324 2.578 -1.421 1.00 0.00 8 ARG A N 20
ATOM 9339 C CA . ARG A 1 8 ? 17.766 3.437 -0.332 1.00 0.00 8 ARG A CA 20
ATOM 9340 C C . ARG A 1 8 ? 17.827 2.655 0.992 1.00 0.00 8 ARG A C 20
ATOM 9341 O O . ARG A 1 8 ? 17.903 1.447 0.973 1.00 0.00 8 ARG A O 20
ATOM 9362 N N . PRO A 1 9 ? 17.802 3.355 2.108 1.00 0.00 9 PRO A N 20
ATOM 9363 C CA . PRO A 1 9 ? 17.867 2.724 3.469 1.00 0.00 9 PRO A CA 20
ATOM 9364 C C . PRO A 1 9 ? 16.522 2.098 3.853 1.00 0.00 9 PRO A C 20
ATOM 9365 O O . PRO A 1 9 ? 15.499 2.755 3.852 1.00 0.00 9 PRO A O 20
ATOM 9376 N N . CYS A 1 10 ? 16.522 0.827 4.186 1.00 0.00 10 CYS A N 20
ATOM 9377 C CA . CYS A 1 10 ? 15.253 0.137 4.580 1.00 0.00 10 CYS A CA 20
ATOM 9378 C C . CYS A 1 10 ? 14.578 0.905 5.723 1.00 0.00 10 CYS A C 20
ATOM 9379 O O . CYS A 1 10 ? 15.139 1.838 6.267 1.00 0.00 10 CYS A O 20
ATOM 9386 N N . ALA A 1 11 ? 13.379 0.522 6.085 1.00 0.00 11 ALA A N 20
ATOM 9387 C CA . ALA A 1 11 ? 12.665 1.233 7.187 1.00 0.00 11 ALA A CA 20
ATOM 9388 C C . ALA A 1 11 ? 12.015 0.216 8.128 1.00 0.00 11 ALA A C 20
ATOM 9389 O O . ALA A 1 11 ? 11.796 -0.925 7.770 1.00 0.00 11 ALA A O 20
ATOM 9396 N N . ALA A 1 12 ? 11.706 0.628 9.334 1.00 0.00 12 ALA A N 20
ATOM 9397 C CA . ALA A 1 12 ? 11.065 -0.295 10.324 1.00 0.00 12 ALA A CA 20
ATOM 9398 C C . ALA A 1 12 ? 9.833 -0.972 9.708 1.00 0.00 12 ALA A C 20
ATOM 9399 O O . ALA A 1 12 ? 9.809 -2.170 9.504 1.00 0.00 12 ALA A O 20
ATOM 9406 N N . CYS A 1 13 ? 8.806 -0.207 9.418 1.00 0.00 13 CYS A N 20
ATOM 9407 C CA . CYS A 1 13 ? 7.560 -0.788 8.819 1.00 0.00 13 CYS A CA 20
ATOM 9408 C C . CYS A 1 13 ? 7.902 -1.654 7.598 1.00 0.00 13 CYS A C 20
ATOM 9409 O O . CYS A 1 13 ? 7.438 -2.769 7.468 1.00 0.00 13 CYS A O 20
ATOM 9416 N N . CYS A 1 14 ? 8.760 -1.176 6.740 1.00 0.00 14 CYS A N 20
ATOM 9417 C CA . CYS A 1 14 ? 8.472 -1.275 5.283 1.00 0.00 14 CYS A CA 20
ATOM 9418 C C . CYS A 1 14 ? 9.637 -1.989 4.581 1.00 0.00 14 CYS A C 20
ATOM 9419 O O . CYS A 1 14 ? 10.779 -1.644 4.810 1.00 0.00 14 CYS A O 20
ATOM 9426 N N . PRO A 1 15 ? 9.337 -2.964 3.740 1.00 0.00 15 PRO A N 20
ATOM 9427 C CA . PRO A 1 15 ? 10.373 -3.733 2.991 1.00 0.00 15 PRO A CA 20
ATOM 9428 C C . PRO A 1 15 ? 10.754 -2.988 1.712 1.00 0.00 15 PRO A C 20
ATOM 9429 O O . PRO A 1 15 ? 10.113 -2.025 1.334 1.00 0.00 15 PRO A O 20
ATOM 9440 N N . CYS A 1 16 ? 11.789 -3.426 1.046 1.00 0.00 16 CYS A N 20
ATOM 9441 C CA . CYS A 1 16 ? 12.211 -2.744 -0.211 1.00 0.00 16 CYS A CA 20
ATOM 9442 C C . CYS A 1 16 ? 11.173 -3.019 -1.304 1.00 0.00 16 CYS A C 20
ATOM 9443 O O . CYS A 1 16 ? 10.397 -3.952 -1.217 1.00 0.00 16 CYS A O 20
ATOM 9450 N N . CYS A 1 17 ? 11.158 -2.211 -2.330 1.00 0.00 17 CYS A N 20
ATOM 9451 C CA . CYS A 1 17 ? 10.185 -2.396 -3.449 1.00 0.00 17 CYS A CA 20
ATOM 9452 C C . CYS A 1 17 ? 10.341 -3.805 -4.045 1.00 0.00 17 CYS A C 20
ATOM 9453 O O . CYS A 1 17 ? 11.314 -4.470 -3.759 1.00 0.00 17 CYS A O 20
ATOM 9460 N N . PRO A 1 18 ? 9.391 -4.231 -4.859 1.00 0.00 18 PRO A N 20
ATOM 9461 C CA . PRO A 1 18 ? 9.433 -5.579 -5.520 1.00 0.00 18 PRO A CA 20
ATOM 9462 C C . PRO A 1 18 ? 10.546 -5.599 -6.569 1.00 0.00 18 PRO A C 20
ATOM 9463 O O . PRO A 1 18 ? 10.533 -4.844 -7.522 1.00 0.00 18 PRO A O 20
ATOM 9474 N N . GLY A 1 19 ? 11.525 -6.440 -6.370 1.00 0.00 19 GLY A N 20
ATOM 9475 C CA . GLY A 1 19 ? 12.679 -6.507 -7.313 1.00 0.00 19 GLY A CA 20
ATOM 9476 C C . GLY A 1 19 ? 13.945 -6.177 -6.523 1.00 0.00 19 GLY A C 20
ATOM 9477 O O . GLY A 1 19 ? 14.996 -6.744 -6.738 1.00 0.00 19 GLY A O 20
ATOM 9481 N N . THR A 1 20 ? 13.824 -5.273 -5.587 1.00 0.00 20 THR A N 20
ATOM 9482 C CA . THR A 1 20 ? 14.981 -4.883 -4.732 1.00 0.00 20 THR A CA 20
ATOM 9483 C C . THR A 1 20 ? 14.884 -5.660 -3.418 1.00 0.00 20 THR A C 20
ATOM 9484 O O . THR A 1 20 ? 13.818 -6.112 -3.041 1.00 0.00 20 THR A O 20
ATOM 9495 N N . SER A 1 21 ? 15.982 -5.843 -2.729 1.00 0.00 21 SER A N 20
ATOM 9496 C CA . SER A 1 21 ? 15.935 -6.625 -1.447 1.00 0.00 21 SER A CA 20
ATOM 9497 C C . SER A 1 21 ? 16.608 -5.850 -0.310 1.00 0.00 21 SER A C 20
ATOM 9498 O O . SER A 1 21 ? 17.425 -4.985 -0.537 1.00 0.00 21 SER A O 20
ATOM 9506 N N . CYS A 1 22 ? 16.275 -6.170 0.920 1.00 0.00 22 CYS A N 20
ATOM 9507 C CA . CYS A 1 22 ? 16.901 -5.465 2.078 1.00 0.00 22 CYS A CA 20
ATOM 9508 C C . CYS A 1 22 ? 18.039 -6.315 2.634 1.00 0.00 22 CYS A C 20
ATOM 9509 O O . CYS A 1 22 ? 17.885 -7.495 2.887 1.00 0.00 22 CYS A O 20
ATOM 9516 N N . LYS A 1 23 ? 19.178 -5.715 2.823 1.00 0.00 23 LYS A N 20
ATOM 9517 C CA . LYS A 1 23 ? 20.354 -6.465 3.365 1.00 0.00 23 LYS A CA 20
ATOM 9518 C C . LYS A 1 23 ? 21.129 -5.566 4.330 1.00 0.00 23 LYS A C 20
ATOM 9519 O O . LYS A 1 23 ? 21.463 -4.442 4.009 1.00 0.00 23 LYS A O 20
ATOM 9538 N N . ALA A 1 24 ? 21.415 -6.053 5.512 1.00 0.00 24 ALA A N 20
ATOM 9539 C CA . ALA A 1 24 ? 22.166 -5.230 6.506 1.00 0.00 24 ALA A CA 20
ATOM 9540 C C . ALA A 1 24 ? 23.644 -5.172 6.116 1.00 0.00 24 ALA A C 20
ATOM 9541 O O . ALA A 1 24 ? 24.111 -5.948 5.304 1.00 0.00 24 ALA A O 20
ATOM 9548 N N . GLU A 1 25 ? 24.381 -4.255 6.694 1.00 0.00 25 GLU A N 20
ATOM 9549 C CA . GLU A 1 25 ? 25.821 -4.134 6.372 1.00 0.00 25 GLU A CA 20
ATOM 9550 C C . GLU A 1 25 ? 26.633 -4.152 7.669 1.00 0.00 25 GLU A C 20
ATOM 9551 O O . GLU A 1 25 ? 26.095 -4.296 8.752 1.00 0.00 25 GLU A O 20
ATOM 9563 N N . SER A 1 26 ? 27.924 -4.005 7.558 1.00 0.00 26 SER A N 20
ATOM 9564 C CA . SER A 1 26 ? 28.798 -4.012 8.768 1.00 0.00 26 SER A CA 20
ATOM 9565 C C . SER A 1 26 ? 28.578 -2.724 9.564 1.00 0.00 26 SER A C 20
ATOM 9566 O O . SER A 1 26 ? 28.662 -2.712 10.777 1.00 0.00 26 SER A O 20
ATOM 9574 N N . ASN A 1 27 ? 28.295 -1.640 8.887 1.00 0.00 27 ASN A N 20
ATOM 9575 C CA . ASN A 1 27 ? 28.069 -0.342 9.592 1.00 0.00 27 ASN A CA 20
ATOM 9576 C C . ASN A 1 27 ? 26.919 -0.465 10.600 1.00 0.00 27 ASN A C 20
ATOM 9577 O O . ASN A 1 27 ? 26.796 0.338 11.506 1.00 0.00 27 ASN A O 20
ATOM 9588 N N . GLY A 1 28 ? 26.083 -1.458 10.450 1.00 0.00 28 GLY A N 20
ATOM 9589 C CA . GLY A 1 28 ? 24.942 -1.632 11.399 1.00 0.00 28 GLY A CA 20
ATOM 9590 C C . GLY A 1 28 ? 23.631 -1.203 10.732 1.00 0.00 28 GLY A C 20
ATOM 9591 O O . GLY A 1 28 ? 22.559 -1.585 11.164 1.00 0.00 28 GLY A O 20
ATOM 9595 N N . VAL A 1 29 ? 23.704 -0.415 9.686 1.00 0.00 29 VAL A N 20
ATOM 9596 C CA . VAL A 1 29 ? 22.460 0.036 8.997 1.00 0.00 29 VAL A CA 20
ATOM 9597 C C . VAL A 1 29 ? 22.227 -0.824 7.760 1.00 0.00 29 VAL A C 20
ATOM 9598 O O . VAL A 1 29 ? 23.159 -1.309 7.144 1.00 0.00 29 VAL A O 20
ATOM 9611 N N . SER A 1 30 ? 20.986 -1.022 7.402 1.00 0.00 30 SER A N 20
ATOM 9612 C CA . SER A 1 30 ? 20.677 -1.860 6.214 1.00 0.00 30 SER A CA 20
ATOM 9613 C C . SER A 1 30 ? 20.128 -0.983 5.087 1.00 0.00 30 SER A C 20
ATOM 9614 O O . SER A 1 30 ? 19.453 -0.001 5.328 1.00 0.00 30 SER A O 20
ATOM 9622 N N . TYR A 1 31 ? 20.410 -1.338 3.859 1.00 0.00 31 TYR A N 20
ATOM 9623 C CA . TYR A 1 31 ? 19.909 -0.546 2.704 1.00 0.00 31 TYR A CA 20
ATOM 9624 C C . TYR A 1 31 ? 19.379 -1.503 1.639 1.00 0.00 31 TYR A C 20
ATOM 9625 O O . TYR A 1 31 ? 19.719 -2.671 1.619 1.00 0.00 31 TYR A O 20
ATOM 9643 N N . CYS A 1 32 ? 18.572 -1.009 0.741 1.00 0.00 32 CYS A N 20
ATOM 9644 C CA . CYS A 1 32 ? 18.041 -1.876 -0.345 1.00 0.00 32 CYS A CA 20
ATOM 9645 C C . CYS A 1 32 ? 19.035 -1.860 -1.498 1.00 0.00 32 CYS A C 20
ATOM 9646 O O . CYS A 1 32 ? 19.838 -0.957 -1.622 1.00 0.00 32 CYS A O 20
ATOM 9653 N N . ARG A 1 33 ? 18.975 -2.847 -2.339 1.00 0.00 33 ARG A N 20
ATOM 9654 C CA . ARG A 1 33 ? 19.883 -2.914 -3.504 1.00 0.00 33 ARG A CA 20
ATOM 9655 C C . ARG A 1 33 ? 19.149 -3.684 -4.592 1.00 0.00 33 ARG A C 20
ATOM 9656 O O . ARG A 1 33 ? 18.682 -4.787 -4.371 1.00 0.00 33 ARG A O 20
ATOM 9677 N N . LYS A 1 34 ? 19.013 -3.106 -5.751 1.00 0.00 34 LYS A N 20
ATOM 9678 C CA . LYS A 1 34 ? 18.270 -3.796 -6.847 1.00 0.00 34 LYS A CA 20
ATOM 9679 C C . LYS A 1 34 ? 18.890 -5.164 -7.135 1.00 0.00 34 LYS A C 20
ATOM 9680 O O . LYS A 1 34 ? 20.087 -5.354 -7.031 1.00 0.00 34 LYS A O 20
ATOM 9699 N N . ASP A 1 35 ? 18.069 -6.113 -7.490 1.00 0.00 35 ASP A N 20
ATOM 9700 C CA . ASP A 1 35 ? 18.574 -7.482 -7.784 1.00 0.00 35 ASP A CA 20
ATOM 9701 C C . ASP A 1 35 ? 19.159 -7.517 -9.197 1.00 0.00 35 ASP A C 20
ATOM 9702 O O . ASP A 1 35 ? 19.280 -6.498 -9.852 1.00 0.00 35 ASP A O 20
ATOM 9711 N N . GLU A 1 36 ? 19.521 -8.682 -9.671 1.00 0.00 36 GLU A N 20
ATOM 9712 C CA . GLU A 1 36 ? 20.098 -8.792 -11.042 1.00 0.00 36 GLU A CA 20
ATOM 9713 C C . GLU A 1 36 ? 19.395 -9.927 -11.804 1.00 0.00 36 GLU A C 20
ATOM 9714 O O . GLU A 1 36 ? 18.904 -10.855 -11.192 1.00 0.00 36 GLU A O 20
ATOM 9726 N N . PRO A 1 37 ? 19.362 -9.831 -13.120 1.00 0.00 37 PRO A N 20
ATOM 9727 C CA . PRO A 1 37 ? 18.716 -10.854 -14.003 1.00 0.00 37 PRO A CA 20
ATOM 9728 C C . PRO A 1 37 ? 19.691 -11.998 -14.299 1.00 0.00 37 PRO A C 20
ATOM 9729 O O . PRO A 1 37 ? 20.859 -11.715 -14.508 1.00 0.00 37 PRO A O 20
#

Sequence (37 aa):
AICTGADRPCAACCPCCPGTSCKAESNGVSYCRKDEPAICTGADRPCAACCPCCPGTSCKAESNGVSYCRKDEPAICTGADRPCAACCPCCPGTSCKAESNGVSYCRKDEPAICTGADRPCAACCPCCPGTSCKAESNGVSYCRKDEPAICTGADRPCAACCPCCPGTSCKAESNGVSYCRKDEPAICTGADRPCAACCPCCPGTSCKAESNGVSYCRKDEPAICTGADRPCAACCPCCPGTSCKAESNGVSYCRKDEPAICTGADRPCAACCPCCPGTSCKAESNGVSYCRKDEPAICTGADRPCAACCPCCPGTSCKAESNGVSYCRKDEPAICTGADRPCAACCPCCPGTSCKAESNGVSYCRKDEPAICTGADRPCAACCPCCPGTSCKAESNGVSYCRKDEPAICTGADRPCAACCPCCPGTSCKAESNGVSYCRKDEPAICTGADRPCAACCPCCPGTSCKAESNGVSYCRKDEPAICTGADRPCAACCPCCPGTSCKAESNGVSYCRKDEPAICTGADRPCAACCPCCPGTSCKAESNGVSYCRKDEPAICTGADRPCAACCPCCPGTSCKAESNGVSYCRKDEPAICTGADRPCAACCPCCPGTSCKAESNGVSYCRKDEPAICTGADRPCAACCPCCPGTSCKAESNGVSYCRKDEPAICTGADRPCAACCPCCPGTSCKAESNGVSYCRKDEPAICTGADRPCAACCPCCPGTSCKAESNGVSYCRKDEP